Protein AF-A0A251UEV5-F1 (afdb_monomer_lite)

pLDDT: mean 74.55, std 26.62, range [22.44, 98.81]

Sequence (512 aa):
MVEEATIIVSKLGGGGSSNAGVVNLAITALLVVAAAAVMYSTTRGRLKSPWSRRKRKHALTPQQWKSFFTPDGKLRDGVKFLKKVRSGGVDASIRSEVWPFLLGVYELNSCKEERDKLRTQGRKNYEKLRRQCRKLLRCNTGESISNGDSDAFIQGMDSAESEDVVSARESLSSEEINSSPVCSDNPIVLEDIGGSTRFIDPNISDSDSTGSDSSQDAEVSQTFPSSSDIKEENEESSEVQSKLRLTEDFSTWQRIIRLDAIRANGDWIPYSKTQADVSEERALRSAEAVGLKDYEHLEACRIFHASRLVAILEAYALHDPEIGYCQGMSDLLSPIIAVMTEDHEAFWCFVGFMRKARHNFRLDETGIRRQLSRVSKIIKSKDSHLYKHLEKVQAEDCFFVYRMVVVLFRRELSFEQTICLWEVMWADQAAIRAGIGKSGWNKIRQRAPPTEDLLLYAIAASVLQRRKQIIEKYSSMDEIVRECNNMAGQLDVWKLLDDAHDLVVSVHDKIE

Secondary structure (DSSP, 8-state):
--TTHHHHHTTS--S-TTSHHHHHHHHHHHHHHHHHHHHHHHHTT----TTTTSPPPPPB-HHHHHHTB-TTS-BS-HHHHHHHHHHH-B-GGGHHHHHHHHTTSS-TT--HHHHHHHHHHHHHHHHHHHHHHHHHHHHHTT------------------------S------------------------------PPPP-------------------------------SSHHHHHHHHHHHHHHHHHHHHHHHHHHHHH---TTGGG-HHHH---HHHHHHHHHHTT--S-TTS-HHHHHHHHHHHHHHHHHHHH-TTT---TTHHHHHHHHHHH-SSHHHHHHHHHHHHHHHGGGG-TT-HHHHHHHHHHHHHHHHH-HHHHHHHHHTT-TT-GGGHHHHHTTTTTTS-HHHHHHHHHHHHHHHHHHHTT--HHHHHTSTTSPPP-TTHHHHHHHHHHHHTHHHHHHH--SHHHHHHHHHT-TTT--HHHHHHHHHHHHHHHGGGT-

Organism: Helianthus annuus (NCBI:txid4232)

Foldseek 3Di:
DVVVVVVVVVVPPDDDPDCPVVVVVVVVVVVVVVVVVVVVVVVVPDPPFPLNPDDQDAACDPVNVVVQADPQGAGVCLPVVLVRCLRHNHDLVCCQVCLCLLLVLDANGDGPVRNVVSLVVLVVLLVVLLVVLVVLVCVVVPVDPPPPPDDDDDDDDDDDDDPPDPDDDDDDDDDDDDDDDDDDDDDDDDDDPPDDDDDDDPDDDDDDDDDDDDDDDDDDDDDDDDDDDDDDDPPVVVVVVVVVVLSVLLVVLLVLLLVLLLVDDPLLCVSQVVLQPADQVRLVVLCVSLVRDPNPVDDSSSSNLSSLSSSLLSSVLVVCVQLRDDPLLSLVLSLLCSSHVDSSSSNSSSVSVCVLLVLLRHPVNPSLLVLLLLLLQLLCQVPVPLLVLCVQQVCSSVVLCSVCSNNVCSQQERSVLSSSLVSSLSSLVSCVVVVVDPVVVVVVPDFQHRDNSLSSLLSSLVVVVCSVCCNPPDNHSVVSSVVSSPNHPVDDSSSSSSSSRSSSVPPVVVSD

Radius of gyration: 31.23 Å; chains: 1; bounding box: 86×70×122 Å

Structure (mmCIF, N/CA/C/O backbone):
data_AF-A0A251UEV5-F1
#
_entry.id   AF-A0A251UEV5-F1
#
loop_
_atom_site.group_PDB
_atom_site.id
_atom_site.type_symbol
_atom_site.label_atom_id
_atom_site.label_alt_id
_atom_site.label_comp_id
_atom_site.label_asym_id
_atom_site.label_entity_id
_atom_site.label_seq_id
_atom_site.pdbx_PDB_ins_code
_atom_site.Cartn_x
_atom_site.Cartn_y
_atom_site.Cartn_z
_atom_site.occupancy
_atom_site.B_iso_or_equiv
_atom_site.auth_seq_id
_atom_site.auth_comp_id
_atom_site.auth_asym_id
_atom_site.auth_atom_id
_atom_site.pdbx_PDB_model_num
ATOM 1 N N . MET A 1 1 ? 13.053 24.362 -37.179 1.00 40.00 1 MET A N 1
ATOM 2 C CA . MET A 1 1 ? 13.221 23.627 -38.457 1.00 40.00 1 MET A CA 1
ATOM 3 C C . MET A 1 1 ? 12.075 23.819 -39.462 1.00 40.00 1 MET A C 1
ATOM 5 O O . MET A 1 1 ? 12.162 23.251 -40.539 1.00 40.00 1 MET A O 1
ATOM 9 N N . VAL A 1 2 ? 11.027 24.611 -39.175 1.00 34.88 2 VAL A N 1
ATOM 10 C CA . VAL A 1 2 ? 9.941 24.893 -40.148 1.00 34.88 2 VAL A CA 1
ATOM 11 C C . VAL A 1 2 ? 10.103 26.269 -40.822 1.00 34.88 2 VAL A C 1
ATOM 13 O O . VAL A 1 2 ? 9.610 26.460 -41.925 1.00 34.88 2 VAL A O 1
ATOM 16 N N . GLU A 1 3 ? 10.876 27.195 -40.241 1.00 33.97 3 GLU A N 1
ATOM 17 C CA . GLU A 1 3 ? 11.126 28.522 -40.840 1.00 33.97 3 GLU A CA 1
ATOM 18 C C . GLU A 1 3 ? 12.237 28.557 -41.905 1.00 33.97 3 GLU A C 1
ATOM 20 O O . GLU A 1 3 ? 12.180 29.388 -42.806 1.00 33.97 3 GLU A O 1
ATOM 25 N N . GLU A 1 4 ? 13.199 27.627 -41.894 1.00 37.50 4 GLU A N 1
ATOM 26 C CA . GLU A 1 4 ? 14.267 27.589 -42.915 1.00 37.50 4 GLU A CA 1
ATOM 27 C C . GLU A 1 4 ? 13.847 26.909 -44.231 1.00 37.50 4 GLU A C 1
ATOM 29 O O . GLU A 1 4 ? 14.469 27.131 -45.268 1.00 37.50 4 GLU A O 1
ATOM 34 N N . ALA A 1 5 ? 12.763 26.126 -44.236 1.00 36.12 5 ALA A N 1
ATOM 35 C CA . ALA A 1 5 ? 12.295 25.428 -45.439 1.00 36.12 5 ALA A CA 1
ATOM 36 C C . ALA A 1 5 ? 11.535 26.352 -46.413 1.00 36.12 5 ALA A C 1
ATOM 38 O O . ALA A 1 5 ? 11.548 26.131 -47.624 1.00 36.12 5 ALA A O 1
ATOM 39 N N . THR A 1 6 ? 10.916 27.422 -45.909 1.00 37.47 6 THR A N 1
ATOM 40 C CA . THR A 1 6 ? 10.110 28.355 -46.716 1.00 37.47 6 THR A CA 1
ATOM 41 C C . THR A 1 6 ? 10.980 29.299 -47.559 1.00 37.47 6 THR A C 1
ATOM 43 O O . THR A 1 6 ? 10.553 29.768 -48.612 1.00 37.47 6 THR A O 1
ATOM 46 N N . ILE A 1 7 ? 12.233 29.531 -47.148 1.00 39.12 7 ILE A N 1
ATOM 47 C CA . ILE A 1 7 ? 13.167 30.462 -47.807 1.00 39.12 7 ILE A CA 1
ATOM 48 C C . ILE A 1 7 ? 13.826 29.843 -49.056 1.00 39.12 7 ILE A C 1
ATOM 50 O O . ILE A 1 7 ? 14.228 30.562 -49.968 1.00 39.12 7 ILE A O 1
ATOM 54 N N . ILE A 1 8 ? 13.893 28.512 -49.157 1.00 42.12 8 ILE A N 1
ATOM 55 C CA . ILE A 1 8 ? 14.505 27.837 -50.317 1.00 42.12 8 ILE A CA 1
ATOM 56 C C . ILE A 1 8 ? 13.550 27.815 -51.525 1.00 42.12 8 ILE A C 1
ATOM 58 O O . ILE A 1 8 ? 13.996 27.887 -52.670 1.00 42.12 8 ILE A O 1
ATOM 62 N N . VAL A 1 9 ? 12.233 27.805 -51.295 1.00 43.44 9 VAL A N 1
ATOM 63 C CA . VAL A 1 9 ? 11.227 27.741 -52.372 1.00 43.44 9 VAL A CA 1
ATOM 64 C C . VAL A 1 9 ? 11.067 29.083 -53.101 1.00 43.44 9 VAL A C 1
ATOM 66 O O . VAL A 1 9 ? 10.805 29.098 -54.302 1.00 43.44 9 VAL A O 1
ATOM 69 N N . SER A 1 10 ? 11.311 30.218 -52.437 1.00 40.12 10 SER A N 1
ATOM 70 C CA . SER A 1 10 ? 11.216 31.543 -53.074 1.00 40.12 10 SER A CA 1
ATOM 71 C C . SER A 1 10 ? 12.397 31.880 -53.997 1.00 40.12 10 SER A C 1
ATOM 73 O O . SER A 1 10 ? 12.280 32.782 -54.823 1.00 40.12 10 SER A O 1
ATOM 75 N N . LYS A 1 11 ? 13.514 31.138 -53.922 1.00 43.38 11 LYS A N 1
ATOM 76 C CA . LYS A 1 11 ? 14.724 31.376 -54.734 1.00 43.38 11 LYS A CA 1
ATOM 77 C C . LYS A 1 11 ? 14.813 30.569 -56.036 1.00 43.38 11 LYS A C 1
ATOM 79 O O . LYS A 1 11 ? 15.747 30.787 -56.801 1.00 43.38 11 LYS A O 1
ATOM 84 N N . LEU A 1 12 ? 13.854 29.683 -56.319 1.00 43.72 12 LEU A N 1
ATOM 85 C CA . LEU A 1 12 ? 13.818 28.873 -57.553 1.00 43.72 12 LEU A CA 1
ATOM 86 C C . LEU A 1 12 ? 12.684 29.261 -58.524 1.00 43.72 12 LEU A C 1
ATOM 88 O O . LEU A 1 12 ? 12.549 28.668 -59.591 1.00 43.72 12 LEU A O 1
ATOM 92 N N . GLY A 1 13 ? 11.885 30.279 -58.195 1.00 45.28 13 GLY A N 1
ATOM 93 C CA . GLY A 1 13 ? 10.797 30.782 -59.039 1.00 45.28 13 GLY A CA 1
ATOM 94 C C . GLY A 1 13 ? 11.273 31.763 -60.110 1.00 45.28 13 GLY A C 1
ATOM 95 O O . GLY A 1 13 ? 10.930 32.938 -60.056 1.00 45.28 13 GLY A O 1
ATOM 96 N N . GLY A 1 14 ? 12.068 31.298 -61.074 1.00 44.47 14 GLY A N 1
ATOM 97 C CA . GLY A 1 14 ? 12.577 32.132 -62.162 1.00 44.47 14 GLY A CA 1
ATOM 98 C C . GLY A 1 14 ? 12.709 31.372 -63.477 1.00 44.47 14 GLY A C 1
ATOM 99 O O . GLY A 1 14 ? 13.820 31.081 -63.900 1.00 44.47 14 GLY A O 1
ATOM 100 N N . GLY A 1 15 ? 11.581 31.074 -64.129 1.00 39.97 15 GLY A N 1
ATOM 101 C CA . GLY A 1 15 ? 11.554 30.707 -65.550 1.00 39.97 15 GLY A CA 1
ATOM 102 C C . GLY A 1 15 ? 10.725 29.468 -65.900 1.00 39.97 15 GLY A C 1
ATOM 103 O O . GLY A 1 15 ? 10.943 28.387 -65.368 1.00 39.97 15 GLY A O 1
ATOM 104 N N . GLY A 1 16 ? 9.818 29.626 -66.870 1.00 39.81 16 GLY A N 1
ATOM 105 C CA . GLY A 1 16 ? 9.289 28.520 -67.677 1.00 39.81 16 GLY A CA 1
ATOM 106 C C . GLY A 1 16 ? 8.001 27.863 -67.174 1.00 39.81 16 GLY A C 1
ATOM 107 O O . GLY A 1 16 ? 8.016 26.858 -66.467 1.00 39.81 16 GLY A O 1
ATOM 108 N N . SER A 1 17 ? 6.864 28.391 -67.633 1.00 51.44 17 SER A N 1
ATOM 109 C CA . SER A 1 17 ? 5.547 27.751 -67.553 1.00 51.44 17 SER A CA 1
ATOM 110 C C . SER A 1 17 ? 5.543 26.438 -68.348 1.00 51.44 17 SER A C 1
ATOM 112 O O . SER A 1 17 ? 5.514 26.480 -69.574 1.00 51.44 17 SER A O 1
ATOM 114 N N . SER A 1 18 ? 5.640 25.290 -67.663 1.00 49.56 18 SER A N 1
ATOM 115 C CA . SER A 1 18 ? 5.101 23.967 -68.071 1.00 49.56 18 SER A CA 1
ATOM 116 C C . SER A 1 18 ? 5.409 22.851 -67.056 1.00 49.56 18 SER A C 1
ATOM 118 O O . SER A 1 18 ? 4.686 21.864 -67.007 1.00 49.56 18 SER A O 1
ATOM 120 N N . ASN A 1 19 ? 6.411 23.008 -66.179 1.00 49.53 19 ASN A N 1
ATOM 121 C CA . ASN A 1 19 ? 6.814 21.946 -65.235 1.00 49.53 19 ASN A CA 1
ATOM 122 C C . ASN A 1 19 ? 6.327 22.131 -63.786 1.00 49.53 19 ASN A C 1
ATOM 124 O O . ASN 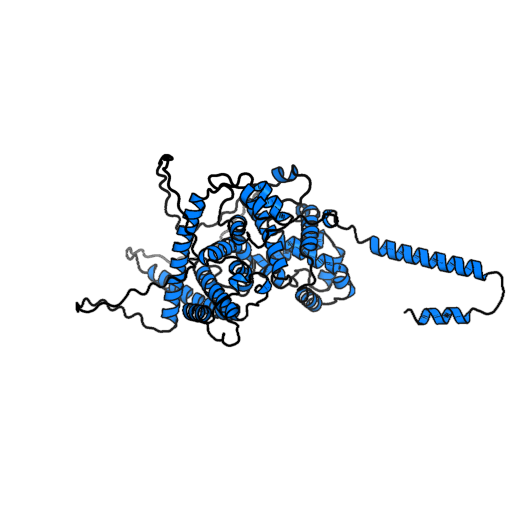A 1 19 ? 6.517 21.241 -62.957 1.00 49.53 19 ASN A O 1
ATOM 128 N N . ALA A 1 20 ? 5.652 23.240 -63.467 1.00 51.97 20 ALA A N 1
ATOM 129 C CA . ALA A 1 20 ? 5.197 23.534 -62.104 1.00 51.97 20 ALA A CA 1
ATOM 130 C C . ALA A 1 20 ? 4.182 22.504 -61.565 1.00 51.97 20 ALA A C 1
ATOM 132 O O . ALA A 1 20 ? 4.211 22.166 -60.384 1.00 51.97 20 ALA A O 1
ATOM 133 N N . GLY A 1 21 ? 3.321 21.953 -62.431 1.00 51.31 21 GLY A N 1
ATOM 134 C CA . GLY A 1 21 ? 2.342 20.931 -62.041 1.00 51.31 21 GLY A CA 1
ATOM 135 C C . GLY A 1 21 ? 2.986 19.599 -61.647 1.00 51.31 21 GLY A C 1
ATOM 136 O O . GLY A 1 21 ? 2.584 18.990 -60.660 1.00 51.31 21 GLY A O 1
ATOM 137 N N . VAL A 1 22 ? 4.032 19.180 -62.367 1.00 53.69 22 VAL A N 1
ATOM 138 C CA . VAL A 1 22 ? 4.747 17.919 -62.105 1.00 53.69 22 VAL A CA 1
ATOM 139 C C . VAL A 1 22 ? 5.608 18.031 -60.846 1.00 53.69 22 VAL A C 1
ATOM 141 O O . VAL A 1 22 ? 5.636 17.104 -60.039 1.00 53.69 22 VAL A O 1
ATOM 144 N N . VAL A 1 23 ? 6.253 19.183 -60.633 1.00 55.19 23 VAL A N 1
ATOM 145 C CA . VAL A 1 23 ? 7.053 19.445 -59.426 1.00 55.19 23 VAL A CA 1
ATOM 146 C C . VAL A 1 23 ? 6.161 19.519 -58.184 1.00 55.19 23 VAL A C 1
ATOM 148 O O . VAL A 1 23 ? 6.472 18.884 -57.180 1.00 55.19 23 VAL A O 1
ATOM 151 N N . ASN A 1 24 ? 5.010 20.196 -58.261 1.00 52.66 24 ASN A N 1
ATOM 152 C CA . ASN A 1 24 ? 4.052 20.220 -57.153 1.00 52.66 24 ASN A CA 1
ATOM 153 C C . ASN A 1 24 ? 3.493 18.825 -56.854 1.00 52.66 24 ASN A C 1
ATOM 155 O O . ASN A 1 24 ? 3.425 18.452 -55.684 1.00 52.66 24 ASN A O 1
ATOM 159 N N . LEU A 1 25 ? 3.175 18.029 -57.883 1.00 58.12 25 LEU A N 1
ATOM 160 C CA . LEU A 1 25 ? 2.692 16.660 -57.704 1.00 58.12 25 LEU A CA 1
ATOM 161 C C . LEU A 1 25 ? 3.754 15.765 -57.044 1.00 58.12 25 LEU A C 1
ATOM 163 O O . LEU A 1 25 ? 3.438 15.031 -56.106 1.00 58.12 25 LEU A O 1
ATOM 167 N N . ALA A 1 26 ? 5.018 15.877 -57.465 1.00 55.09 26 ALA A N 1
ATOM 168 C CA . ALA A 1 26 ? 6.139 15.139 -56.887 1.00 55.09 26 ALA A CA 1
ATOM 169 C C . ALA A 1 26 ? 6.410 15.532 -55.425 1.00 55.09 26 ALA A C 1
ATOM 171 O O . ALA A 1 26 ? 6.630 14.655 -54.590 1.00 55.09 26 ALA A O 1
ATOM 172 N N . ILE A 1 27 ? 6.327 16.824 -55.086 1.00 57.06 27 ILE A N 1
ATOM 173 C CA . ILE A 1 27 ? 6.478 17.311 -53.705 1.00 57.06 27 ILE A CA 1
ATOM 174 C C . ILE A 1 27 ? 5.314 16.828 -52.834 1.00 57.06 27 ILE A C 1
ATOM 176 O O . ILE A 1 27 ? 5.547 16.336 -51.731 1.00 57.06 27 ILE A O 1
ATOM 180 N N . THR A 1 28 ? 4.069 16.882 -53.321 1.00 59.84 28 THR A N 1
ATOM 181 C CA . THR A 1 28 ? 2.925 16.328 -52.578 1.00 59.84 28 THR A CA 1
ATOM 182 C C . THR A 1 28 ? 3.024 14.817 -52.404 1.00 59.84 28 THR A C 1
ATOM 184 O O . THR A 1 28 ? 2.744 14.321 -51.318 1.00 59.84 28 THR A O 1
ATOM 187 N N . ALA A 1 29 ? 3.490 14.076 -53.414 1.00 60.22 29 ALA A N 1
ATOM 188 C CA . ALA A 1 29 ? 3.701 12.636 -53.305 1.00 60.22 29 ALA A CA 1
ATOM 189 C C . ALA A 1 29 ? 4.809 12.303 -52.294 1.00 60.22 29 ALA A C 1
ATOM 191 O O . ALA A 1 29 ? 4.629 11.414 -51.466 1.00 60.22 29 ALA A O 1
ATOM 192 N N . LEU A 1 30 ? 5.915 13.054 -52.287 1.00 61.66 30 LEU A N 1
ATOM 193 C CA . LEU A 1 30 ? 6.993 12.903 -51.305 1.00 61.66 30 LEU A CA 1
ATOM 194 C C . LEU A 1 30 ? 6.546 13.268 -49.887 1.00 61.66 30 LEU A C 1
ATOM 196 O O . LEU A 1 30 ? 6.908 12.563 -48.950 1.00 61.66 30 LEU A O 1
ATOM 200 N N . LEU A 1 31 ? 5.721 14.303 -49.712 1.00 58.88 31 LEU A N 1
ATOM 201 C CA . LEU A 1 31 ? 5.140 14.653 -48.413 1.00 58.88 31 LEU A CA 1
ATOM 202 C C . LEU A 1 31 ? 4.134 13.607 -47.933 1.00 58.88 31 LEU A C 1
ATOM 204 O O . LEU A 1 31 ? 4.113 13.299 -46.746 1.00 58.88 31 LEU A O 1
ATOM 208 N N . VAL A 1 32 ? 3.343 13.013 -48.829 1.00 64.62 32 VAL A N 1
ATOM 209 C CA . VAL A 1 32 ? 2.423 11.915 -48.495 1.00 64.62 32 VAL A CA 1
ATOM 210 C C . VAL A 1 32 ? 3.194 10.643 -48.154 1.00 64.62 32 VAL A C 1
ATOM 212 O O . VAL A 1 32 ? 2.841 9.976 -47.189 1.00 64.62 32 VAL A O 1
ATOM 215 N N . VAL A 1 33 ? 4.276 10.323 -48.868 1.00 63.53 33 VAL A N 1
ATOM 216 C CA . VAL A 1 33 ? 5.144 9.177 -48.552 1.00 63.53 33 VAL A CA 1
ATOM 217 C C . VAL A 1 33 ? 5.921 9.419 -47.260 1.00 63.53 33 VAL A C 1
ATOM 219 O O . VAL A 1 33 ? 6.028 8.505 -46.452 1.00 63.53 33 VAL A O 1
ATOM 222 N N . ALA A 1 34 ? 6.397 10.638 -47.001 1.00 58.22 34 ALA A N 1
ATOM 223 C CA . ALA A 1 34 ? 7.038 11.001 -45.741 1.00 58.22 34 ALA A CA 1
ATOM 224 C C . ALA A 1 34 ? 6.035 10.983 -44.580 1.00 58.22 34 ALA A C 1
ATOM 226 O O . ALA A 1 34 ? 6.339 10.434 -43.529 1.00 58.22 34 ALA A O 1
ATOM 227 N N . ALA A 1 35 ? 4.812 11.482 -44.770 1.00 50.91 35 ALA A N 1
ATOM 228 C CA . ALA A 1 35 ? 3.739 11.399 -43.783 1.00 50.91 35 ALA A CA 1
ATOM 229 C C . ALA A 1 35 ? 3.292 9.949 -43.558 1.00 50.91 35 ALA A C 1
ATOM 231 O O . ALA A 1 35 ? 3.059 9.559 -42.419 1.00 50.91 35 ALA A O 1
ATOM 232 N N . ALA A 1 36 ? 3.242 9.123 -44.606 1.00 50.94 36 ALA A N 1
ATOM 233 C CA . ALA A 1 36 ? 2.967 7.695 -44.515 1.00 50.94 36 ALA A CA 1
ATOM 234 C C . ALA A 1 36 ? 4.123 6.941 -43.846 1.00 50.94 36 ALA A C 1
ATOM 236 O O . ALA A 1 36 ? 3.861 6.047 -43.058 1.00 50.94 36 ALA A O 1
ATOM 237 N N . ALA A 1 37 ? 5.382 7.322 -44.068 1.00 48.44 37 ALA A N 1
ATOM 238 C CA . ALA A 1 37 ? 6.560 6.757 -43.412 1.00 48.44 37 ALA A CA 1
ATOM 239 C C . ALA A 1 37 ? 6.696 7.221 -41.954 1.00 48.44 37 ALA A C 1
ATOM 241 O O . ALA A 1 37 ? 7.128 6.444 -41.108 1.00 48.44 37 ALA A O 1
ATOM 242 N N . VAL A 1 38 ? 6.273 8.444 -41.622 1.00 48.34 38 VAL A N 1
ATOM 243 C CA . VAL A 1 38 ? 6.135 8.955 -40.248 1.00 48.34 38 VAL A CA 1
ATOM 244 C C . VAL A 1 38 ? 4.963 8.267 -39.547 1.00 48.34 38 VAL A C 1
ATOM 246 O O . VAL A 1 38 ? 5.114 7.813 -38.419 1.00 48.34 38 VAL A O 1
ATOM 249 N N . MET A 1 39 ? 3.823 8.077 -40.215 1.00 44.44 39 MET A N 1
ATOM 250 C CA . MET A 1 39 ? 2.700 7.269 -39.719 1.00 44.44 39 MET A CA 1
ATOM 251 C C . MET A 1 39 ? 3.107 5.803 -39.539 1.00 44.44 39 MET A C 1
ATOM 253 O O . MET A 1 39 ? 2.767 5.199 -38.529 1.00 44.44 39 MET A O 1
ATOM 257 N N . TYR A 1 40 ? 3.879 5.237 -40.471 1.00 38.84 40 TYR A N 1
ATOM 258 C CA . TYR A 1 40 ? 4.350 3.851 -40.452 1.00 38.84 40 TYR A CA 1
ATOM 259 C C . TYR A 1 40 ? 5.452 3.634 -39.409 1.00 38.84 40 TYR A C 1
ATOM 261 O O . TYR A 1 40 ? 5.438 2.628 -38.710 1.00 38.84 40 TYR A O 1
ATOM 269 N N . SER A 1 41 ? 6.365 4.589 -39.214 1.00 41.78 41 SER A N 1
ATOM 270 C CA . SER A 1 41 ? 7.381 4.541 -38.150 1.00 41.78 41 SER A CA 1
ATOM 271 C C . SER A 1 41 ? 6.795 4.828 -36.765 1.00 41.78 41 SER A C 1
ATOM 273 O O . SER A 1 41 ? 7.221 4.208 -35.793 1.00 41.78 41 SER A O 1
ATOM 275 N N . THR A 1 42 ? 5.753 5.660 -36.658 1.00 38.62 42 THR A N 1
ATOM 276 C CA . THR A 1 42 ? 4.980 5.819 -35.409 1.00 38.62 42 THR A CA 1
ATOM 277 C C . THR A 1 42 ? 4.073 4.620 -35.111 1.00 38.62 42 THR A C 1
ATOM 279 O O . THR A 1 42 ? 3.786 4.360 -33.941 1.00 38.62 42 THR A O 1
ATOM 282 N N . THR A 1 43 ? 3.672 3.832 -36.118 1.00 36.84 43 THR A N 1
ATOM 283 C CA . THR A 1 43 ? 2.910 2.582 -35.916 1.00 36.84 43 THR A CA 1
ATOM 284 C C . THR A 1 43 ? 3.777 1.332 -35.765 1.00 36.84 43 THR A C 1
ATOM 286 O O . THR A 1 43 ? 3.332 0.389 -35.108 1.00 36.84 43 THR A O 1
ATOM 289 N N . ARG A 1 44 ? 5.034 1.319 -36.236 1.00 34.75 44 ARG A N 1
ATOM 290 C CA . ARG A 1 44 ? 5.944 0.158 -36.109 1.00 34.75 44 ARG A CA 1
ATOM 291 C C . ARG A 1 44 ? 6.427 -0.147 -34.685 1.00 34.75 44 ARG A C 1
ATOM 293 O O . ARG A 1 44 ? 7.118 -1.139 -34.490 1.00 34.75 44 ARG A O 1
ATOM 300 N N . GLY A 1 45 ? 6.033 0.650 -33.693 1.00 38.16 45 GLY A N 1
ATOM 301 C CA . GLY A 1 45 ? 6.337 0.419 -32.276 1.00 38.16 45 GLY A CA 1
ATOM 302 C C . GLY A 1 45 ? 5.121 0.387 -31.350 1.00 38.16 45 GLY A C 1
ATOM 303 O O . GLY A 1 45 ? 5.289 0.490 -30.139 1.00 38.16 45 GLY A O 1
ATOM 304 N N . ARG A 1 46 ? 3.889 0.291 -31.871 1.00 46.28 46 ARG A N 1
ATOM 305 C CA . ARG A 1 46 ? 2.683 0.321 -31.027 1.00 46.28 46 ARG A CA 1
ATOM 306 C C . ARG A 1 46 ? 1.663 -0.726 -31.452 1.00 46.28 46 ARG A C 1
ATOM 308 O O . ARG A 1 46 ? 0.537 -0.407 -31.834 1.00 46.28 46 ARG A O 1
ATOM 315 N N . LEU A 1 47 ? 2.027 -2.000 -31.306 1.00 37.69 47 LEU A N 1
ATOM 316 C CA . LEU A 1 47 ? 1.017 -3.024 -31.050 1.00 37.69 47 LEU A CA 1
ATOM 317 C C . LEU A 1 47 ? 0.341 -2.639 -29.730 1.00 37.69 47 LEU A C 1
ATOM 319 O O . LEU A 1 47 ? 0.837 -2.932 -28.648 1.00 37.69 47 LEU A O 1
ATOM 323 N N . LYS A 1 48 ? -0.757 -1.880 -29.827 1.00 43.53 48 LYS A N 1
ATOM 324 C CA . LYS A 1 48 ? -1.665 -1.634 -28.708 1.00 43.53 48 LYS A CA 1
ATOM 325 C C . LYS A 1 48 ? -1.996 -3.004 -28.124 1.00 43.53 48 LYS A C 1
ATOM 327 O O . LYS A 1 48 ? -2.522 -3.846 -28.854 1.00 43.53 48 LYS A O 1
ATOM 332 N N . SER A 1 49 ? -1.649 -3.216 -26.855 1.00 47.41 49 SER A N 1
ATOM 333 C CA . SER A 1 49 ? -1.881 -4.483 -26.165 1.00 47.41 49 SER A CA 1
ATOM 334 C C . SER A 1 49 ? -3.343 -4.917 -26.394 1.00 47.41 49 SER A C 1
ATOM 336 O O . SER A 1 49 ? -4.231 -4.049 -26.404 1.00 47.41 49 SER A O 1
ATOM 338 N N . PRO A 1 50 ? -3.639 -6.214 -26.610 1.00 46.72 50 PRO A N 1
ATOM 339 C CA . PRO A 1 50 ? -5.013 -6.698 -26.800 1.00 46.72 50 PRO A CA 1
ATOM 340 C C . PRO A 1 50 ? -5.971 -6.262 -25.677 1.00 46.72 50 PRO A C 1
ATOM 342 O O . PRO A 1 50 ? -7.189 -6.222 -25.863 1.00 46.72 50 PRO A O 1
ATOM 345 N N . TRP A 1 51 ? -5.405 -5.911 -24.522 1.00 51.19 51 TRP A N 1
ATOM 346 C CA . TRP A 1 51 ? -6.076 -5.457 -23.313 1.00 51.19 51 TRP A CA 1
ATOM 347 C C . TRP A 1 51 ? -6.526 -3.990 -23.409 1.00 51.19 51 TRP A C 1
ATOM 349 O O . TRP A 1 51 ? -7.661 -3.695 -23.053 1.00 51.19 51 TRP A O 1
ATOM 359 N N . SER A 1 52 ? -5.758 -3.125 -24.086 1.00 46.41 52 SER A N 1
ATOM 360 C CA . SER A 1 52 ? -6.075 -1.694 -24.289 1.00 46.41 52 SER A CA 1
ATOM 361 C C . SER A 1 52 ? -7.364 -1.401 -25.080 1.00 46.41 52 SER A C 1
ATOM 363 O O . SER A 1 52 ? -7.820 -0.259 -25.137 1.00 46.41 52 SER A O 1
ATOM 365 N N . ARG A 1 53 ? -7.950 -2.415 -25.735 1.00 45.44 53 ARG A N 1
ATOM 366 C CA . ARG A 1 53 ? -9.226 -2.308 -26.469 1.00 45.44 53 ARG A CA 1
ATOM 367 C C . ARG A 1 53 ? -10.446 -2.649 -25.606 1.00 45.44 53 ARG A C 1
ATOM 369 O O . ARG A 1 53 ? -11.572 -2.570 -26.100 1.00 45.44 53 ARG A O 1
ATOM 376 N N . ARG A 1 54 ? -10.267 -3.060 -24.346 1.00 55.75 54 ARG A N 1
ATOM 377 C CA . ARG A 1 54 ? -11.388 -3.434 -23.475 1.00 55.75 54 ARG A CA 1
ATOM 378 C C . ARG A 1 54 ? -11.975 -2.205 -22.798 1.00 55.75 54 ARG A C 1
ATOM 380 O O . ARG A 1 54 ? -11.286 -1.467 -22.109 1.00 55.75 54 ARG A O 1
ATOM 387 N N . LYS A 1 55 ? -13.292 -2.024 -22.936 1.00 57.34 55 LYS A N 1
ATOM 388 C CA . LYS A 1 55 ? -14.032 -1.089 -22.082 1.00 57.34 55 LYS A CA 1
ATOM 389 C C . LYS A 1 55 ? -13.886 -1.537 -20.625 1.00 57.34 55 LYS A C 1
ATOM 391 O O . LYS A 1 55 ? -14.164 -2.701 -20.312 1.00 57.34 55 LYS A O 1
ATOM 396 N N . ARG A 1 56 ? -13.466 -0.608 -19.757 1.00 68.00 56 ARG A N 1
ATOM 397 C CA . ARG A 1 56 ? -13.424 -0.783 -18.297 1.00 68.00 56 ARG A CA 1
ATOM 398 C C . ARG A 1 56 ? -14.753 -1.370 -17.827 1.00 68.00 56 ARG A C 1
ATOM 400 O O . ARG A 1 56 ? -15.817 -0.878 -18.207 1.00 68.00 56 ARG A O 1
ATOM 407 N N . LYS A 1 57 ? -14.703 -2.425 -17.011 1.00 79.31 57 LYS A N 1
ATOM 408 C CA . LYS A 1 57 ? -15.923 -2.938 -16.382 1.00 79.31 57 LYS A CA 1
ATOM 409 C C . LYS A 1 57 ? -16.272 -2.058 -15.189 1.00 79.31 57 LYS A C 1
ATOM 411 O O . LYS A 1 57 ? -15.388 -1.563 -14.501 1.00 79.31 57 LYS A O 1
ATOM 416 N N . HIS A 1 58 ? -17.565 -1.902 -14.928 1.00 86.69 58 HIS A N 1
ATOM 417 C CA . HIS A 1 58 ? -18.030 -1.214 -13.727 1.00 86.69 58 HIS A CA 1
ATOM 418 C C . HIS A 1 58 ? -17.513 -1.911 -12.467 1.00 86.69 58 HIS A C 1
ATOM 420 O O . HIS A 1 58 ? -17.390 -3.147 -12.459 1.00 86.69 58 HIS A O 1
ATOM 426 N N . ALA A 1 59 ? -17.264 -1.118 -11.426 1.00 92.06 59 ALA A N 1
ATOM 427 C CA . ALA A 1 59 ? -16.893 -1.598 -10.104 1.00 92.06 59 ALA A CA 1
ATOM 428 C C . ALA A 1 59 ? -17.924 -2.595 -9.551 1.00 92.06 59 ALA A C 1
ATOM 430 O O . ALA A 1 59 ? -19.055 -2.709 -10.046 1.00 92.06 59 ALA A O 1
ATOM 431 N N . LEU A 1 60 ? -17.507 -3.384 -8.564 1.00 94.62 60 LEU A N 1
ATOM 432 C CA . LEU A 1 60 ? -18.416 -4.226 -7.797 1.00 94.62 60 LEU A CA 1
ATOM 433 C C . LEU A 1 60 ? -19.390 -3.335 -7.019 1.00 94.62 60 LEU A C 1
ATOM 435 O O . LEU A 1 60 ? -18.979 -2.647 -6.097 1.00 94.62 60 LEU A O 1
ATOM 439 N N . THR A 1 61 ? -20.666 -3.356 -7.400 1.00 95.94 61 THR A N 1
ATOM 440 C CA . THR A 1 61 ? -21.707 -2.550 -6.740 1.00 95.94 61 THR A CA 1
ATOM 441 C C . THR A 1 61 ? -22.200 -3.209 -5.444 1.00 95.94 61 THR A C 1
ATOM 443 O O . THR A 1 61 ? -22.171 -4.444 -5.368 1.00 95.94 61 THR A O 1
ATOM 446 N N . PRO A 1 62 ? -22.800 -2.456 -4.506 1.00 95.69 62 PRO A N 1
ATOM 447 C CA . PRO A 1 62 ? -23.369 -3.015 -3.274 1.00 95.69 62 PRO A CA 1
ATOM 448 C C . PRO A 1 62 ? -24.444 -4.084 -3.505 1.00 95.69 62 PRO A C 1
ATOM 450 O O . PRO A 1 62 ? -24.491 -5.092 -2.806 1.00 95.69 62 PRO A O 1
ATOM 453 N N . GLN A 1 63 ? -25.287 -3.907 -4.527 1.00 94.25 63 GLN A N 1
ATOM 454 C CA . GLN A 1 63 ? -26.323 -4.886 -4.883 1.00 94.25 63 GLN A CA 1
ATOM 455 C C . GLN A 1 63 ? -25.711 -6.212 -5.350 1.00 94.25 63 GLN A C 1
ATOM 457 O O . GLN A 1 63 ? -26.123 -7.286 -4.916 1.00 94.25 63 GLN A O 1
ATOM 462 N N . GLN A 1 64 ? -24.683 -6.138 -6.202 1.00 93.88 64 GLN A N 1
ATOM 463 C CA . GLN A 1 64 ? -23.933 -7.318 -6.641 1.00 93.88 64 GLN A CA 1
ATOM 464 C C . GLN A 1 64 ? -23.238 -8.003 -5.466 1.00 93.88 64 GLN A C 1
ATOM 466 O O . GLN A 1 64 ? -23.289 -9.226 -5.380 1.00 93.88 64 GLN A O 1
ATOM 471 N N . TRP A 1 65 ? -22.636 -7.232 -4.557 1.00 94.94 65 TRP A N 1
ATOM 472 C CA . TRP A 1 65 ? -21.990 -7.759 -3.358 1.00 94.94 65 TRP A CA 1
ATOM 473 C C . TRP A 1 65 ? -22.963 -8.563 -2.491 1.00 94.94 65 TRP A C 1
ATOM 475 O O . TRP A 1 65 ? -22.731 -9.746 -2.255 1.00 94.94 65 TRP A O 1
ATOM 485 N N . LYS A 1 66 ? -24.116 -7.979 -2.148 1.00 92.75 66 LYS A N 1
ATOM 486 C CA . LYS A 1 66 ? -25.175 -8.658 -1.383 1.00 92.75 66 LYS A CA 1
ATOM 487 C C . LYS A 1 66 ? -25.675 -9.933 -2.071 1.00 92.75 66 LYS A C 1
ATOM 489 O O . LYS A 1 66 ? -25.919 -10.932 -1.404 1.00 92.75 66 LYS A O 1
ATOM 494 N N . SER A 1 67 ? -25.763 -9.937 -3.404 1.00 92.94 67 SER A N 1
ATOM 495 C CA . SER A 1 67 ? -26.226 -11.106 -4.169 1.00 92.94 67 SER A CA 1
ATOM 496 C C . SER A 1 67 ? -25.284 -12.318 -4.123 1.00 92.94 67 SER A C 1
ATOM 498 O O . SER A 1 67 ? -25.709 -13.429 -4.443 1.00 92.94 67 SER A O 1
ATOM 500 N N . PHE A 1 68 ? -24.012 -12.134 -3.742 1.00 91.50 68 PHE A N 1
ATOM 501 C CA . PHE A 1 68 ? -23.062 -13.243 -3.638 1.00 91.50 68 PHE A CA 1
ATOM 502 C C . PHE A 1 68 ? -23.252 -14.091 -2.383 1.00 91.50 68 PHE A C 1
ATOM 504 O O . PHE A 1 68 ? -22.718 -15.199 -2.342 1.00 91.50 68 PHE A O 1
ATOM 511 N N . PHE A 1 69 ? -24.002 -13.615 -1.390 1.00 91.94 69 PHE A N 1
ATOM 512 C CA . PHE A 1 69 ? -24.155 -14.312 -0.122 1.00 91.94 69 PHE A CA 1
ATOM 513 C C . PHE A 1 69 ? -25.340 -15.285 -0.107 1.00 91.94 69 PHE A C 1
ATOM 515 O O . PHE A 1 69 ? -26.369 -15.114 -0.771 1.00 91.94 69 PHE A O 1
ATOM 522 N N . THR A 1 70 ? -25.172 -16.367 0.639 1.00 90.38 70 THR A N 1
ATOM 523 C CA . THR A 1 70 ? -26.246 -17.258 1.078 1.00 90.38 70 THR A CA 1
ATOM 524 C C . THR A 1 70 ? -26.987 -16.668 2.291 1.00 90.38 70 THR A C 1
ATOM 526 O O . THR A 1 70 ? -26.496 -15.705 2.883 1.00 90.38 70 THR A O 1
ATOM 529 N N . PRO A 1 71 ? -28.156 -17.212 2.691 1.00 87.25 71 PRO A N 1
ATOM 530 C CA . PRO A 1 71 ? -28.854 -16.766 3.902 1.00 87.25 71 PRO A CA 1
ATOM 531 C C . PRO A 1 71 ? -28.012 -16.899 5.184 1.00 87.25 71 PRO A C 1
ATOM 533 O O . PRO A 1 71 ? -28.096 -16.040 6.051 1.00 87.25 71 PRO A O 1
ATOM 536 N N . ASP A 1 72 ? -27.142 -17.911 5.266 1.00 84.06 72 ASP A N 1
ATOM 537 C CA . ASP A 1 72 ? -26.154 -18.122 6.341 1.00 84.06 72 ASP A CA 1
ATOM 538 C C . ASP A 1 72 ? -24.896 -17.231 6.207 1.00 84.06 72 ASP A C 1
ATOM 540 O O . ASP A 1 72 ? -23.981 -17.262 7.033 1.00 84.06 72 ASP A O 1
ATOM 544 N N . GLY A 1 73 ? -24.834 -16.398 5.163 1.00 86.62 73 GLY A N 1
ATOM 545 C CA . GLY A 1 73 ? -23.773 -15.416 4.966 1.00 86.62 73 GLY A CA 1
ATOM 546 C C . GLY A 1 73 ? -22.461 -15.982 4.420 1.00 86.62 73 GLY A C 1
ATOM 547 O O . GLY A 1 73 ? -21.425 -15.336 4.591 1.00 86.62 73 GLY A O 1
ATOM 548 N N . LYS A 1 74 ? -22.473 -17.136 3.746 1.00 88.88 74 LYS A N 1
ATOM 549 C CA . LYS A 1 74 ? -21.329 -17.666 2.979 1.00 88.88 74 LYS A CA 1
ATOM 550 C C . LYS A 1 74 ? -21.320 -17.115 1.554 1.00 88.88 74 LYS A C 1
ATOM 552 O O . LYS A 1 74 ? -22.379 -16.883 0.969 1.00 88.88 74 LYS A O 1
ATOM 557 N N . LEU A 1 75 ? -20.142 -16.916 0.958 1.00 88.44 75 LEU A N 1
ATOM 558 C CA . LEU A 1 75 ? -20.053 -16.534 -0.457 1.00 88.44 75 LEU A CA 1
ATOM 559 C C . LEU A 1 75 ? -20.338 -17.752 -1.344 1.00 88.44 75 LEU A C 1
ATOM 561 O O . LEU A 1 75 ? -19.611 -18.740 -1.314 1.00 88.44 75 LEU A O 1
ATOM 565 N N . ARG A 1 76 ? -21.368 -17.656 -2.190 1.00 82.75 76 ARG A N 1
ATOM 566 C CA . ARG A 1 76 ? -21.760 -18.714 -3.139 1.00 82.75 76 ARG A CA 1
ATOM 567 C C . ARG A 1 76 ? -20.705 -18.970 -4.214 1.00 82.75 76 ARG A C 1
ATOM 569 O O . ARG A 1 76 ? -20.535 -20.101 -4.647 1.00 82.75 76 ARG A O 1
ATOM 576 N N . ASP A 1 77 ? -20.045 -17.911 -4.685 1.00 81.62 77 ASP A N 1
ATOM 577 C CA . ASP A 1 77 ? -19.083 -17.974 -5.790 1.00 81.62 77 ASP A CA 1
ATOM 578 C C . ASP A 1 77 ? -17.944 -16.962 -5.578 1.00 81.62 77 ASP A C 1
ATOM 580 O O . ASP A 1 77 ? -17.940 -15.849 -6.121 1.00 81.62 77 ASP A O 1
ATOM 584 N N . GLY A 1 78 ? -16.965 -17.365 -4.762 1.00 86.00 78 GLY A N 1
ATOM 585 C CA . GLY A 1 78 ? -15.756 -16.578 -4.502 1.00 86.00 78 GLY A CA 1
ATOM 586 C C . GLY A 1 78 ? -14.956 -16.280 -5.776 1.00 86.00 78 GLY A C 1
ATOM 587 O O . GLY A 1 78 ? -14.405 -15.190 -5.919 1.00 86.00 78 GLY A O 1
ATOM 588 N N . VAL A 1 79 ? -14.963 -17.188 -6.760 1.00 86.12 79 VAL A N 1
ATOM 589 C CA . VAL A 1 79 ? -14.254 -17.007 -8.039 1.00 86.12 79 VAL A CA 1
ATOM 590 C C . VAL A 1 79 ? -14.857 -15.843 -8.828 1.00 86.12 79 VAL A C 1
ATOM 592 O O . VAL A 1 79 ? -14.135 -14.975 -9.329 1.00 86.12 79 VAL A O 1
ATOM 595 N N . LYS A 1 80 ? -16.188 -15.787 -8.948 1.00 87.62 80 LYS A N 1
ATOM 596 C CA . LYS A 1 80 ? -16.893 -14.708 -9.654 1.00 87.62 80 LYS A CA 1
ATOM 597 C C . LYS A 1 80 ? -16.743 -13.368 -8.944 1.00 87.62 80 LYS A C 1
ATOM 599 O O . LYS A 1 80 ? -16.571 -12.357 -9.633 1.00 87.62 80 LYS A O 1
ATOM 604 N N . PHE A 1 81 ? -16.754 -13.364 -7.611 1.00 91.81 81 PHE A N 1
ATOM 605 C CA . PHE A 1 81 ? -16.433 -12.188 -6.801 1.00 91.81 81 PHE A CA 1
ATOM 606 C C . PHE A 1 81 ? -15.031 -11.649 -7.134 1.00 91.81 81 PHE A C 1
ATOM 608 O O . PHE A 1 81 ? -14.912 -10.522 -7.624 1.00 91.81 81 PHE A O 1
ATOM 615 N N . LEU A 1 82 ? -13.983 -12.467 -6.997 1.00 91.94 82 LEU A N 1
ATOM 616 C CA . LEU A 1 82 ? -12.600 -12.053 -7.267 1.00 91.94 82 LEU A CA 1
ATOM 617 C C . LEU A 1 82 ? -12.404 -11.610 -8.723 1.00 91.94 82 LEU A C 1
ATOM 619 O O . LEU A 1 82 ? -11.781 -10.585 -9.008 1.00 91.94 82 LEU A O 1
ATOM 623 N N . LYS A 1 83 ? -13.028 -12.316 -9.673 1.00 88.00 83 LYS A N 1
ATOM 624 C CA . LYS A 1 83 ? -13.033 -11.937 -11.092 1.00 88.00 83 LYS A CA 1
ATOM 625 C C . LYS A 1 83 ? -13.657 -10.560 -11.310 1.00 88.00 83 LYS A C 1
ATOM 627 O O . LYS A 1 83 ? -13.210 -9.820 -12.192 1.00 88.00 83 LYS A O 1
ATOM 632 N N . LYS A 1 84 ? -14.716 -10.211 -10.581 1.00 90.88 84 LYS A N 1
ATOM 633 C CA . LYS A 1 84 ? -15.362 -8.903 -10.701 1.00 90.88 84 LYS A CA 1
ATOM 634 C C . LYS A 1 84 ? -14.421 -7.806 -10.203 1.00 90.88 84 LYS A C 1
ATOM 636 O O . LYS A 1 84 ? -14.137 -6.907 -11.000 1.00 90.88 84 LYS A O 1
ATOM 641 N N . VAL A 1 85 ? -13.862 -7.963 -8.998 1.00 92.94 85 VAL A N 1
ATOM 642 C CA . VAL A 1 85 ? -12.884 -7.034 -8.397 1.00 92.94 85 VAL A CA 1
ATOM 643 C C . VAL A 1 85 ? -11.707 -6.795 -9.340 1.00 92.94 85 VAL A C 1
ATOM 645 O O . VAL A 1 85 ? -11.476 -5.661 -9.750 1.00 92.94 85 VAL A O 1
ATOM 648 N N . ARG A 1 86 ? -11.068 -7.862 -9.839 1.00 89.31 86 ARG A N 1
ATOM 649 C CA . ARG A 1 86 ? -9.901 -7.774 -10.737 1.00 89.31 86 ARG A CA 1
ATOM 650 C C . ARG A 1 86 ? -10.132 -6.948 -12.013 1.00 89.31 86 ARG A C 1
ATOM 652 O O . ARG A 1 86 ? -9.188 -6.527 -12.666 1.00 89.31 86 ARG A O 1
ATOM 659 N N . SER A 1 87 ? -11.383 -6.755 -12.434 1.00 86.69 87 SER A N 1
ATOM 660 C CA . SER A 1 87 ? -11.689 -6.083 -13.707 1.00 86.69 87 SER A CA 1
ATOM 661 C C . SER A 1 87 ? -12.414 -4.760 -13.638 1.00 86.69 87 SER A C 1
ATOM 663 O O . SER A 1 87 ? -12.608 -4.143 -14.685 1.00 86.69 87 SER A O 1
ATOM 665 N N . GLY A 1 88 ? -12.873 -4.374 -12.455 1.00 88.12 88 GLY A N 1
ATOM 666 C CA . GLY A 1 88 ? -13.592 -3.119 -12.270 1.00 88.12 88 GLY A CA 1
ATOM 667 C C . GLY A 1 88 ? -13.273 -2.404 -10.965 1.00 88.12 88 GLY A C 1
ATOM 668 O O . GLY A 1 88 ? -13.690 -1.258 -10.822 1.00 88.12 88 GLY A O 1
ATOM 669 N N . GLY A 1 89 ? -12.543 -3.045 -10.047 1.00 92.44 89 GLY A N 1
ATOM 670 C CA . GLY A 1 89 ? -12.350 -2.574 -8.681 1.00 92.44 89 GLY A CA 1
ATOM 671 C C . GLY A 1 89 ? -13.607 -2.756 -7.833 1.00 92.44 89 GLY A C 1
ATOM 672 O O . GLY A 1 89 ? -14.569 -3.434 -8.230 1.00 92.44 89 GLY A O 1
ATOM 673 N N . VAL A 1 90 ? -13.591 -2.132 -6.664 1.00 95.75 90 VAL A N 1
ATOM 674 C CA . VAL A 1 90 ? -14.670 -2.150 -5.676 1.00 95.75 90 VAL A CA 1
ATOM 675 C C . VAL A 1 90 ? -15.290 -0.758 -5.565 1.00 95.75 90 VAL A C 1
ATOM 677 O O . VAL A 1 90 ? -14.592 0.256 -5.622 1.00 95.75 90 VAL A O 1
ATOM 680 N N . ASP A 1 91 ? -16.617 -0.702 -5.444 1.00 95.00 91 ASP A N 1
ATOM 681 C CA . ASP A 1 91 ? -17.313 0.547 -5.140 1.00 95.00 91 ASP A CA 1
ATOM 682 C C . ASP A 1 91 ? -16.932 1.049 -3.739 1.00 95.00 91 ASP A C 1
ATOM 684 O O . ASP A 1 91 ? -16.835 0.259 -2.799 1.00 95.00 91 ASP A O 1
ATOM 688 N N . ALA A 1 92 ? -16.729 2.362 -3.592 1.00 92.50 92 ALA A N 1
ATOM 689 C CA . ALA A 1 92 ? -16.238 2.966 -2.354 1.00 92.50 92 ALA A CA 1
ATOM 690 C C . ALA A 1 92 ? -17.093 2.616 -1.123 1.00 92.50 92 ALA A C 1
ATOM 692 O O . ALA A 1 92 ? -16.540 2.423 -0.044 1.00 92.50 92 ALA A O 1
ATOM 693 N N . SER A 1 93 ? -18.413 2.476 -1.295 1.00 93.75 93 SER A N 1
ATOM 694 C CA . SER A 1 93 ? -19.362 2.238 -0.199 1.00 93.75 93 SER A CA 1
ATOM 695 C C . SER A 1 93 ? -19.256 0.859 0.459 1.00 93.75 93 SER A C 1
ATOM 697 O O . SER A 1 93 ? -19.728 0.693 1.577 1.00 93.75 93 SER A O 1
ATOM 699 N N . ILE A 1 94 ? -18.637 -0.123 -0.206 1.00 96.00 94 ILE A N 1
ATOM 700 C CA . ILE A 1 94 ? -18.516 -1.504 0.300 1.00 96.00 94 ILE A CA 1
ATOM 701 C C . ILE A 1 94 ? -17.068 -1.939 0.525 1.00 96.00 94 ILE A C 1
ATOM 703 O O . ILE A 1 94 ? -16.812 -3.107 0.813 1.00 96.00 94 ILE A O 1
ATOM 707 N N . ARG A 1 95 ? -16.091 -1.036 0.384 1.00 96.62 95 ARG A N 1
ATOM 708 C CA . ARG A 1 95 ? -14.672 -1.389 0.559 1.00 96.62 95 ARG A CA 1
ATOM 709 C C . ARG A 1 95 ? -14.376 -1.935 1.953 1.00 96.62 95 ARG A C 1
ATOM 711 O O . ARG A 1 95 ? -13.664 -2.931 2.057 1.00 96.62 95 ARG A O 1
ATOM 718 N N . SER A 1 96 ? -14.965 -1.337 2.988 1.00 96.00 96 SER A N 1
ATOM 719 C CA . SER A 1 96 ? -14.827 -1.782 4.379 1.00 96.00 96 SER A CA 1
ATOM 720 C C . SER A 1 96 ? -15.308 -3.224 4.589 1.00 96.00 96 SER A C 1
ATOM 722 O O . SER A 1 96 ? -14.699 -3.970 5.345 1.00 96.00 96 SER A O 1
ATOM 724 N N . GLU A 1 97 ? -16.340 -3.657 3.860 1.00 95.88 97 GLU A N 1
ATOM 725 C CA . GLU A 1 97 ? -16.846 -5.035 3.913 1.00 95.88 97 GLU A CA 1
ATOM 726 C C . GLU A 1 97 ? -16.026 -6.010 3.054 1.00 95.88 97 GLU A C 1
ATOM 728 O O . GLU A 1 97 ? -15.889 -7.186 3.391 1.00 95.88 97 GLU A O 1
ATOM 733 N N . VAL A 1 98 ? -15.500 -5.541 1.920 1.00 97.50 98 VAL A N 1
ATOM 734 C CA . VAL A 1 98 ? -14.853 -6.384 0.904 1.00 97.50 98 VAL A CA 1
ATOM 735 C C . VAL A 1 98 ? -13.377 -6.641 1.213 1.00 97.50 98 VAL A C 1
ATOM 737 O O . VAL A 1 98 ? -12.888 -7.758 1.021 1.00 97.50 98 VAL A O 1
ATOM 740 N N . TRP A 1 99 ? -12.638 -5.629 1.671 1.00 98.19 99 TRP A N 1
ATOM 741 C CA . TRP A 1 99 ? -11.191 -5.738 1.881 1.00 98.19 99 TRP A CA 1
ATOM 742 C C . TRP A 1 99 ? -10.779 -6.805 2.906 1.00 98.19 99 TRP A C 1
ATOM 744 O O . TRP A 1 99 ? -9.788 -7.480 2.627 1.00 98.19 99 TRP A O 1
ATOM 754 N N . PRO A 1 100 ? -11.512 -7.062 4.011 1.00 97.88 100 PRO A N 1
ATOM 755 C CA . PRO A 1 100 ? -11.191 -8.167 4.915 1.00 97.88 100 PRO A CA 1
ATOM 756 C C . PRO A 1 100 ? -11.107 -9.534 4.211 1.00 97.88 100 PRO A C 1
ATOM 758 O O . PRO A 1 100 ? -10.247 -10.348 4.548 1.00 97.88 100 PRO A O 1
ATOM 761 N N . PHE A 1 101 ? -11.918 -9.783 3.175 1.00 97.19 101 PHE A N 1
ATOM 762 C CA . PHE A 1 101 ? -11.807 -10.999 2.354 1.00 97.19 101 PHE A CA 1
ATOM 763 C C . PHE A 1 101 ? -10.579 -10.960 1.431 1.00 97.19 101 PHE A C 1
ATOM 765 O O . PHE A 1 101 ? -9.833 -11.937 1.323 1.00 97.19 101 PHE A O 1
ATOM 772 N N . LEU A 1 102 ? -10.334 -9.821 0.773 1.00 97.56 102 LEU A N 1
ATOM 773 C CA . LEU A 1 102 ? -9.203 -9.654 -0.150 1.00 97.56 102 LEU A CA 1
ATOM 774 C C . LEU A 1 102 ? -7.843 -9.755 0.559 1.00 97.56 102 LEU A C 1
ATOM 776 O O . LEU A 1 102 ? -6.907 -10.348 0.023 1.00 97.56 102 LEU A O 1
ATOM 780 N N . LEU A 1 103 ? -7.746 -9.243 1.784 1.00 97.62 103 LEU A N 1
ATOM 781 C CA . LEU A 1 103 ? -6.541 -9.257 2.620 1.00 97.62 103 LEU A CA 1
ATOM 782 C C . LEU A 1 103 ? -6.390 -10.550 3.438 1.00 97.62 103 LEU A C 1
ATOM 784 O O . LEU A 1 103 ? -5.361 -10.773 4.077 1.00 97.62 103 LEU A O 1
ATOM 788 N N . GLY A 1 104 ? -7.386 -11.442 3.386 1.00 96.00 104 GLY A N 1
ATOM 789 C CA . GLY A 1 104 ? -7.346 -12.736 4.066 1.00 96.00 104 GLY A CA 1
ATOM 790 C C . GLY A 1 104 ? -7.477 -12.618 5.582 1.00 96.00 104 GLY A C 1
ATOM 791 O O . GLY A 1 104 ? -6.832 -13.372 6.309 1.00 96.00 104 GLY A O 1
ATOM 792 N N . VAL A 1 105 ? -8.252 -11.640 6.051 1.00 96.75 105 VAL A N 1
ATOM 793 C CA . VAL A 1 105 ? -8.795 -11.611 7.417 1.00 96.75 105 VAL A CA 1
ATOM 794 C C . VAL A 1 105 ? -9.950 -12.607 7.516 1.00 96.75 105 VAL A C 1
ATOM 796 O O . VAL A 1 105 ? -10.055 -13.334 8.497 1.00 96.75 105 VAL A O 1
ATOM 799 N N . TYR A 1 106 ? -10.779 -12.676 6.470 1.00 95.69 106 TYR A N 1
ATOM 800 C CA . TYR A 1 106 ? -11.853 -13.656 6.336 1.00 95.69 106 TYR A CA 1
ATOM 801 C C . TYR A 1 106 ? -11.576 -14.624 5.191 1.00 95.69 106 TYR A C 1
ATOM 803 O O . TYR A 1 106 ? -11.153 -14.222 4.103 1.00 95.69 106 TYR A O 1
ATOM 811 N N . GLU A 1 107 ? -11.876 -15.898 5.419 1.00 92.25 107 GLU A N 1
ATOM 812 C CA . GLU A 1 107 ? -11.881 -16.905 4.362 1.00 92.25 107 GLU A CA 1
ATOM 813 C C . GLU A 1 107 ? -13.104 -16.728 3.451 1.00 92.25 107 GLU A C 1
ATOM 815 O O . GLU A 1 107 ? -14.176 -16.303 3.894 1.00 92.25 107 GLU A O 1
ATOM 820 N N . LEU A 1 108 ? -12.972 -17.069 2.165 1.00 90.69 108 LEU A N 1
ATOM 821 C CA . LEU A 1 108 ? -14.053 -16.883 1.186 1.00 90.69 108 LEU A CA 1
ATOM 822 C C . LEU A 1 108 ? -15.276 -17.768 1.479 1.00 90.69 108 LEU A C 1
ATOM 824 O O . LEU A 1 108 ? -16.397 -17.389 1.167 1.00 90.69 108 LEU A O 1
ATOM 828 N N . ASN A 1 109 ? -15.074 -18.938 2.076 1.00 88.69 109 ASN A N 1
ATOM 829 C CA . ASN A 1 109 ? -16.107 -19.910 2.449 1.00 88.69 109 ASN A CA 1
ATOM 830 C C . ASN A 1 109 ? -16.666 -19.707 3.872 1.00 88.69 109 ASN A C 1
ATOM 832 O O . ASN A 1 109 ? -17.563 -20.457 4.262 1.00 88.69 109 ASN A O 1
ATOM 836 N N . SER A 1 110 ? -16.171 -18.713 4.620 1.00 92.81 110 SER A N 1
ATOM 837 C CA . SER A 1 110 ? -16.616 -18.444 5.994 1.00 92.81 110 SER A CA 1
ATOM 838 C C . SER A 1 110 ? -18.094 -18.049 6.063 1.00 92.81 110 SER A C 1
ATOM 840 O O . SER A 1 110 ? -18.606 -17.362 5.169 1.00 92.81 110 SER A O 1
ATOM 842 N N . CYS A 1 111 ? -18.796 -18.451 7.125 1.00 94.19 111 CYS A N 1
ATOM 843 C CA . CYS A 1 111 ? -20.152 -17.967 7.411 1.00 94.19 111 CYS A CA 1
ATOM 844 C C . CYS A 1 111 ? -20.135 -16.641 8.184 1.00 94.19 111 CYS A C 1
ATOM 846 O O . CYS A 1 111 ? -19.091 -16.177 8.648 1.00 94.19 111 CYS A O 1
ATOM 848 N N . LYS A 1 112 ? -21.302 -15.997 8.323 1.00 93.75 112 LYS A N 1
ATOM 849 C CA . LYS A 1 112 ? -21.398 -14.739 9.080 1.00 93.75 112 LYS A CA 1
ATOM 850 C C . LYS A 1 112 ? -21.013 -14.924 10.552 1.00 93.75 112 LYS A C 1
ATOM 852 O O . LYS A 1 112 ? -20.240 -14.129 11.070 1.00 93.75 112 LYS A O 1
ATOM 857 N N . GLU A 1 113 ? -21.484 -15.993 11.186 1.00 95.00 113 GLU A N 1
ATOM 858 C CA . GLU A 1 113 ? -21.217 -16.278 12.602 1.00 95.00 113 GLU A CA 1
ATOM 859 C C . GLU A 1 113 ? -19.725 -16.516 12.883 1.00 95.00 113 GLU A C 1
ATOM 861 O O . GLU A 1 113 ? -19.187 -16.011 13.867 1.00 95.00 113 GLU A O 1
ATOM 866 N N . GLU A 1 114 ? -19.030 -17.242 12.002 1.00 95.06 114 GLU A N 1
ATOM 867 C CA . GLU A 1 114 ? -17.576 -17.437 12.066 1.00 95.06 114 GLU A CA 1
ATOM 868 C C . GLU A 1 114 ? -16.837 -16.098 11.970 1.00 95.06 114 GLU A C 1
ATOM 870 O O . GLU A 1 114 ? -15.939 -15.824 12.767 1.00 95.06 114 GLU A O 1
ATOM 875 N N . ARG A 1 115 ? -17.243 -15.227 11.036 1.00 96.06 115 ARG A N 1
ATOM 876 C CA . ARG A 1 115 ? -16.645 -13.892 10.891 1.00 96.06 115 ARG A CA 1
ATOM 877 C C . ARG A 1 115 ? -16.912 -12.996 12.093 1.00 96.06 115 ARG A C 1
ATOM 879 O O . ARG A 1 115 ? -16.010 -12.265 12.497 1.00 96.06 115 ARG A O 1
ATOM 886 N N . ASP A 1 116 ? -18.101 -13.067 12.682 1.00 95.94 116 ASP A N 1
ATOM 887 C CA . ASP A 1 116 ? -18.440 -12.301 13.882 1.00 95.94 116 ASP A CA 1
ATOM 888 C C . ASP A 1 116 ? -17.583 -12.758 15.077 1.00 95.94 116 ASP A C 1
ATOM 890 O O . ASP A 1 116 ? -17.005 -11.921 15.773 1.00 95.94 116 ASP A O 1
ATOM 894 N N . LYS A 1 117 ? -17.373 -14.075 15.247 1.00 96.69 117 LYS A N 1
ATOM 895 C CA . LYS A 1 117 ? -16.428 -14.624 16.241 1.00 96.69 117 LYS A CA 1
ATOM 896 C C . LYS A 1 117 ? -14.997 -14.135 16.000 1.00 96.69 117 LYS A C 1
ATOM 898 O O . LYS A 1 117 ? -14.346 -13.667 16.937 1.00 96.69 117 LYS A O 1
ATOM 903 N N . LEU A 1 118 ? -14.517 -14.195 14.753 1.00 96.12 118 LEU A N 1
ATOM 904 C CA . LEU A 1 118 ? -13.189 -13.696 14.376 1.00 96.12 118 LEU A CA 1
ATOM 905 C C . LEU A 1 118 ? -13.042 -12.199 14.659 1.00 96.12 118 LEU A C 1
ATOM 907 O O . LEU A 1 118 ? -12.012 -11.775 15.179 1.00 96.12 118 LEU A O 1
ATOM 911 N N . ARG A 1 119 ? -14.072 -11.395 14.380 1.00 96.75 119 ARG A N 1
ATOM 912 C CA . ARG A 1 119 ? -14.085 -9.956 14.669 1.00 96.75 119 ARG A CA 1
ATOM 913 C C . ARG A 1 119 ? -13.986 -9.689 16.171 1.00 96.75 119 ARG A C 1
ATOM 915 O O . ARG A 1 119 ? -13.146 -8.893 16.591 1.00 96.75 119 ARG A O 1
ATOM 922 N N . THR A 1 120 ? -14.785 -10.376 16.989 1.00 97.88 120 THR A N 1
ATOM 923 C CA . THR A 1 120 ? -14.735 -10.236 18.453 1.00 97.88 120 THR A CA 1
ATOM 924 C C . THR A 1 120 ? -13.377 -10.653 19.015 1.00 97.88 120 THR A C 1
ATOM 926 O O . THR A 1 120 ? -12.816 -9.943 19.850 1.00 97.88 120 THR A O 1
ATOM 929 N N . GLN A 1 121 ? -12.813 -11.770 18.549 1.00 97.81 121 GLN A N 1
ATOM 930 C CA . GLN A 1 121 ? -11.493 -12.215 18.995 1.00 97.81 121 GLN A CA 1
ATOM 931 C C . GLN A 1 121 ? -10.387 -11.258 18.538 1.00 97.81 121 GLN A C 1
ATOM 933 O O . GLN A 1 121 ? -9.509 -10.891 19.321 1.00 97.81 121 GLN A O 1
ATOM 938 N N . GLY A 1 122 ? -10.457 -10.801 17.288 1.00 97.69 122 GLY A N 1
ATOM 939 C CA . GLY A 1 122 ? -9.531 -9.831 16.723 1.00 97.69 122 GLY A CA 1
ATOM 940 C C . GLY A 1 122 ? -9.520 -8.517 17.502 1.00 97.69 122 GLY A C 1
ATOM 941 O O . GLY A 1 122 ? -8.446 -7.964 17.743 1.00 97.69 122 GLY A O 1
ATOM 942 N N . ARG A 1 123 ? -10.687 -8.055 17.967 1.00 98.44 123 ARG A N 1
ATOM 943 C CA . ARG A 1 123 ? -10.808 -6.887 18.847 1.00 98.44 123 ARG A CA 1
ATOM 944 C C . ARG A 1 123 ? -10.070 -7.086 20.169 1.00 98.44 123 ARG A C 1
ATOM 946 O O . ARG A 1 123 ? -9.197 -6.285 20.493 1.00 98.44 123 ARG A O 1
ATOM 953 N N . LYS A 1 124 ? -10.344 -8.187 20.878 1.00 98.44 124 LYS A N 1
ATOM 954 C CA . LYS A 1 124 ? -9.691 -8.510 22.161 1.00 98.44 124 LYS A CA 1
ATOM 955 C C . LYS A 1 124 ? -8.166 -8.574 22.029 1.00 98.44 124 LYS A C 1
ATOM 957 O O . LYS A 1 124 ? -7.434 -8.057 22.874 1.00 98.44 124 LYS A O 1
ATOM 962 N N . ASN A 1 125 ? -7.683 -9.196 20.954 1.00 98.19 125 ASN A N 1
ATOM 963 C CA . ASN A 1 125 ? -6.255 -9.318 20.674 1.00 98.19 125 ASN A CA 1
ATOM 964 C C . ASN A 1 125 ? -5.614 -7.950 20.384 1.00 98.19 125 ASN A C 1
ATOM 966 O O . ASN A 1 125 ? -4.565 -7.636 20.946 1.00 98.19 125 ASN A O 1
ATOM 970 N N . TYR A 1 126 ? -6.260 -7.111 19.570 1.00 98.50 126 TYR A N 1
ATOM 971 C CA . TYR A 1 126 ? -5.793 -5.749 19.300 1.00 98.50 126 TYR A CA 1
ATOM 972 C C . TYR A 1 126 ? -5.762 -4.890 20.574 1.00 98.50 126 TYR A C 1
ATOM 974 O O . TYR A 1 126 ? -4.770 -4.221 20.856 1.00 98.50 126 TYR A O 1
ATOM 982 N N . GLU A 1 127 ? -6.794 -4.964 21.414 1.00 98.19 127 GLU A N 1
ATOM 983 C CA . GLU A 1 127 ? -6.839 -4.260 22.701 1.00 98.19 127 GLU A CA 1
ATOM 984 C C . GLU A 1 127 ? -5.736 -4.725 23.664 1.00 98.19 127 GLU A C 1
ATOM 986 O O . GLU A 1 127 ? -5.199 -3.920 24.432 1.00 98.19 127 GLU A O 1
ATOM 991 N N . LYS A 1 128 ? -5.362 -6.013 23.634 1.00 98.12 128 LYS A N 1
ATOM 992 C CA . LYS A 1 128 ? -4.209 -6.537 24.384 1.00 98.12 128 LYS A CA 1
ATOM 993 C C . LYS A 1 128 ? -2.904 -5.888 23.915 1.00 98.12 128 LYS A C 1
ATOM 995 O O . LYS A 1 128 ? -2.157 -5.404 24.765 1.00 98.12 128 LYS A O 1
ATOM 1000 N N . LEU A 1 129 ? -2.674 -5.809 22.602 1.00 97.50 129 LEU A N 1
ATOM 1001 C CA . LEU A 1 129 ? -1.503 -5.132 22.028 1.00 97.50 129 LEU A CA 1
ATOM 1002 C C . LEU A 1 129 ? -1.484 -3.645 22.404 1.00 97.50 129 LEU A C 1
ATOM 1004 O O . LEU A 1 129 ? -0.487 -3.150 22.919 1.00 97.50 129 LEU A O 1
ATOM 1008 N N . ARG A 1 130 ? -2.612 -2.936 22.271 1.00 97.25 130 ARG A N 1
ATOM 1009 C CA . ARG A 1 130 ? -2.707 -1.512 22.645 1.00 97.25 130 ARG A CA 1
ATOM 1010 C C . ARG A 1 130 ? -2.431 -1.267 24.128 1.00 97.25 130 ARG A C 1
ATOM 1012 O O . ARG A 1 130 ? -1.788 -0.275 24.471 1.00 97.25 130 ARG A O 1
ATOM 1019 N N . ARG A 1 131 ? -2.872 -2.163 25.021 1.00 96.25 131 ARG A N 1
ATOM 1020 C CA . ARG A 1 131 ? -2.512 -2.104 26.449 1.00 96.25 131 ARG A CA 1
ATOM 1021 C C . ARG A 1 131 ? -1.010 -2.275 26.663 1.00 96.25 131 ARG A C 1
ATOM 1023 O O . ARG A 1 131 ? -0.455 -1.575 27.503 1.00 96.25 131 ARG A O 1
ATOM 1030 N N . GLN A 1 132 ? -0.359 -3.170 25.920 1.00 94.56 132 GLN A N 1
ATOM 1031 C CA . GLN A 1 132 ? 1.096 -3.338 25.979 1.00 94.56 132 GLN A CA 1
ATOM 1032 C C . GLN A 1 132 ? 1.827 -2.088 25.478 1.00 94.56 132 GLN A C 1
ATOM 1034 O O . GLN A 1 132 ? 2.697 -1.601 26.194 1.00 94.56 132 GLN A O 1
ATOM 1039 N N . CYS A 1 133 ? 1.410 -1.498 24.349 1.00 93.69 133 CYS A N 1
ATOM 1040 C CA . CYS A 1 133 ? 1.962 -0.225 23.869 1.00 93.69 133 CYS A CA 1
ATOM 1041 C C . CYS A 1 133 ? 1.887 0.843 24.969 1.00 93.69 133 CYS A C 1
ATOM 1043 O O . CYS A 1 133 ? 2.906 1.414 25.337 1.00 93.69 133 CYS A O 1
ATOM 1045 N N . ARG A 1 134 ? 0.709 1.058 25.577 1.00 91.12 134 ARG A N 1
ATOM 1046 C CA . ARG A 1 134 ? 0.530 2.061 26.647 1.00 91.12 134 ARG A CA 1
ATOM 1047 C C . ARG A 1 134 ? 1.423 1.829 27.867 1.00 91.12 134 ARG A C 1
ATOM 1049 O O . ARG A 1 134 ? 1.897 2.797 28.452 1.00 91.12 134 ARG A O 1
ATOM 1056 N N . LYS A 1 135 ? 1.660 0.571 28.253 1.00 89.94 135 LYS A N 1
ATOM 1057 C CA . LYS A 1 135 ? 2.596 0.246 29.341 1.00 89.94 135 LYS A CA 1
ATOM 1058 C C . LYS A 1 135 ? 4.023 0.674 28.988 1.00 89.94 135 LYS A C 1
ATOM 1060 O O . LYS A 1 135 ? 4.664 1.325 29.803 1.00 89.94 135 LYS A O 1
ATOM 1065 N N . LEU A 1 136 ? 4.471 0.384 27.765 1.00 87.56 136 LEU A N 1
ATOM 1066 C CA . LEU A 1 136 ? 5.794 0.792 27.279 1.00 87.56 136 LEU A CA 1
ATOM 1067 C C . LEU A 1 136 ? 5.926 2.318 27.164 1.00 87.56 136 LEU A C 1
ATOM 1069 O O . LEU A 1 136 ? 6.970 2.858 27.515 1.00 87.56 136 LEU A O 1
ATOM 1073 N N . LEU A 1 137 ? 4.859 3.029 26.765 1.00 79.69 137 LEU A N 1
ATOM 1074 C CA . LEU A 1 137 ? 4.842 4.499 26.789 1.00 79.69 137 LEU A CA 1
ATOM 1075 C C . LEU A 1 137 ? 5.144 5.045 28.190 1.00 79.69 137 LEU A C 1
ATOM 1077 O O . LEU A 1 137 ? 6.012 5.901 28.323 1.00 79.69 137 LEU A O 1
ATOM 1081 N N . ARG A 1 138 ? 4.443 4.548 29.220 1.00 77.56 138 ARG A N 1
ATOM 1082 C CA . ARG A 1 138 ? 4.574 5.042 30.602 1.00 77.56 138 ARG A CA 1
ATOM 1083 C C . ARG A 1 138 ? 5.964 4.791 31.184 1.00 77.56 138 ARG A C 1
ATOM 1085 O O . ARG A 1 138 ? 6.525 5.689 31.806 1.00 77.56 138 ARG A O 1
ATOM 1092 N N . CYS A 1 139 ? 6.540 3.616 30.918 1.00 69.19 139 CYS A N 1
ATOM 1093 C CA . CYS A 1 139 ? 7.909 3.292 31.324 1.00 69.19 139 CYS A CA 1
ATOM 1094 C C . CYS A 1 139 ? 8.943 4.251 30.710 1.00 69.19 139 CYS A C 1
ATOM 1096 O O . CYS A 1 139 ? 9.890 4.637 31.389 1.00 69.19 139 CYS A O 1
ATOM 1098 N N . ASN A 1 140 ? 8.738 4.684 29.463 1.00 63.03 140 ASN A N 1
ATOM 1099 C CA . ASN A 1 140 ? 9.658 5.589 28.768 1.00 63.03 140 ASN A CA 1
ATOM 1100 C C . ASN A 1 140 ? 9.581 7.044 29.252 1.00 63.03 140 ASN A C 1
ATOM 1102 O O . ASN A 1 140 ? 10.576 7.762 29.189 1.00 63.03 140 ASN A O 1
ATOM 1106 N N . THR A 1 141 ? 8.421 7.504 29.727 1.00 60.53 141 THR A N 1
ATOM 1107 C CA . THR A 1 141 ? 8.249 8.865 30.273 1.00 60.53 141 THR A CA 1
ATOM 1108 C C . THR A 1 141 ? 8.752 9.033 31.709 1.00 60.53 141 THR A C 1
ATOM 1110 O O . THR A 1 141 ? 8.695 10.142 32.231 1.00 60.53 141 THR A O 1
ATOM 1113 N N . GLY A 1 142 ? 9.276 7.977 32.343 1.00 52.41 142 GLY A N 1
ATOM 1114 C CA . GLY A 1 142 ? 9.822 8.056 33.702 1.00 52.41 142 GLY A CA 1
ATOM 1115 C C . GLY A 1 142 ? 8.762 8.209 34.798 1.00 52.41 142 GLY A C 1
ATOM 1116 O O . GLY A 1 142 ? 9.098 8.568 35.924 1.00 52.41 142 GLY A O 1
ATOM 1117 N N . GLU A 1 143 ? 7.490 7.926 34.500 1.00 47.84 143 GLU A N 1
ATOM 1118 C CA . GLU A 1 143 ? 6.468 7.776 35.535 1.00 47.84 143 GLU A CA 1
ATOM 1119 C C . GLU A 1 143 ? 6.700 6.434 36.238 1.00 47.84 143 GLU A C 1
ATOM 1121 O O . GLU A 1 143 ? 6.390 5.366 35.707 1.00 47.84 143 GLU A O 1
ATOM 1126 N N . SER A 1 144 ? 7.331 6.495 37.413 1.00 37.28 144 SER A N 1
ATOM 1127 C CA . SER A 1 144 ? 7.676 5.343 38.242 1.00 37.28 144 SER A CA 1
ATOM 1128 C C . SER A 1 144 ? 6.507 4.369 38.398 1.00 37.28 144 SER A C 1
ATOM 1130 O O . SER A 1 144 ? 5.427 4.737 38.859 1.00 37.28 144 SER A O 1
ATOM 1132 N N . ILE A 1 145 ? 6.757 3.092 38.106 1.00 42.72 145 ILE A N 1
ATOM 1133 C CA . ILE A 1 145 ? 5.930 1.995 38.609 1.00 42.72 145 ILE A CA 1
ATOM 1134 C C . ILE A 1 145 ? 6.161 1.952 40.123 1.00 42.72 145 ILE A C 1
ATOM 1136 O O . ILE A 1 145 ? 7.133 1.361 40.590 1.00 42.72 145 ILE A O 1
ATOM 1140 N N . SER A 1 146 ? 5.299 2.598 40.910 1.00 33.84 146 SER A N 1
ATOM 1141 C CA . SER A 1 146 ? 5.218 2.278 42.331 1.00 33.84 146 SER A CA 1
ATOM 1142 C C . SER A 1 146 ? 4.571 0.899 42.449 1.00 33.84 146 SER A C 1
ATOM 1144 O O . SER A 1 146 ? 3.347 0.766 42.431 1.00 33.84 146 SER A O 1
ATOM 1146 N N . ASN A 1 147 ? 5.400 -0.137 42.549 1.00 39.38 147 ASN A N 1
ATOM 1147 C CA . ASN A 1 147 ? 4.987 -1.401 43.144 1.00 39.38 147 ASN A CA 1
ATOM 1148 C C . ASN A 1 147 ? 4.729 -1.134 44.632 1.00 39.38 147 ASN A C 1
ATOM 1150 O O . ASN A 1 147 ? 5.628 -1.243 45.459 1.00 39.38 147 ASN A O 1
ATOM 1154 N N . GLY A 1 148 ? 3.514 -0.691 44.946 1.00 29.78 148 GLY A N 1
ATOM 1155 C CA . GLY A 1 148 ? 2.998 -0.593 46.302 1.00 29.78 148 GLY A CA 1
ATOM 1156 C C . GLY A 1 148 ? 2.096 -1.783 46.565 1.00 29.78 148 GLY A C 1
ATOM 1157 O O . GLY A 1 148 ? 0.880 -1.662 46.467 1.00 29.78 148 GLY A O 1
ATOM 1158 N N . ASP A 1 149 ? 2.699 -2.930 46.863 1.00 36.50 149 ASP A N 1
ATOM 1159 C CA . ASP A 1 149 ? 2.008 -3.978 47.603 1.00 36.50 149 ASP A CA 1
ATOM 1160 C C . ASP A 1 149 ? 1.949 -3.491 49.058 1.00 36.50 149 ASP A C 1
ATOM 1162 O O . ASP A 1 149 ? 2.945 -3.485 49.784 1.00 36.50 149 ASP A O 1
ATOM 1166 N N . SER A 1 150 ? 0.821 -2.904 49.443 1.00 32.62 150 SER A N 1
ATOM 1167 C CA . SER A 1 150 ? 0.506 -2.564 50.830 1.00 32.62 150 SER A CA 1
ATOM 1168 C C . SER A 1 150 ? -1.004 -2.559 50.990 1.00 32.62 150 SER A C 1
ATOM 1170 O O . SER A 1 150 ? -1.698 -1.598 50.664 1.00 32.62 150 SER A O 1
ATOM 1172 N N . ASP A 1 151 ? -1.475 -3.697 51.482 1.00 36.69 151 ASP A N 1
ATOM 1173 C CA . ASP A 1 151 ? -2.751 -3.895 52.147 1.00 36.69 151 ASP A CA 1
ATOM 1174 C C . ASP A 1 151 ? -2.976 -2.790 53.198 1.00 36.69 151 ASP A C 1
ATOM 1176 O O . ASP A 1 151 ? -2.283 -2.719 54.214 1.00 36.69 151 ASP A O 1
ATOM 1180 N N . ALA A 1 152 ? -3.909 -1.877 52.924 1.00 29.34 152 ALA A N 1
ATOM 1181 C CA . ALA A 1 152 ? -4.402 -0.909 53.896 1.00 29.34 152 ALA A CA 1
ATOM 1182 C C . ALA A 1 152 ? -5.847 -0.518 53.561 1.00 29.34 152 ALA A C 1
ATOM 1184 O O . ALA A 1 152 ? -6.124 0.329 52.712 1.00 29.34 152 ALA A O 1
ATOM 1185 N N . PHE A 1 153 ? -6.774 -1.147 54.281 1.00 29.08 153 PHE A N 1
ATOM 1186 C CA . PHE A 1 153 ? -8.147 -0.695 54.478 1.00 29.08 153 PHE A CA 1
ATOM 1187 C C . PHE A 1 153 ? -8.207 0.807 54.805 1.00 29.08 153 PHE A C 1
ATOM 1189 O O . PHE A 1 153 ? -7.777 1.193 55.889 1.00 29.08 153 PHE A O 1
ATOM 1196 N N . ILE A 1 154 ? -8.852 1.619 53.956 1.00 32.56 154 ILE A N 1
ATOM 1197 C CA . ILE A 1 154 ? -9.651 2.775 54.397 1.00 32.56 154 ILE A CA 1
ATOM 1198 C C . ILE A 1 154 ? -10.946 2.848 53.580 1.00 32.56 154 ILE A C 1
ATOM 1200 O O . ILE A 1 154 ? -10.970 2.834 52.355 1.00 32.56 154 ILE A O 1
ATOM 1204 N N . GLN A 1 155 ? -12.028 2.915 54.342 1.00 29.20 155 GLN A N 1
ATOM 1205 C CA . GLN A 1 155 ? -13.427 3.038 53.979 1.00 29.20 155 GLN A CA 1
ATOM 1206 C C . GLN A 1 155 ? -13.772 4.478 53.564 1.00 29.20 155 GLN A C 1
ATOM 1208 O O . GLN A 1 155 ? -13.449 5.407 54.300 1.00 29.20 155 GLN A O 1
ATOM 1213 N N . GLY A 1 156 ? -14.511 4.657 52.461 1.00 25.36 156 GLY A N 1
ATOM 1214 C CA . GLY A 1 156 ? -15.339 5.854 52.263 1.00 25.36 156 GLY A CA 1
ATOM 1215 C C . GLY A 1 156 ? -15.370 6.467 50.859 1.00 25.36 156 GLY A C 1
ATOM 1216 O O . GLY A 1 156 ? -14.375 7.001 50.387 1.00 25.36 156 GLY A O 1
ATOM 1217 N N . MET A 1 157 ? -16.597 6.530 50.334 1.00 28.81 157 MET A N 1
ATOM 1218 C CA . MET A 1 157 ? -17.143 7.456 49.332 1.00 28.81 157 MET A CA 1
ATOM 1219 C C . MET A 1 157 ? -16.975 7.133 47.837 1.00 28.81 157 MET A C 1
ATOM 1221 O O . MET A 1 157 ? -15.896 7.206 47.258 1.00 28.81 157 MET A O 1
ATOM 1225 N N . ASP A 1 158 ? -18.132 6.860 47.229 1.00 30.50 158 ASP A N 1
ATOM 1226 C CA . ASP A 1 158 ? -18.414 6.705 45.804 1.00 30.50 158 ASP A CA 1
ATOM 1227 C C . ASP A 1 158 ? -17.829 7.821 44.930 1.00 30.50 158 ASP A C 1
ATOM 1229 O O . ASP A 1 158 ? -18.013 9.003 45.229 1.00 30.50 158 ASP A O 1
ATOM 1233 N N . SER A 1 159 ? -17.241 7.454 43.785 1.00 28.55 159 SER A N 1
ATOM 1234 C CA . SER A 1 159 ? -17.279 8.247 42.544 1.00 28.55 159 SER A CA 1
ATOM 1235 C C . SER A 1 159 ? -16.846 7.414 41.329 1.00 28.55 159 SER A C 1
ATOM 1237 O O . SER A 1 159 ? -15.669 7.135 41.140 1.00 28.55 159 SER A O 1
ATOM 1239 N N . ALA A 1 160 ? -17.861 7.040 40.543 1.00 30.12 160 ALA A N 1
ATOM 1240 C CA . ALA A 1 160 ? -17.908 6.757 39.105 1.00 30.12 160 ALA A CA 1
ATOM 1241 C C . ALA A 1 160 ? -16.693 6.101 38.410 1.00 30.12 160 ALA A C 1
ATOM 1243 O O . ALA A 1 160 ? -15.666 6.727 38.147 1.00 30.12 160 ALA A O 1
ATOM 1244 N N . GLU A 1 161 ? -16.913 4.859 37.971 1.00 27.55 161 GLU A N 1
ATOM 1245 C CA . GLU A 1 161 ? -16.181 4.194 36.893 1.00 27.55 161 GLU A CA 1
ATOM 1246 C C . GLU A 1 161 ? -16.105 5.087 35.640 1.00 27.55 161 GLU A C 1
ATOM 1248 O O . GLU A 1 161 ? -17.118 5.493 35.070 1.00 27.55 161 GLU A O 1
ATOM 1253 N N . SER A 1 162 ? -14.881 5.384 35.203 1.00 32.53 162 SER A N 1
ATOM 1254 C CA . SER A 1 162 ? -14.601 5.992 33.903 1.00 32.53 162 SER A CA 1
ATOM 1255 C C . SER A 1 162 ? -14.705 4.915 32.820 1.00 32.53 162 SER A C 1
ATOM 1257 O O . SER A 1 162 ? -13.772 4.136 32.602 1.00 32.53 162 SER A O 1
ATOM 1259 N N . GLU A 1 163 ? -15.863 4.843 32.165 1.00 31.39 163 GLU A N 1
ATOM 1260 C CA . GLU A 1 163 ? -16.040 4.101 30.918 1.00 31.39 163 GLU A CA 1
ATOM 1261 C C . GLU A 1 163 ? -15.328 4.831 29.770 1.00 31.39 163 GLU A C 1
ATOM 1263 O O . GLU A 1 163 ? -15.871 5.732 29.133 1.00 31.39 163 GLU A O 1
ATOM 1268 N N . ASP A 1 164 ? -14.103 4.410 29.467 1.00 33.84 164 ASP A N 1
ATOM 1269 C CA . ASP A 1 164 ? -13.360 4.875 28.296 1.00 33.84 164 ASP A CA 1
ATOM 1270 C C . ASP A 1 164 ? -13.751 4.029 27.066 1.00 33.84 164 ASP A C 1
ATOM 1272 O O . ASP A 1 164 ? -13.016 3.159 26.588 1.00 33.84 164 ASP A O 1
ATOM 1276 N N . VAL A 1 165 ? -14.980 4.238 26.583 1.00 35.62 165 VAL A N 1
ATOM 1277 C CA . VAL A 1 165 ? -15.510 3.624 25.357 1.00 35.62 165 VAL A CA 1
ATOM 1278 C C . VAL A 1 165 ? -15.480 4.652 24.230 1.00 35.62 165 VAL A C 1
ATOM 1280 O O . VAL A 1 165 ? -16.422 5.409 24.018 1.00 35.62 165 VAL A O 1
ATOM 1283 N N . VAL A 1 166 ? -14.402 4.649 23.444 1.00 38.81 166 VAL A N 1
ATOM 1284 C CA . VAL A 1 166 ? -14.393 5.271 22.111 1.00 38.81 166 VAL A CA 1
ATOM 1285 C C . VAL A 1 166 ? -14.634 4.173 21.072 1.00 38.81 166 VAL A C 1
ATOM 1287 O O . VAL A 1 166 ? -13.706 3.644 20.470 1.00 38.81 166 VAL A O 1
ATOM 1290 N N . SER A 1 167 ? -15.901 3.802 20.878 1.00 40.19 167 SER A N 1
ATOM 1291 C CA . SER A 1 167 ? -16.372 3.061 19.700 1.00 40.19 167 SER A CA 1
ATOM 1292 C C . SER A 1 167 ? -17.807 3.485 19.391 1.00 40.19 167 SER A C 1
ATOM 1294 O O . SER A 1 167 ? -18.636 3.649 20.286 1.00 40.19 167 SER A O 1
ATOM 1296 N N . ALA A 1 168 ? -18.064 3.744 18.112 1.00 33.09 168 ALA A N 1
ATOM 1297 C CA . ALA A 1 168 ? -19.289 4.337 17.607 1.00 33.09 168 ALA A CA 1
ATOM 1298 C C . ALA A 1 168 ? -20.517 3.450 17.874 1.00 33.09 168 ALA A C 1
ATOM 1300 O O . ALA A 1 168 ? -20.603 2.313 17.410 1.00 33.09 168 ALA A O 1
ATOM 1301 N N . ARG A 1 169 ? -21.515 4.011 18.560 1.00 34.59 169 ARG A N 1
ATOM 1302 C CA . ARG A 1 169 ? -22.912 3.588 18.443 1.00 34.59 169 ARG A CA 1
ATOM 1303 C C . ARG A 1 169 ? -23.673 4.690 17.717 1.00 34.59 169 ARG A C 1
ATOM 1305 O O . ARG A 1 169 ? -23.963 5.722 18.309 1.00 34.59 169 ARG A O 1
ATOM 1312 N N . GLU A 1 170 ? -24.015 4.446 16.458 1.00 29.23 170 GLU A N 1
ATOM 1313 C CA . GLU A 1 170 ? -25.192 5.055 15.841 1.00 29.23 170 GLU A CA 1
ATOM 1314 C C . GLU A 1 170 ? -26.309 4.011 15.813 1.00 29.23 170 GLU A C 1
ATOM 1316 O O . GLU A 1 170 ? -26.128 2.860 15.412 1.00 29.23 170 GLU A O 1
ATOM 1321 N N . SER A 1 171 ? -27.451 4.428 16.341 1.00 28.59 171 SER A N 1
ATOM 1322 C CA . SER A 1 171 ? -28.649 3.648 16.599 1.00 28.59 171 SER A CA 1
ATOM 1323 C C . SER A 1 171 ? -29.305 3.118 15.326 1.00 28.59 171 SER A C 1
ATOM 1325 O O . SER A 1 171 ? -29.634 3.896 14.437 1.00 28.59 171 SER A O 1
ATOM 1327 N N . LEU A 1 172 ? -29.657 1.830 15.313 1.00 26.84 172 LEU A N 1
ATOM 1328 C CA . LEU A 1 172 ? -30.842 1.342 14.605 1.00 26.84 172 LEU A CA 1
ATOM 1329 C C . LEU A 1 172 ? -31.587 0.352 15.506 1.00 26.84 172 LEU A C 1
ATOM 1331 O O . LEU A 1 172 ? -31.172 -0.787 15.703 1.00 26.84 172 LEU A O 1
ATOM 1335 N N . SER A 1 173 ? -32.685 0.848 16.071 1.00 22.94 173 SER A N 1
ATOM 1336 C CA . SER A 1 173 ? -33.779 0.069 16.642 1.00 22.94 173 SER A CA 1
ATOM 1337 C C . SER A 1 173 ? -34.741 -0.305 15.515 1.00 22.94 173 SER A C 1
ATOM 1339 O O . SER A 1 173 ? -35.117 0.570 14.734 1.00 22.94 173 SER A O 1
ATOM 1341 N N . SER A 1 174 ? -35.125 -1.580 15.432 1.00 27.50 174 SER A N 1
ATOM 1342 C CA . SER A 1 174 ? -36.513 -2.047 15.272 1.00 27.50 174 SER A CA 1
ATOM 1343 C C . SER A 1 174 ? -36.543 -3.569 15.429 1.00 27.50 174 SER A C 1
ATOM 1345 O O . SER A 1 174 ? -35.704 -4.282 14.881 1.00 27.50 174 SER A O 1
ATOM 1347 N N . GLU A 1 175 ? -37.494 -4.014 16.236 1.00 26.33 175 GLU A N 1
ATOM 1348 C CA . GLU A 1 175 ? -37.778 -5.372 16.688 1.00 26.33 175 GLU A CA 1
ATOM 1349 C C . GLU A 1 175 ? -38.103 -6.335 15.531 1.00 26.33 175 GLU A C 1
ATOM 1351 O O . GLU A 1 175 ? -38.682 -5.928 14.531 1.00 26.33 175 GLU A O 1
ATOM 1356 N N . GLU A 1 176 ? -37.783 -7.625 15.687 1.00 26.59 176 GLU A N 1
ATOM 1357 C CA . GLU A 1 176 ? -38.830 -8.648 15.811 1.00 26.59 176 GLU A CA 1
ATOM 1358 C C . GLU A 1 176 ? -38.274 -10.018 16.239 1.00 26.59 176 GLU A C 1
ATOM 1360 O O . GLU A 1 176 ? -37.179 -10.454 15.885 1.00 26.59 176 GLU A O 1
ATOM 1365 N N . ILE A 1 177 ? -39.086 -10.659 17.070 1.00 25.05 177 ILE A N 1
ATOM 1366 C CA . ILE A 1 177 ? -38.942 -11.950 17.730 1.00 25.05 177 ILE A CA 1
ATOM 1367 C C . ILE A 1 177 ? -39.178 -13.078 16.713 1.00 25.05 177 ILE A C 1
ATOM 1369 O O . ILE A 1 177 ? -40.181 -13.035 16.009 1.00 25.05 177 ILE A O 1
ATOM 1373 N N . ASN A 1 178 ? -38.329 -14.118 16.687 1.00 24.02 178 ASN A N 1
ATOM 1374 C CA . ASN A 1 178 ? -38.773 -15.524 16.745 1.00 24.02 178 ASN A CA 1
ATOM 1375 C C . ASN A 1 178 ? -37.616 -16.547 16.719 1.00 24.02 178 ASN A C 1
ATOM 1377 O O . ASN A 1 178 ? -36.806 -16.588 15.801 1.00 24.02 178 ASN A O 1
ATOM 1381 N N . SER A 1 179 ? -37.616 -17.366 17.773 1.00 24.03 179 SER A N 1
ATOM 1382 C CA . SER A 1 179 ? -37.370 -18.813 17.889 1.00 24.03 179 SER A CA 1
ATOM 1383 C C . SER A 1 179 ? -36.433 -19.542 16.908 1.00 24.03 179 SER A C 1
ATOM 1385 O O . SER A 1 179 ? -36.628 -19.563 15.697 1.00 24.03 179 SER A O 1
ATOM 1387 N N . SER A 1 180 ? -35.477 -20.251 17.512 1.00 26.75 180 SER A N 1
ATOM 1388 C CA . SER A 1 180 ? -34.461 -21.153 16.951 1.00 26.75 180 SER A CA 1
ATOM 1389 C C . SER A 1 180 ? -35.009 -22.343 16.136 1.00 26.75 180 SER A C 1
ATOM 1391 O O . SER A 1 180 ? -36.187 -22.692 16.224 1.00 26.75 180 SER A O 1
ATOM 1393 N N . PRO A 1 181 ? -34.122 -23.038 15.394 1.00 30.00 181 PRO A N 1
ATOM 1394 C CA . PRO A 1 181 ? -33.695 -24.336 15.910 1.00 30.00 181 PRO A CA 1
ATOM 1395 C C . PRO A 1 181 ? -32.177 -24.574 15.859 1.00 30.00 181 PRO A C 1
ATOM 1397 O O . PRO A 1 181 ? -31.431 -24.025 15.053 1.00 30.00 181 PRO A O 1
ATOM 1400 N N . VAL A 1 182 ? -31.776 -25.424 16.797 1.00 27.58 182 VAL A N 1
ATOM 1401 C CA . VAL A 1 182 ? -30.443 -25.909 17.159 1.00 27.58 182 VAL A CA 1
ATOM 1402 C C . VAL A 1 182 ? -29.735 -26.599 15.987 1.00 27.58 182 VAL A C 1
ATOM 1404 O O . VAL A 1 182 ? -30.323 -27.460 15.336 1.00 27.58 182 VAL A O 1
ATOM 1407 N N . CYS A 1 183 ? -28.451 -26.289 15.782 1.00 27.52 183 CYS A N 1
ATOM 1408 C CA . CYS A 1 183 ? -27.532 -27.127 15.011 1.00 27.52 183 CYS A CA 1
ATOM 1409 C C . CYS A 1 183 ? -26.517 -27.752 15.974 1.00 27.52 183 CYS A C 1
ATOM 1411 O O . CYS A 1 183 ? -25.987 -27.078 16.852 1.00 27.52 183 CYS A O 1
ATOM 1413 N N . SER A 1 184 ? -26.337 -29.060 15.824 1.00 29.41 184 SER A N 1
ATOM 1414 C CA . SER A 1 184 ? -25.740 -29.983 16.784 1.00 29.41 184 SER A CA 1
ATOM 1415 C C . SER A 1 184 ? -24.304 -29.656 17.195 1.00 29.41 184 SER A C 1
ATOM 1417 O O . SER A 1 184 ? -23.430 -29.448 16.354 1.00 29.41 184 SER A O 1
ATOM 1419 N N . ASP A 1 185 ? -24.082 -29.712 18.508 1.00 24.05 185 ASP A N 1
ATOM 1420 C CA . ASP A 1 185 ? -22.776 -29.701 19.153 1.00 24.05 185 ASP A CA 1
ATOM 1421 C C . ASP A 1 185 ? -21.938 -30.915 18.737 1.00 24.05 185 ASP A C 1
ATOM 1423 O O . ASP A 1 185 ? -22.369 -32.060 18.855 1.00 24.05 185 ASP A O 1
ATOM 1427 N N . ASN A 1 186 ? -20.698 -30.650 18.332 1.00 28.94 186 ASN A N 1
ATOM 1428 C CA . ASN A 1 186 ? -19.576 -31.547 18.574 1.00 28.94 186 ASN A CA 1
ATOM 1429 C C . ASN A 1 186 ? -18.415 -30.689 19.103 1.00 28.94 186 ASN A C 1
ATOM 1431 O O . ASN A 1 186 ? -18.061 -29.695 18.462 1.00 28.94 186 ASN A O 1
ATOM 1435 N N . PRO A 1 187 ? -17.812 -31.035 20.252 1.00 26.22 187 PRO A N 1
ATOM 1436 C CA . PRO A 1 187 ? -16.706 -30.275 20.808 1.00 26.22 187 PRO A CA 1
ATOM 1437 C C . PRO A 1 187 ? -15.431 -30.598 20.025 1.00 26.22 187 PRO A C 1
ATOM 1439 O O . PRO A 1 187 ? -14.957 -31.732 20.036 1.00 26.22 187 PRO A O 1
ATOM 1442 N N . ILE A 1 188 ? -14.857 -29.599 19.356 1.00 28.34 188 ILE A N 1
ATOM 1443 C CA . ILE A 1 188 ? -13.481 -29.685 18.862 1.00 28.34 188 ILE A CA 1
ATOM 1444 C C . ILE A 1 188 ? -12.605 -28.930 19.856 1.00 28.34 188 ILE A C 1
ATOM 1446 O O . ILE A 1 188 ? -12.641 -27.704 19.940 1.00 28.34 188 ILE A O 1
ATOM 1450 N N . VAL A 1 189 ? -11.836 -29.698 20.625 1.00 28.58 189 VAL A N 1
ATOM 1451 C CA . VAL A 1 189 ? -10.644 -29.223 21.327 1.00 28.58 189 VAL A CA 1
ATOM 1452 C C . VAL A 1 189 ? -9.656 -28.791 20.247 1.00 28.58 189 VAL A C 1
ATOM 1454 O O . VAL A 1 189 ? -9.261 -29.618 19.428 1.00 28.58 189 VAL A O 1
ATOM 1457 N N . LEU A 1 190 ? -9.285 -27.511 20.210 1.00 32.56 190 LEU A N 1
ATOM 1458 C CA . LEU A 1 190 ? -8.160 -27.065 19.397 1.00 32.56 190 LEU A CA 1
ATOM 1459 C C . LEU A 1 190 ? -7.161 -26.330 20.281 1.00 32.56 190 LEU A C 1
ATOM 1461 O O . LEU A 1 190 ? -7.492 -25.345 20.941 1.00 32.56 190 LEU A O 1
ATOM 1465 N N . GLU A 1 191 ? -5.970 -26.913 20.301 1.00 26.84 191 GLU A N 1
ATOM 1466 C CA . GLU A 1 191 ? -4.797 -26.528 21.063 1.00 26.84 191 GLU A CA 1
ATOM 1467 C C . GLU A 1 191 ? -4.325 -25.102 20.762 1.00 26.84 191 GLU A C 1
ATOM 1469 O O . GLU A 1 191 ? -4.511 -24.540 19.681 1.00 26.84 191 GLU A O 1
ATOM 1474 N N . ASP A 1 192 ? -3.684 -24.556 21.786 1.00 26.53 192 ASP A N 1
ATOM 1475 C CA . ASP A 1 192 ? -2.964 -23.298 21.844 1.00 26.53 192 ASP A CA 1
ATOM 1476 C C . ASP A 1 192 ? -1.897 -23.212 20.736 1.00 26.53 192 ASP A C 1
ATOM 1478 O O . ASP A 1 192 ? -0.862 -23.872 20.796 1.00 26.53 192 ASP A O 1
ATOM 1482 N N . ILE A 1 193 ? -2.124 -22.390 19.706 1.00 29.78 193 ILE A N 1
ATOM 1483 C CA . ILE A 1 193 ? -1.073 -22.035 18.738 1.00 29.78 193 ILE A CA 1
ATOM 1484 C C . ILE A 1 193 ? -0.401 -20.746 19.215 1.00 29.78 193 ILE A C 1
ATOM 1486 O O . ILE A 1 193 ? -0.565 -19.662 18.654 1.00 29.78 193 ILE A O 1
ATOM 1490 N N . GLY A 1 194 ? 0.376 -20.896 20.283 1.00 31.38 194 GLY A N 1
ATOM 1491 C CA . GLY A 1 194 ? 1.544 -20.081 20.582 1.00 31.38 194 GLY A CA 1
ATOM 1492 C C . GLY A 1 194 ? 2.786 -20.887 20.212 1.00 31.38 194 GLY A C 1
ATOM 1493 O O . GLY A 1 194 ? 3.326 -21.608 21.040 1.00 31.38 194 GLY A O 1
ATOM 1494 N N . GLY A 1 195 ? 3.228 -20.812 18.955 1.00 25.17 195 GLY A N 1
ATOM 1495 C CA . GLY A 1 195 ? 4.360 -21.609 18.487 1.00 25.17 195 GLY A CA 1
ATOM 1496 C C . GLY A 1 195 ? 4.987 -21.052 17.217 1.00 25.17 195 GLY A C 1
ATOM 1497 O O . GLY A 1 195 ? 4.370 -21.029 16.154 1.00 25.17 195 GLY A O 1
ATOM 1498 N N . SER A 1 196 ? 6.234 -20.606 17.348 1.00 32.62 196 SER A N 1
ATOM 1499 C CA . SER A 1 196 ? 7.131 -20.200 16.268 1.00 32.62 196 SER A CA 1
ATOM 1500 C C . SER A 1 196 ? 7.155 -21.246 15.146 1.00 32.62 196 SER A C 1
ATOM 1502 O O . SER A 1 196 ? 7.711 -22.332 15.304 1.00 32.62 196 SER A O 1
ATOM 1504 N N . THR A 1 197 ? 6.542 -20.935 14.002 1.00 26.31 197 THR A N 1
ATOM 1505 C CA . THR A 1 197 ? 6.643 -21.780 12.808 1.00 26.31 197 THR A CA 1
ATOM 1506 C C . THR A 1 197 ? 7.879 -21.349 12.029 1.00 26.31 197 THR A C 1
ATOM 1508 O O . THR A 1 197 ? 7.863 -20.357 11.301 1.00 26.31 197 THR A O 1
ATOM 1511 N N . ARG A 1 198 ? 8.974 -22.099 12.192 1.00 26.66 198 ARG A N 1
ATOM 1512 C CA . ARG A 1 198 ? 10.085 -22.087 11.235 1.00 26.66 198 ARG A CA 1
ATOM 1513 C C . ARG A 1 198 ? 9.546 -22.580 9.892 1.00 26.66 198 ARG A C 1
ATOM 1515 O O . ARG A 1 198 ? 9.029 -23.690 9.800 1.00 26.66 198 ARG A O 1
ATOM 1522 N N . PHE A 1 199 ? 9.646 -21.737 8.873 1.00 30.06 199 PHE A N 1
ATOM 1523 C CA . PHE A 1 199 ? 9.235 -22.052 7.510 1.00 30.06 199 PHE A CA 1
ATOM 1524 C C . PHE A 1 199 ? 10.232 -23.036 6.879 1.00 30.06 199 PHE A C 1
ATOM 1526 O O . PHE A 1 199 ? 11.415 -22.725 6.759 1.00 30.06 199 PHE A O 1
ATOM 1533 N N . ILE A 1 200 ? 9.747 -24.218 6.490 1.00 28.28 200 ILE A N 1
ATOM 1534 C CA . ILE A 1 200 ? 10.431 -25.144 5.580 1.00 28.28 200 ILE A CA 1
ATOM 1535 C C . ILE A 1 200 ? 9.782 -24.968 4.203 1.00 28.28 200 ILE A C 1
ATOM 1537 O O . ILE A 1 200 ? 8.593 -25.239 4.044 1.00 28.28 200 ILE A O 1
ATOM 1541 N N . ASP A 1 201 ? 10.565 -24.506 3.228 1.00 29.12 201 ASP A N 1
ATOM 1542 C CA . ASP A 1 201 ? 10.227 -24.521 1.799 1.00 29.12 201 ASP A CA 1
ATOM 1543 C C . ASP A 1 201 ? 10.377 -25.950 1.240 1.00 29.12 201 ASP A C 1
ATOM 1545 O O . ASP A 1 201 ? 11.445 -26.546 1.406 1.00 29.12 201 ASP A O 1
ATOM 1549 N N . PRO A 1 202 ? 9.389 -26.508 0.514 1.00 29.95 202 PRO A N 1
ATOM 1550 C CA . PRO A 1 202 ? 9.594 -27.690 -0.307 1.00 29.95 202 PRO A CA 1
ATOM 1551 C C . PRO A 1 202 ? 9.580 -27.302 -1.792 1.00 29.95 202 PRO A C 1
ATOM 1553 O O . PRO A 1 202 ? 8.516 -27.060 -2.359 1.00 29.95 202 PRO A O 1
ATOM 1556 N N . ASN A 1 203 ? 10.769 -27.225 -2.402 1.00 28.77 203 ASN A N 1
ATOM 1557 C CA . ASN A 1 203 ? 11.096 -27.638 -3.781 1.00 28.77 203 ASN A CA 1
ATOM 1558 C C . ASN A 1 203 ? 12.332 -26.889 -4.299 1.00 28.77 203 ASN A C 1
ATOM 1560 O O . ASN A 1 203 ? 12.220 -25.862 -4.964 1.00 28.77 203 ASN A O 1
ATOM 1564 N N . ILE A 1 204 ? 13.510 -27.464 -4.065 1.00 30.80 204 ILE A N 1
ATOM 1565 C CA . ILE A 1 204 ? 14.638 -27.345 -4.992 1.00 30.80 204 ILE A CA 1
ATOM 1566 C C . ILE A 1 204 ? 15.089 -28.775 -5.267 1.00 30.80 204 ILE A C 1
ATOM 1568 O O . ILE A 1 204 ? 15.645 -29.451 -4.405 1.00 30.80 204 ILE A O 1
ATOM 1572 N N . SER A 1 205 ? 14.746 -29.261 -6.453 1.00 30.47 205 SER A N 1
ATOM 1573 C CA . SER A 1 205 ? 15.317 -30.465 -7.030 1.00 30.47 205 SER A CA 1
ATOM 1574 C C . SER A 1 205 ? 16.599 -30.070 -7.746 1.00 30.47 205 SER A C 1
ATOM 1576 O O . SER A 1 205 ? 16.506 -29.502 -8.824 1.00 30.47 205 SER A O 1
ATOM 1578 N N . ASP A 1 206 ? 17.753 -30.404 -7.181 1.00 28.61 206 ASP A N 1
ATOM 1579 C CA . ASP A 1 206 ? 18.983 -30.575 -7.950 1.00 28.61 206 ASP A CA 1
ATOM 1580 C C . ASP A 1 206 ? 19.711 -31.794 -7.378 1.00 28.61 206 ASP A C 1
ATOM 1582 O O . ASP A 1 206 ? 20.253 -31.785 -6.273 1.00 28.61 206 ASP A O 1
ATOM 1586 N N . SER A 1 207 ? 19.617 -32.899 -8.116 1.00 29.52 207 SER A N 1
ATOM 1587 C CA . SER A 1 207 ? 20.529 -34.028 -7.984 1.00 29.52 207 SER A CA 1
ATOM 1588 C C . SER A 1 207 ? 21.762 -33.706 -8.810 1.00 29.52 207 SER A C 1
ATOM 1590 O O . SER A 1 207 ? 21.599 -33.465 -9.996 1.00 29.52 207 SER A O 1
ATOM 1592 N N . ASP A 1 208 ? 22.950 -33.764 -8.209 1.00 28.77 208 ASP A N 1
ATOM 1593 C CA . ASP A 1 208 ? 24.145 -34.281 -8.882 1.00 28.77 208 ASP A CA 1
ATOM 1594 C C . ASP A 1 208 ? 25.209 -34.742 -7.863 1.00 28.77 208 ASP A C 1
ATOM 1596 O O . ASP A 1 208 ? 25.894 -33.973 -7.199 1.00 28.77 208 ASP A O 1
ATOM 1600 N N . SER A 1 209 ? 25.235 -36.067 -7.706 1.00 28.89 209 SER A N 1
ATOM 1601 C CA . SER A 1 209 ? 26.368 -36.994 -7.568 1.00 28.89 209 SER A CA 1
ATOM 1602 C C . SER A 1 209 ? 27.777 -36.508 -7.142 1.00 28.89 209 SER A C 1
ATOM 1604 O O . SER A 1 209 ? 28.511 -35.918 -7.924 1.00 28.89 209 SER A O 1
ATOM 1606 N N . THR A 1 210 ? 28.192 -37.041 -5.982 1.00 31.34 210 THR A N 1
ATOM 1607 C CA . THR A 1 210 ? 29.418 -37.825 -5.655 1.00 31.34 210 THR A CA 1
ATOM 1608 C C . THR A 1 210 ? 30.834 -37.309 -5.972 1.00 31.34 210 THR A C 1
ATOM 1610 O O . THR A 1 210 ? 31.218 -37.156 -7.126 1.00 31.34 210 THR A O 1
ATOM 1613 N N . GLY A 1 211 ? 31.680 -37.291 -4.928 1.00 27.78 211 GLY A N 1
ATOM 1614 C CA . GLY A 1 211 ? 33.143 -37.385 -5.029 1.00 27.78 211 GLY A CA 1
ATOM 1615 C C . GLY A 1 211 ? 33.864 -37.158 -3.693 1.00 27.78 211 GLY A C 1
ATOM 1616 O O . GLY A 1 211 ? 34.090 -36.019 -3.306 1.00 27.78 211 GLY A O 1
ATOM 1617 N N . SER A 1 212 ? 34.207 -38.241 -2.990 1.00 32.25 212 SER A N 1
ATOM 1618 C CA . SER A 1 212 ? 35.102 -38.265 -1.821 1.00 32.25 212 SER A CA 1
ATOM 1619 C C . SER A 1 212 ? 36.536 -37.858 -2.187 1.00 32.25 212 SER A C 1
ATOM 1621 O O . SER A 1 212 ? 37.005 -38.319 -3.222 1.00 32.25 212 SER A O 1
ATOM 1623 N N . ASP A 1 213 ? 37.260 -37.146 -1.310 1.00 25.89 213 ASP A N 1
ATOM 1624 C CA . ASP A 1 213 ? 38.596 -37.591 -0.873 1.00 25.89 213 ASP A CA 1
ATOM 1625 C C . ASP A 1 213 ? 39.122 -36.891 0.402 1.00 25.89 213 ASP A C 1
ATOM 1627 O O . ASP A 1 213 ? 38.692 -35.807 0.790 1.00 25.89 213 ASP A O 1
ATOM 1631 N N . SER A 1 214 ? 40.031 -37.611 1.051 1.00 30.33 214 SER A N 1
ATOM 1632 C CA . SER A 1 214 ? 40.630 -37.517 2.387 1.00 30.33 214 SER A CA 1
ATOM 1633 C C . SER A 1 214 ? 41.763 -36.484 2.560 1.00 30.33 214 SER A C 1
ATOM 1635 O O . SER A 1 214 ? 42.507 -36.260 1.616 1.00 30.33 214 SER A O 1
ATOM 1637 N N . SER A 1 215 ? 41.962 -35.994 3.802 1.00 33.44 215 SER A N 1
ATOM 1638 C CA . SER A 1 215 ? 43.240 -35.954 4.583 1.00 33.44 215 SER A CA 1
ATOM 1639 C C . SER A 1 215 ? 43.180 -34.860 5.671 1.00 33.44 215 SER A C 1
ATOM 1641 O O . SER A 1 215 ? 42.962 -33.697 5.352 1.00 33.44 215 SER A O 1
ATOM 1643 N N . GLN A 1 216 ? 43.109 -35.209 6.964 1.00 27.61 216 GLN A N 1
ATOM 1644 C CA . GLN A 1 216 ? 44.223 -35.275 7.938 1.00 27.61 216 GLN A CA 1
ATOM 1645 C C . GLN A 1 216 ? 45.028 -33.974 8.105 1.00 27.61 216 GLN A C 1
ATOM 1647 O O . GLN A 1 216 ? 45.746 -33.589 7.195 1.00 27.61 216 GLN A O 1
ATOM 1652 N N . ASP A 1 217 ? 44.939 -33.368 9.298 1.00 26.94 217 ASP A N 1
ATOM 1653 C CA . ASP A 1 217 ? 46.105 -33.155 10.171 1.00 26.94 217 ASP A CA 1
ATOM 1654 C C . ASP A 1 217 ? 45.696 -32.862 11.632 1.00 26.94 217 ASP A C 1
ATOM 1656 O O . ASP A 1 217 ? 44.702 -32.187 11.910 1.00 26.94 217 ASP A O 1
ATOM 1660 N N . ALA A 1 218 ? 46.464 -33.464 12.549 1.00 26.72 218 ALA A N 1
ATOM 1661 C CA . ALA A 1 218 ? 46.459 -33.318 14.010 1.00 26.72 218 ALA A CA 1
ATOM 1662 C C . ALA A 1 218 ? 47.083 -31.956 14.409 1.00 26.72 218 ALA A C 1
ATOM 1664 O O . ALA A 1 218 ? 47.683 -31.296 13.573 1.00 26.72 218 ALA A O 1
ATOM 1665 N N . GLU A 1 219 ? 47.006 -31.393 15.615 1.00 25.56 219 GLU A N 1
ATOM 1666 C CA . GLU A 1 219 ? 47.271 -31.887 16.975 1.00 25.56 219 GLU A CA 1
ATOM 1667 C C . GLU A 1 219 ? 47.032 -30.630 17.873 1.00 25.56 219 GLU A C 1
ATOM 1669 O O . GLU A 1 219 ? 47.302 -29.513 17.436 1.00 25.56 219 GLU A O 1
ATOM 1674 N N . VAL A 1 220 ? 46.405 -30.652 19.054 1.00 25.38 220 VAL A N 1
ATOM 1675 C CA . VAL A 1 220 ? 47.060 -30.810 20.366 1.00 25.38 220 VAL A CA 1
ATOM 1676 C C . VAL A 1 220 ? 45.983 -30.715 21.462 1.00 25.38 220 VAL A C 1
ATOM 1678 O O . VAL A 1 220 ? 45.159 -29.803 21.491 1.00 25.38 220 VAL A O 1
ATOM 1681 N N . SER A 1 221 ? 46.044 -31.681 22.374 1.00 23.05 221 SER A N 1
ATOM 1682 C CA . SER A 1 221 ? 45.282 -31.868 23.611 1.00 23.05 221 SER A CA 1
ATOM 1683 C C . SER A 1 221 ? 45.365 -30.708 24.607 1.00 23.05 221 SER A C 1
ATOM 1685 O O . SER A 1 221 ? 46.457 -30.187 24.788 1.00 23.05 221 SER A O 1
ATOM 1687 N N . GLN A 1 222 ? 44.296 -30.465 25.386 1.00 25.75 222 GLN A N 1
ATOM 1688 C CA . GLN A 1 222 ? 44.357 -30.385 26.863 1.00 25.75 222 GLN A CA 1
ATOM 1689 C C . GLN A 1 222 ? 43.009 -30.783 27.513 1.00 25.75 222 GLN A C 1
ATOM 1691 O O . GLN A 1 222 ? 42.019 -30.066 27.466 1.00 25.75 222 GLN A O 1
ATOM 1696 N N . THR A 1 223 ? 43.024 -32.000 28.057 1.00 22.44 223 THR A N 1
ATOM 1697 C CA . THR A 1 223 ? 42.427 -32.544 29.293 1.00 22.44 223 THR A CA 1
ATOM 1698 C C . THR A 1 223 ? 41.280 -31.797 30.007 1.00 22.44 223 THR A C 1
ATOM 1700 O O . THR A 1 223 ? 41.432 -30.671 30.468 1.00 22.44 223 THR A O 1
ATOM 1703 N N . PHE A 1 224 ? 40.178 -32.529 30.226 1.00 22.84 224 PHE A N 1
ATOM 1704 C CA . PHE A 1 224 ? 39.085 -32.239 31.170 1.00 22.84 224 PHE A CA 1
ATOM 1705 C C . PHE A 1 224 ? 39.558 -32.156 32.640 1.00 22.84 224 PHE A C 1
ATOM 1707 O O . PHE A 1 224 ? 40.564 -32.765 33.007 1.00 22.84 224 PHE A O 1
ATOM 1714 N N . PRO A 1 225 ? 38.738 -31.563 33.525 1.00 26.17 225 PRO A N 1
ATOM 1715 C CA . PRO A 1 225 ? 38.073 -32.449 34.473 1.00 26.17 225 PRO A CA 1
ATOM 1716 C C . PRO A 1 225 ? 36.565 -32.208 34.537 1.00 26.17 225 PRO A C 1
ATOM 1718 O O . PRO A 1 225 ? 36.066 -31.089 34.592 1.00 26.17 225 PRO A O 1
ATOM 1721 N N . SER A 1 226 ? 35.849 -33.322 34.546 1.00 25.02 226 SER A N 1
ATOM 1722 C CA . SER A 1 226 ? 34.457 -33.444 34.942 1.00 25.02 226 SER A CA 1
ATOM 1723 C C . SER A 1 226 ? 34.286 -33.108 36.427 1.00 25.02 226 SER A C 1
ATOM 1725 O O . SER A 1 226 ? 34.847 -33.799 37.278 1.00 25.02 226 SER A O 1
ATOM 1727 N N . SER A 1 227 ? 33.441 -32.128 36.730 1.00 25.98 227 SER A N 1
ATOM 1728 C CA . SER A 1 227 ? 32.687 -32.069 37.982 1.00 25.98 227 SER A CA 1
ATOM 1729 C C . SER A 1 227 ? 31.249 -31.698 37.646 1.00 25.98 227 SER A C 1
ATOM 1731 O O . SER A 1 227 ? 30.985 -30.685 37.001 1.00 25.98 227 SER A O 1
ATOM 1733 N N . SER A 1 228 ? 30.350 -32.594 38.025 1.00 29.66 228 SER A N 1
ATOM 1734 C CA . SER A 1 228 ? 28.909 -32.417 38.032 1.00 29.66 228 SER A CA 1
ATOM 1735 C C . SER A 1 228 ? 28.494 -31.226 38.899 1.00 29.66 228 SER A C 1
ATOM 1737 O O . SER A 1 228 ? 29.202 -30.857 39.833 1.00 29.66 228 SER A O 1
ATOM 1739 N N . ASP A 1 229 ? 27.303 -30.713 38.586 1.00 31.86 229 ASP A N 1
ATOM 1740 C CA . ASP A 1 229 ? 26.471 -29.826 39.405 1.00 31.86 229 ASP A CA 1
ATOM 1741 C C . ASP A 1 229 ? 26.797 -28.322 39.335 1.00 31.86 229 ASP A C 1
ATOM 1743 O O . ASP A 1 229 ? 27.627 -27.803 40.070 1.00 31.86 229 ASP A O 1
ATOM 1747 N N . ILE A 1 230 ? 26.106 -27.620 38.424 1.00 29.73 230 ILE A N 1
ATOM 1748 C CA . ILE A 1 230 ? 25.120 -26.551 38.704 1.00 29.73 230 ILE A CA 1
ATOM 1749 C C . ILE A 1 230 ? 24.364 -26.269 37.389 1.00 29.73 230 ILE A C 1
ATOM 1751 O O . ILE A 1 230 ? 24.941 -25.899 36.367 1.00 29.73 230 ILE A O 1
ATOM 1755 N N . LYS A 1 231 ? 23.053 -26.516 37.416 1.00 37.03 231 LYS A N 1
ATOM 1756 C CA . LYS A 1 231 ? 22.061 -26.062 36.435 1.00 37.03 231 LYS A CA 1
ATOM 1757 C C . LYS A 1 231 ? 21.490 -24.716 36.907 1.00 37.03 231 LYS A C 1
ATOM 1759 O O . LYS A 1 231 ? 21.458 -24.481 38.107 1.00 37.03 231 LYS A O 1
ATOM 1764 N N . GLU A 1 232 ? 20.969 -23.943 35.947 1.00 33.59 232 GLU A N 1
ATOM 1765 C CA . GLU A 1 232 ? 19.992 -22.842 36.116 1.00 33.59 232 GLU A CA 1
ATOM 1766 C C . GLU A 1 232 ? 20.503 -21.444 36.523 1.00 33.59 232 GLU A C 1
ATOM 1768 O O . GLU A 1 232 ? 20.104 -20.938 37.555 1.00 33.59 232 GLU A O 1
ATOM 1773 N N . GLU A 1 233 ? 21.275 -20.743 35.673 1.00 30.98 233 GLU A N 1
ATOM 1774 C CA . GLU A 1 233 ? 21.376 -19.257 35.770 1.00 30.98 233 GLU A CA 1
ATOM 1775 C C . GLU A 1 233 ? 21.422 -18.496 34.416 1.00 30.98 233 GLU A C 1
ATOM 1777 O O . GLU A 1 233 ? 21.476 -17.269 34.392 1.00 30.98 233 GLU A O 1
ATOM 1782 N N . ASN A 1 234 ? 21.350 -19.166 33.255 1.00 37.56 234 ASN A N 1
ATOM 1783 C CA . ASN A 1 234 ? 21.567 -18.502 31.951 1.00 37.56 234 ASN A CA 1
ATOM 1784 C C . ASN A 1 234 ? 20.313 -18.215 31.101 1.00 37.56 234 ASN A C 1
ATOM 1786 O O . ASN A 1 234 ? 20.441 -17.582 30.053 1.00 37.56 234 ASN A O 1
ATOM 1790 N N . GLU A 1 235 ? 19.109 -18.619 31.518 1.00 39.06 235 GLU A N 1
ATOM 1791 C CA . GLU A 1 235 ? 17.881 -18.297 30.765 1.00 39.06 235 GLU A CA 1
ATOM 1792 C C . GLU A 1 235 ? 17.328 -16.904 31.117 1.00 39.06 235 GLU A C 1
ATOM 1794 O O . GLU A 1 235 ? 17.015 -16.133 30.205 1.00 39.06 235 GLU A O 1
ATOM 1799 N N . GLU A 1 236 ? 17.335 -16.506 32.396 1.00 38.00 236 GLU A N 1
ATOM 1800 C CA . GLU A 1 236 ? 16.834 -15.190 32.835 1.00 38.00 236 GLU A CA 1
ATOM 1801 C C . GLU A 1 236 ? 17.652 -14.015 32.274 1.00 38.00 236 GLU A C 1
ATOM 1803 O O . GLU A 1 236 ? 17.083 -13.000 31.873 1.00 38.00 236 GLU A O 1
ATOM 1808 N N . SER A 1 237 ? 18.979 -14.142 32.168 1.00 45.12 237 SER A N 1
ATOM 1809 C CA . SER A 1 237 ? 19.835 -13.065 31.646 1.00 45.12 237 SER A CA 1
ATOM 1810 C C . SER A 1 237 ? 19.603 -12.805 30.151 1.00 45.12 237 SER A C 1
ATOM 1812 O O . SER A 1 237 ? 19.605 -11.651 29.711 1.00 45.12 237 SER A O 1
ATOM 1814 N N . SER A 1 238 ? 19.325 -13.859 29.377 1.00 50.59 238 SER A N 1
ATOM 1815 C CA . SER A 1 238 ? 19.004 -13.768 27.950 1.00 50.59 238 SER A CA 1
ATOM 1816 C C . SER A 1 238 ? 17.610 -13.178 27.709 1.00 50.59 238 SER A C 1
ATOM 1818 O O . SER A 1 238 ? 17.433 -12.335 26.824 1.00 50.59 238 SER A O 1
ATOM 1820 N N . GLU A 1 239 ? 16.631 -13.539 28.545 1.00 52.47 239 GLU A N 1
ATOM 1821 C CA . GLU A 1 239 ? 15.268 -13.027 28.446 1.00 52.47 239 GLU A CA 1
ATOM 1822 C C . GLU A 1 239 ? 15.209 -11.549 28.855 1.00 52.47 239 GLU A C 1
ATOM 1824 O O . GLU A 1 239 ? 14.587 -10.741 28.162 1.00 52.47 239 GLU A O 1
ATOM 1829 N N . VAL A 1 240 ? 15.934 -11.157 29.909 1.00 56.09 240 VAL A N 1
ATOM 1830 C CA . VAL A 1 240 ? 16.073 -9.755 30.331 1.00 56.09 240 VAL A CA 1
ATOM 1831 C C . VAL A 1 240 ? 16.769 -8.920 29.251 1.00 56.09 240 VAL A C 1
ATOM 1833 O O . VAL A 1 240 ? 16.271 -7.849 28.904 1.00 56.09 240 VAL A O 1
ATOM 1836 N N . GLN A 1 241 ? 17.852 -9.415 28.641 1.00 57.34 241 GLN A N 1
ATOM 1837 C CA . GLN A 1 241 ? 18.511 -8.722 27.524 1.00 57.34 241 GLN A CA 1
ATOM 1838 C C . GLN A 1 241 ? 17.606 -8.597 26.291 1.00 57.34 241 GLN A C 1
ATOM 1840 O O . GLN A 1 241 ? 17.59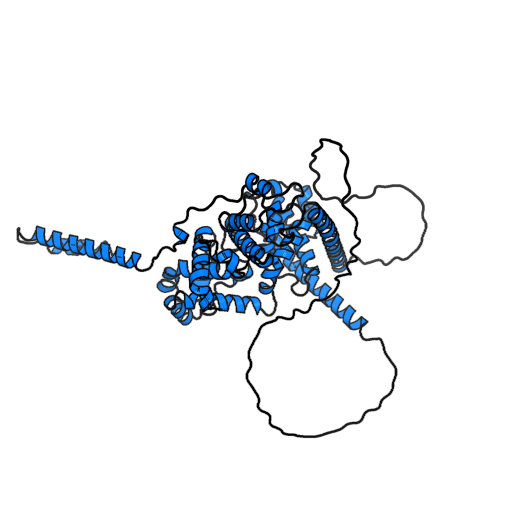1 -7.546 25.650 1.00 57.34 241 GLN A O 1
ATOM 1845 N N . SER A 1 242 ? 16.821 -9.628 25.966 1.00 64.06 242 SER A N 1
ATOM 1846 C CA . SER A 1 242 ? 15.871 -9.577 24.847 1.00 64.06 242 SER A CA 1
ATOM 1847 C C . SER A 1 242 ? 14.730 -8.580 25.095 1.00 64.06 242 SER A C 1
ATOM 1849 O O . SER A 1 242 ? 14.380 -7.813 24.199 1.00 64.06 242 SER A O 1
ATOM 1851 N N . LYS A 1 243 ? 14.208 -8.510 26.330 1.00 64.19 243 LYS A N 1
ATOM 1852 C CA . LYS A 1 243 ? 13.183 -7.540 26.750 1.00 64.19 243 LYS A CA 1
ATOM 1853 C C . LYS A 1 243 ? 13.708 -6.105 26.720 1.00 64.19 243 LYS A C 1
ATOM 1855 O O . LYS A 1 243 ? 12.985 -5.209 26.285 1.00 64.19 243 LYS A O 1
ATOM 1860 N N . LEU A 1 244 ? 14.955 -5.885 27.138 1.00 60.34 244 LEU A N 1
ATOM 1861 C CA . LEU A 1 244 ? 15.604 -4.573 27.067 1.00 60.34 244 LEU A CA 1
ATOM 1862 C C . LEU A 1 244 ? 15.786 -4.117 25.614 1.00 60.34 244 LEU A C 1
ATOM 1864 O O . LEU A 1 244 ? 15.362 -3.013 25.282 1.00 60.34 244 LEU A O 1
ATOM 1868 N N . ARG A 1 245 ? 16.292 -4.990 24.729 1.00 67.75 245 ARG A N 1
ATOM 1869 C CA . ARG A 1 245 ? 16.432 -4.681 23.293 1.00 67.75 245 ARG A CA 1
ATOM 1870 C C . ARG A 1 245 ? 15.096 -4.341 22.636 1.00 67.75 245 ARG A C 1
ATOM 1872 O O . ARG A 1 245 ? 14.984 -3.307 21.993 1.00 67.75 245 ARG A O 1
ATOM 1879 N N . LEU A 1 246 ? 14.054 -5.136 22.892 1.00 72.25 246 LEU A N 1
ATOM 1880 C CA . LEU A 1 246 ? 12.705 -4.846 22.392 1.00 72.25 246 LEU A CA 1
ATOM 1881 C C . LEU A 1 246 ? 12.167 -3.496 22.889 1.00 72.25 246 LEU A C 1
ATOM 1883 O O . LEU A 1 246 ? 11.428 -2.827 22.172 1.00 72.25 246 LEU A O 1
ATOM 1887 N N . THR A 1 247 ? 12.526 -3.080 24.105 1.00 70.81 247 THR A N 1
ATOM 1888 C CA . THR A 1 247 ? 12.095 -1.793 24.671 1.00 70.81 247 THR A CA 1
ATOM 1889 C C . THR A 1 247 ? 12.817 -0.611 24.009 1.00 70.81 247 THR A C 1
ATOM 1891 O O . THR A 1 247 ? 12.187 0.405 23.691 1.00 70.81 247 THR A O 1
ATOM 1894 N N . GLU A 1 248 ? 14.119 -0.741 23.745 1.00 72.50 248 GLU A N 1
ATOM 1895 C CA . GLU A 1 248 ? 14.916 0.257 23.014 1.00 72.50 248 GLU A CA 1
ATOM 1896 C C . GLU A 1 248 ? 14.464 0.386 21.551 1.00 72.50 248 GLU A C 1
ATOM 1898 O O . GLU A 1 248 ? 14.232 1.497 21.053 1.00 72.50 248 GLU A O 1
ATOM 1903 N N . ASP A 1 249 ? 14.242 -0.749 20.889 1.00 83.25 249 ASP A N 1
ATOM 1904 C CA . ASP A 1 249 ? 13.734 -0.813 19.520 1.00 83.25 249 ASP A CA 1
ATOM 1905 C C . ASP A 1 249 ? 12.335 -0.192 19.429 1.00 83.25 249 ASP A C 1
ATOM 1907 O O . ASP A 1 249 ? 12.080 0.656 18.569 1.00 83.25 249 ASP A O 1
ATOM 1911 N N . PHE A 1 250 ? 11.445 -0.505 20.378 1.00 89.50 250 PHE A N 1
ATOM 1912 C CA . PHE A 1 250 ? 10.095 0.058 20.412 1.00 89.50 250 PHE A CA 1
ATOM 1913 C C . PHE A 1 250 ? 10.089 1.578 20.592 1.00 89.50 250 PHE A C 1
ATOM 1915 O O . PHE A 1 250 ? 9.310 2.279 19.945 1.00 89.50 250 PHE A O 1
ATOM 1922 N N . SER A 1 251 ? 10.987 2.108 21.422 1.00 89.94 251 SER A N 1
ATOM 1923 C CA . SER A 1 251 ? 11.150 3.554 21.612 1.00 89.94 251 SER A CA 1
ATOM 1924 C C . SER A 1 251 ? 11.583 4.247 20.316 1.00 89.94 251 SER A C 1
ATOM 1926 O O . SER A 1 251 ? 11.059 5.308 19.955 1.00 89.94 251 SER A O 1
ATOM 1928 N N . THR A 1 252 ? 12.502 3.616 19.581 1.00 92.12 252 THR A N 1
ATOM 1929 C CA . THR A 1 252 ? 12.955 4.082 18.267 1.00 92.12 252 THR A CA 1
ATOM 1930 C C . THR A 1 252 ? 11.814 4.049 17.253 1.00 92.12 252 THR A C 1
ATOM 1932 O O . THR A 1 252 ? 11.524 5.070 16.623 1.00 92.12 252 THR A O 1
ATOM 1935 N N . TRP A 1 253 ? 11.103 2.925 17.144 1.00 94.88 253 TRP A N 1
ATOM 1936 C CA . TRP A 1 253 ? 9.943 2.785 16.264 1.00 94.88 253 TRP A CA 1
ATOM 1937 C C . TRP A 1 253 ? 8.883 3.837 16.562 1.00 94.88 253 TRP A C 1
ATOM 1939 O O . TRP A 1 253 ? 8.445 4.533 15.651 1.00 94.88 253 TRP A O 1
ATOM 1949 N N . GLN A 1 254 ? 8.527 4.030 17.830 1.00 94.25 254 GLN A N 1
ATOM 1950 C CA . GLN A 1 254 ? 7.530 5.009 18.247 1.00 94.25 254 GLN A CA 1
ATOM 1951 C C . GLN A 1 254 ? 7.883 6.435 17.806 1.00 94.25 254 GLN A C 1
ATOM 1953 O O . GLN A 1 254 ? 7.015 7.169 17.323 1.00 94.25 254 GLN A O 1
ATOM 1958 N N . ARG A 1 255 ? 9.153 6.839 17.935 1.00 94.12 255 ARG A N 1
ATOM 1959 C CA . ARG A 1 255 ? 9.608 8.159 17.480 1.00 94.12 255 ARG A CA 1
ATOM 1960 C C . ARG A 1 255 ? 9.407 8.332 15.973 1.00 94.12 255 ARG A C 1
ATOM 1962 O O . ARG A 1 255 ? 8.910 9.375 15.547 1.00 94.12 255 ARG A O 1
ATOM 1969 N N . ILE A 1 256 ? 9.778 7.328 15.178 1.00 95.94 256 ILE A N 1
ATOM 1970 C CA . ILE A 1 256 ? 9.659 7.385 13.713 1.00 95.94 256 ILE A CA 1
ATOM 1971 C C . ILE A 1 256 ? 8.180 7.334 13.298 1.00 95.94 256 ILE A C 1
ATOM 1973 O O . ILE A 1 256 ? 7.758 8.140 12.472 1.00 95.94 256 ILE A O 1
ATOM 1977 N N . ILE A 1 257 ? 7.373 6.467 13.921 1.00 97.50 257 ILE A N 1
ATOM 1978 C CA . ILE A 1 257 ? 5.926 6.343 13.682 1.00 97.50 257 ILE A CA 1
ATOM 1979 C C . ILE A 1 257 ? 5.225 7.690 13.874 1.00 97.50 257 ILE A C 1
ATOM 1981 O O . ILE A 1 257 ? 4.482 8.123 12.996 1.00 97.50 257 ILE A O 1
ATOM 1985 N N . ARG A 1 258 ? 5.464 8.370 15.003 1.00 96.69 258 ARG A N 1
ATOM 1986 C CA . ARG A 1 258 ? 4.834 9.667 15.302 1.00 96.69 258 ARG A CA 1
ATOM 1987 C C . ARG A 1 258 ? 5.215 10.731 14.275 1.00 96.69 258 ARG A C 1
ATOM 1989 O O . ARG A 1 258 ? 4.345 11.447 13.785 1.00 96.69 258 ARG A O 1
ATOM 1996 N N . LEU A 1 259 ? 6.497 10.795 13.911 1.00 96.56 259 LEU A N 1
ATOM 1997 C CA . LEU A 1 259 ? 6.994 11.730 12.903 1.00 96.56 259 LEU A CA 1
ATOM 1998 C C . LEU A 1 259 ? 6.349 11.485 11.531 1.00 96.56 259 LEU A C 1
ATOM 2000 O O . LEU A 1 259 ? 5.916 12.426 10.864 1.00 96.56 259 LEU A O 1
ATOM 2004 N N . ASP A 1 260 ? 6.273 10.225 11.110 1.00 97.12 260 ASP A N 1
ATOM 2005 C CA . ASP A 1 260 ? 5.675 9.845 9.834 1.00 97.12 260 ASP A CA 1
ATOM 2006 C C . ASP A 1 260 ? 4.157 10.065 9.817 1.00 97.12 260 ASP A C 1
ATOM 2008 O O . ASP A 1 260 ? 3.618 10.492 8.797 1.00 97.12 260 ASP A O 1
ATOM 2012 N N . ALA A 1 261 ? 3.466 9.828 10.937 1.00 97.06 261 ALA A N 1
ATOM 2013 C CA . ALA A 1 261 ? 2.027 10.046 11.059 1.00 97.06 261 ALA A CA 1
ATOM 2014 C C . ALA A 1 261 ? 1.647 11.524 10.870 1.00 97.06 261 ALA A C 1
ATOM 2016 O O . ALA A 1 261 ? 0.698 11.819 10.148 1.00 97.06 261 ALA A O 1
ATOM 2017 N N . ILE A 1 262 ? 2.419 12.458 11.438 1.00 95.81 262 ILE A N 1
ATOM 2018 C CA . ILE A 1 262 ? 2.211 13.912 11.266 1.00 95.81 262 ILE A CA 1
ATOM 2019 C C . ILE A 1 262 ? 2.462 14.333 9.812 1.00 95.81 262 ILE A C 1
ATOM 2021 O O . ILE A 1 262 ? 1.746 15.161 9.245 1.00 95.81 262 ILE A O 1
ATOM 2025 N N . ARG A 1 263 ? 3.475 13.734 9.176 1.00 94.94 263 ARG A N 1
ATOM 2026 C CA . ARG A 1 263 ? 3.837 13.995 7.774 1.00 94.94 263 ARG A CA 1
ATOM 2027 C C . ARG A 1 263 ? 2.885 13.344 6.770 1.00 94.94 263 ARG A C 1
ATOM 2029 O O . ARG A 1 263 ? 2.979 13.654 5.580 1.00 94.94 263 ARG A O 1
ATOM 2036 N N . ALA A 1 264 ? 1.986 12.465 7.211 1.00 93.06 264 ALA A N 1
ATOM 2037 C CA . ALA A 1 264 ? 1.048 11.780 6.335 1.00 93.06 264 ALA A CA 1
ATOM 2038 C C . ALA A 1 264 ? 0.171 12.792 5.583 1.00 93.06 264 ALA A C 1
ATOM 2040 O O . ALA A 1 264 ? -0.406 13.719 6.163 1.00 93.06 264 ALA A O 1
ATOM 2041 N N . ASN A 1 265 ? 0.083 12.626 4.264 1.00 87.38 265 ASN A N 1
ATOM 2042 C CA . ASN A 1 265 ? -0.679 13.531 3.410 1.00 87.38 265 ASN A CA 1
ATOM 2043 C C . ASN A 1 265 ? -2.203 13.386 3.641 1.00 87.38 265 ASN A C 1
ATOM 2045 O O . ASN A 1 265 ? -2.689 12.356 4.110 1.00 87.38 265 ASN A O 1
ATOM 2049 N N . GLY A 1 266 ? -2.955 14.440 3.316 1.00 90.19 266 GLY A N 1
ATOM 2050 C CA . GLY A 1 266 ? -4.420 14.479 3.427 1.00 90.19 266 GLY A CA 1
ATOM 2051 C C . GLY A 1 266 ? -5.161 14.122 2.133 1.00 90.19 266 GLY A C 1
ATOM 2052 O O . GLY A 1 266 ? -6.306 14.529 1.968 1.00 90.19 266 GLY A O 1
ATOM 2053 N N . ASP A 1 267 ? -4.533 13.418 1.183 1.00 90.81 267 ASP A N 1
ATOM 2054 C CA . ASP A 1 267 ? -5.136 13.166 -0.140 1.00 90.81 267 ASP A CA 1
ATOM 2055 C C . ASP A 1 267 ? -6.373 12.246 -0.102 1.00 90.81 267 ASP A C 1
ATOM 2057 O O . ASP A 1 267 ? -7.141 12.199 -1.063 1.00 90.81 267 ASP A O 1
ATOM 2061 N N . TRP A 1 268 ? -6.588 11.559 1.019 1.00 92.50 268 TRP A N 1
ATOM 2062 C CA . TRP A 1 268 ? -7.716 10.675 1.291 1.00 92.50 268 TRP A CA 1
ATOM 2063 C C . TRP A 1 268 ? -9.006 11.426 1.654 1.00 92.50 268 TRP A C 1
ATOM 2065 O O . TRP A 1 268 ? -10.098 10.890 1.452 1.00 92.50 268 TRP A O 1
ATOM 2075 N N . ILE A 1 269 ? -8.902 12.666 2.150 1.00 93.94 269 ILE A N 1
ATOM 2076 C CA . ILE A 1 269 ? -10.025 13.457 2.688 1.00 93.94 269 ILE A CA 1
ATOM 2077 C C . ILE A 1 269 ? -11.196 13.568 1.691 1.00 93.94 269 ILE A C 1
ATOM 2079 O O . ILE A 1 269 ? -12.334 13.290 2.079 1.00 93.94 269 ILE A O 1
ATOM 2083 N N . PRO A 1 270 ? -10.980 13.878 0.392 1.00 90.62 270 PRO A N 1
ATOM 2084 C CA . PRO A 1 270 ? -12.077 13.972 -0.575 1.00 90.62 270 PRO A CA 1
ATOM 2085 C C . PRO A 1 270 ? -12.829 12.651 -0.798 1.00 90.62 270 PRO A C 1
ATOM 2087 O O . PRO A 1 270 ? -13.984 12.671 -1.228 1.00 90.62 270 PRO A O 1
ATOM 2090 N N . TYR A 1 271 ? -12.182 11.516 -0.518 1.00 86.69 271 TYR A N 1
ATOM 2091 C CA . TYR A 1 271 ? -12.693 10.171 -0.783 1.00 86.69 271 TYR A CA 1
ATOM 2092 C C . TYR A 1 271 ? -13.395 9.543 0.422 1.00 86.69 271 TYR A C 1
ATOM 2094 O O . TYR A 1 271 ? -14.176 8.611 0.238 1.00 86.69 271 TYR A O 1
ATOM 2102 N N . SER A 1 272 ? -13.144 10.047 1.633 1.00 88.88 272 SER A N 1
ATOM 2103 C CA . SER A 1 272 ? -13.727 9.528 2.873 1.00 88.88 272 SER A CA 1
ATOM 2104 C C . SER A 1 272 ? -14.259 10.662 3.745 1.00 88.88 272 SER A C 1
ATOM 2106 O O . SER A 1 272 ? -13.783 10.920 4.847 1.00 88.88 272 SER A O 1
ATOM 2108 N N . LYS A 1 273 ? -15.270 11.369 3.229 1.00 89.00 273 LYS A N 1
ATOM 2109 C CA . LYS A 1 273 ? -15.865 12.534 3.904 1.00 89.00 273 LYS A CA 1
ATOM 2110 C C . LYS A 1 273 ? -16.405 12.202 5.295 1.00 89.00 273 LYS A C 1
ATOM 2112 O O . LYS A 1 273 ? -16.254 13.001 6.202 1.00 89.00 273 LYS A O 1
ATOM 2117 N N . THR A 1 274 ? -16.986 11.016 5.463 1.00 87.81 274 THR A N 1
ATOM 2118 C CA . THR A 1 274 ? -17.508 10.547 6.754 1.00 87.81 274 THR A CA 1
ATOM 2119 C C . THR A 1 274 ? -16.403 10.285 7.775 1.00 87.81 274 THR A C 1
ATOM 2121 O O . THR A 1 274 ? -16.613 10.506 8.957 1.00 87.81 274 THR A O 1
ATOM 2124 N N . GLN A 1 275 ? -15.221 9.834 7.341 1.00 87.50 275 GLN A N 1
ATOM 2125 C CA . GLN A 1 275 ? -14.054 9.693 8.221 1.00 87.50 275 GLN A CA 1
ATOM 2126 C C . GLN A 1 275 ? -13.344 11.027 8.470 1.00 87.50 275 GLN A C 1
ATOM 2128 O O . GLN A 1 275 ? -12.672 11.172 9.485 1.00 87.50 275 GLN A O 1
ATOM 2133 N N . ALA A 1 276 ? -13.465 11.983 7.546 1.00 92.06 276 ALA A N 1
ATOM 2134 C CA . ALA A 1 276 ? -12.910 13.323 7.699 1.00 92.06 276 ALA A CA 1
ATOM 2135 C C . ALA A 1 276 ? -13.765 14.224 8.605 1.00 92.06 276 ALA A C 1
ATOM 2137 O O . ALA A 1 276 ? -13.251 15.206 9.134 1.00 92.06 276 ALA A O 1
ATOM 2138 N N . ASP A 1 277 ? -15.044 13.898 8.798 1.00 94.06 277 ASP A N 1
ATOM 2139 C CA . ASP A 1 277 ? -15.937 14.620 9.702 1.00 94.06 277 ASP A CA 1
ATOM 2140 C C . ASP A 1 277 ? -15.634 14.258 11.164 1.00 94.06 277 ASP A C 1
ATOM 2142 O O . ASP A 1 277 ? -16.146 13.289 11.731 1.00 94.06 277 ASP A O 1
ATOM 2146 N N . VAL A 1 278 ? -14.700 15.003 11.756 1.00 94.81 278 VAL A N 1
ATOM 2147 C CA . VAL A 1 278 ? -14.187 14.764 13.105 1.00 94.81 278 VAL A CA 1
ATOM 2148 C C . VAL A 1 278 ? -14.176 16.071 13.882 1.00 94.81 278 VAL A C 1
ATOM 2150 O O . VAL A 1 278 ? -13.584 17.057 13.444 1.00 94.81 278 VAL A O 1
ATOM 2153 N N . SER A 1 279 ? -14.792 16.062 15.067 1.00 96.81 279 SER A N 1
ATOM 2154 C CA . SER A 1 279 ? -14.730 17.196 15.986 1.00 96.81 279 SER A CA 1
ATOM 2155 C C . SER A 1 279 ? -13.313 17.399 16.524 1.00 96.81 279 SER A C 1
ATOM 2157 O O . SER A 1 279 ? -12.563 16.444 16.745 1.00 96.81 279 SER A O 1
ATOM 2159 N N . GLU A 1 280 ? -12.958 18.653 16.787 1.00 95.62 280 GLU A N 1
ATOM 2160 C CA . GLU A 1 280 ? -11.656 19.014 17.350 1.00 95.62 280 GLU A CA 1
ATOM 2161 C C . GLU A 1 280 ? -11.389 18.291 18.678 1.00 95.62 280 GLU A C 1
ATOM 2163 O O . GLU A 1 280 ? -10.334 17.690 18.858 1.00 95.62 280 GLU A O 1
ATOM 2168 N N . GLU A 1 281 ? -12.386 18.227 19.562 1.00 96.50 281 GLU A N 1
ATOM 2169 C CA . GLU A 1 281 ? -12.282 17.528 20.845 1.00 96.50 281 GLU A CA 1
ATOM 2170 C C . GLU A 1 281 ? -11.929 16.038 20.680 1.00 96.50 281 GLU A C 1
ATOM 2172 O O . GLU A 1 281 ? -11.062 15.511 21.379 1.00 96.50 281 GLU A O 1
ATOM 2177 N N . ARG A 1 282 ? -12.563 15.346 19.722 1.00 96.31 282 ARG A N 1
ATOM 2178 C CA . ARG A 1 282 ? -12.277 13.932 19.444 1.00 96.31 282 ARG A CA 1
ATOM 2179 C C . ARG A 1 282 ? -10.865 13.749 18.892 1.00 96.31 282 ARG A C 1
ATOM 2181 O O . ARG A 1 282 ? -10.191 12.778 19.250 1.00 96.31 282 ARG A O 1
ATOM 2188 N N . ALA A 1 283 ? -10.423 14.657 18.026 1.00 96.88 283 ALA A N 1
ATOM 2189 C CA . ALA A 1 283 ? -9.082 14.631 17.460 1.00 96.88 283 ALA A CA 1
ATOM 2190 C C . ALA A 1 283 ? -8.008 14.828 18.542 1.00 96.88 283 ALA A C 1
ATOM 2192 O O . ALA A 1 283 ? -7.074 14.030 18.621 1.00 96.88 283 ALA A O 1
ATOM 2193 N N . LEU A 1 284 ? -8.183 15.819 19.422 1.00 97.06 284 LEU A N 1
ATOM 2194 C CA . LEU A 1 284 ? -7.256 16.110 20.518 1.00 97.06 284 LEU A CA 1
ATOM 2195 C C . LEU A 1 284 ? -7.178 14.962 21.531 1.00 97.06 284 LEU A C 1
ATOM 2197 O O . LEU A 1 284 ? -6.076 14.514 21.844 1.00 97.06 284 LEU A O 1
ATOM 2201 N N . ARG A 1 285 ? -8.322 14.404 21.957 1.00 97.19 285 ARG A N 1
ATOM 2202 C CA . ARG A 1 285 ? -8.343 13.219 22.837 1.00 97.19 285 ARG A CA 1
ATOM 2203 C C . ARG A 1 285 ? -7.594 12.032 22.229 1.00 97.19 285 ARG A C 1
ATOM 2205 O O . ARG A 1 285 ? -6.862 11.326 22.918 1.00 97.19 285 ARG A O 1
ATOM 2212 N N . SER A 1 286 ? -7.747 11.819 20.923 1.00 96.31 286 SER A N 1
ATOM 2213 C CA . SER A 1 286 ? -7.057 10.732 20.217 1.00 96.31 286 SER A CA 1
ATOM 2214 C C . SER A 1 286 ? -5.547 10.969 20.125 1.00 96.31 286 SER A C 1
ATOM 2216 O O . SER A 1 286 ? -4.769 10.023 20.250 1.00 96.31 286 SER A O 1
ATOM 2218 N N . ALA A 1 287 ? -5.122 12.220 19.931 1.00 97.06 287 ALA A N 1
ATOM 2219 C CA . ALA A 1 287 ? -3.716 12.610 19.903 1.00 97.06 287 ALA A CA 1
ATOM 2220 C C . ALA A 1 287 ? -3.041 12.411 21.265 1.00 97.06 287 ALA A C 1
ATOM 2222 O O . ALA A 1 287 ? -1.961 11.818 21.332 1.00 97.06 287 ALA A O 1
ATOM 2223 N N . GLU A 1 288 ? -3.710 12.815 22.343 1.00 94.94 288 GLU A N 1
ATOM 2224 C CA . GLU A 1 288 ? -3.246 12.616 23.715 1.00 94.94 288 GLU A CA 1
ATOM 2225 C C . GLU A 1 288 ? -3.099 11.125 24.053 1.00 94.94 288 GLU A C 1
ATOM 2227 O O . GLU A 1 288 ? -2.048 10.697 24.533 1.00 94.94 288 GLU A O 1
ATOM 2232 N N . ALA A 1 289 ? -4.090 10.301 23.693 1.00 93.56 289 ALA A N 1
ATOM 2233 C CA . ALA A 1 289 ? -4.093 8.862 23.972 1.00 93.56 289 ALA A CA 1
ATOM 2234 C C . ALA A 1 289 ? -2.906 8.089 23.358 1.00 93.56 289 ALA A C 1
ATOM 2236 O O . ALA A 1 289 ? -2.588 6.980 23.802 1.00 93.56 289 ALA A O 1
ATOM 2237 N N . VAL A 1 290 ? -2.257 8.644 22.329 1.00 94.62 290 VAL A N 1
ATOM 2238 C CA . VAL A 1 290 ? -1.069 8.060 21.679 1.00 94.62 290 VAL A CA 1
ATOM 2239 C C . VAL A 1 290 ? 0.217 8.857 21.935 1.00 94.62 290 VAL A C 1
ATOM 2241 O O . VAL A 1 290 ? 1.286 8.501 21.426 1.00 94.62 290 VAL A O 1
ATOM 2244 N N . GLY A 1 291 ? 0.139 9.932 22.725 1.00 93.44 291 GLY A N 1
ATOM 2245 C CA . GLY A 1 291 ? 1.253 10.838 22.992 1.00 93.44 291 GLY A CA 1
ATOM 2246 C C . GLY A 1 291 ? 1.788 11.520 21.730 1.00 93.44 291 GLY A C 1
ATOM 2247 O O . GLY A 1 291 ? 3.004 11.682 21.595 1.00 93.44 291 GLY A O 1
ATOM 2248 N N . LEU A 1 292 ? 0.909 11.850 20.777 1.00 95.06 292 LEU A N 1
ATOM 2249 C CA . LEU A 1 292 ? 1.271 12.655 19.611 1.00 95.06 292 LEU A CA 1
ATOM 2250 C C . LEU A 1 292 ? 1.656 14.067 20.081 1.00 95.06 292 LEU A C 1
ATOM 2252 O O . LEU A 1 292 ? 1.122 14.556 21.071 1.00 95.06 292 LEU A O 1
ATOM 2256 N N . LYS A 1 293 ? 2.595 14.715 19.393 1.00 93.56 293 LYS A N 1
ATOM 2257 C CA . LYS A 1 293 ? 3.051 16.091 19.661 1.00 93.56 293 LYS A CA 1
ATOM 2258 C C . LYS A 1 293 ? 3.239 16.822 18.331 1.00 93.56 293 LYS A C 1
ATOM 2260 O O . LYS A 1 293 ? 3.145 16.174 17.292 1.00 93.56 293 LYS A O 1
ATOM 2265 N N . ASP A 1 294 ? 3.503 18.126 18.357 1.00 93.44 294 ASP A N 1
ATOM 2266 C CA . ASP A 1 294 ? 3.859 18.932 17.177 1.00 93.44 294 ASP A CA 1
ATOM 2267 C C . ASP A 1 294 ? 2.803 18.897 16.045 1.00 93.44 294 ASP A C 1
ATOM 2269 O O . ASP A 1 294 ? 3.133 18.925 14.856 1.00 93.44 294 ASP A O 1
ATOM 2273 N N . TYR A 1 295 ? 1.517 18.784 16.398 1.00 93.94 295 TYR A N 1
ATOM 2274 C CA . TYR A 1 295 ? 0.394 18.651 15.457 1.00 93.94 295 TYR A CA 1
ATOM 2275 C C . TYR A 1 295 ? -0.473 19.914 15.345 1.00 93.94 295 TYR A C 1
ATOM 2277 O O . TYR A 1 295 ? -1.507 19.889 14.684 1.00 93.94 295 TYR A O 1
ATOM 2285 N N . GLU A 1 296 ? -0.061 21.032 15.944 1.00 91.25 296 GLU A N 1
ATOM 2286 C CA . GLU A 1 296 ? -0.837 22.282 16.034 1.00 91.25 296 GLU A CA 1
ATOM 2287 C C . GLU A 1 296 ? -1.137 22.902 14.660 1.00 91.25 296 GLU A C 1
ATOM 2289 O O . GLU A 1 296 ? -2.073 23.678 14.498 1.00 91.25 296 GLU A O 1
ATOM 2294 N N . HIS A 1 297 ? -0.338 22.553 13.652 1.00 92.19 297 HIS A N 1
ATOM 2295 C CA . HIS A 1 297 ? -0.482 23.008 12.272 1.00 92.19 297 HIS A CA 1
ATOM 2296 C C . HIS A 1 297 ? -1.443 22.141 11.435 1.00 92.19 297 HIS A C 1
ATOM 2298 O O . HIS A 1 297 ? -1.622 22.401 10.243 1.00 92.19 297 HIS A O 1
ATOM 2304 N N . LEU A 1 298 ? -2.004 21.074 12.012 1.00 94.50 298 LEU A N 1
ATOM 2305 C CA . LEU A 1 298 ? -2.882 20.132 11.325 1.00 94.50 298 LEU A CA 1
ATOM 2306 C C . LEU A 1 298 ? -4.356 20.404 11.639 1.00 94.50 298 LEU A C 1
ATOM 2308 O O . LEU A 1 298 ? -4.728 20.754 12.751 1.00 94.50 298 LEU A O 1
ATOM 2312 N N . GLU A 1 299 ? -5.216 20.169 10.652 1.00 95.25 299 GLU A N 1
ATOM 2313 C CA . GLU A 1 299 ? -6.669 20.161 10.841 1.00 95.25 299 GLU A CA 1
ATOM 2314 C C . GLU A 1 299 ? -7.115 18.953 11.683 1.00 95.25 299 GLU A C 1
ATOM 2316 O O . GLU A 1 299 ? -6.476 17.897 11.647 1.00 95.25 299 GLU A O 1
ATOM 2321 N N . ALA A 1 300 ? -8.262 19.060 12.366 1.00 96.19 300 ALA A N 1
ATOM 2322 C CA . ALA A 1 300 ? -8.795 18.016 13.253 1.00 96.19 300 ALA A CA 1
ATOM 2323 C C . ALA A 1 300 ? -8.855 16.621 12.599 1.00 96.19 300 ALA A C 1
ATOM 2325 O O . ALA A 1 300 ? -8.432 15.630 13.196 1.00 96.19 300 ALA A O 1
ATOM 2326 N N . CYS A 1 301 ? -9.299 16.535 11.341 1.00 96.31 301 CYS A N 1
ATOM 2327 C CA . CYS A 1 301 ? -9.359 15.268 10.609 1.00 96.31 301 CYS A CA 1
ATOM 2328 C C . CYS A 1 301 ? -7.972 14.634 10.391 1.00 96.31 301 CYS A C 1
ATOM 2330 O O . CYS A 1 301 ? -7.820 13.415 10.483 1.00 96.31 301 CYS A O 1
ATOM 2332 N N . ARG A 1 302 ? -6.937 15.454 10.153 1.00 96.81 302 ARG A N 1
ATOM 2333 C CA . ARG A 1 302 ? -5.554 14.998 9.964 1.00 96.81 302 ARG A CA 1
ATOM 2334 C C . ARG A 1 302 ? -4.904 14.614 11.285 1.00 96.81 302 ARG A C 1
ATOM 2336 O O . ARG A 1 302 ? -4.181 13.623 11.306 1.00 96.81 302 ARG A O 1
ATOM 2343 N N . ILE A 1 303 ? -5.195 15.341 12.365 1.00 97.44 303 ILE A N 1
ATOM 2344 C CA . ILE A 1 303 ? -4.775 14.973 13.724 1.00 97.44 303 ILE A CA 1
ATOM 2345 C C . ILE A 1 303 ? -5.340 13.593 14.065 1.00 97.44 303 ILE A C 1
ATOM 2347 O O . ILE A 1 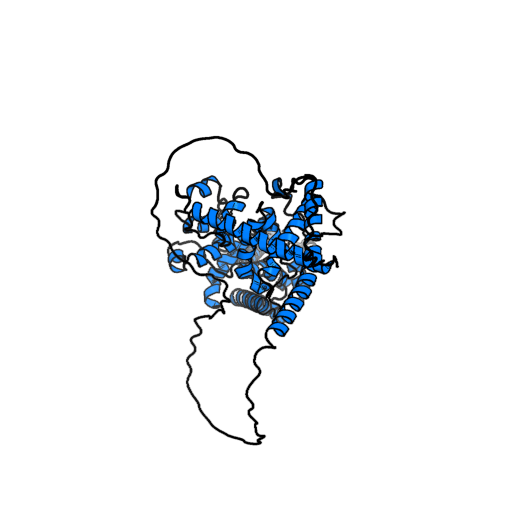303 ? -4.580 12.679 14.368 1.00 97.44 303 ILE A O 1
ATOM 2351 N N . PHE A 1 304 ? -6.656 13.409 13.922 1.00 97.19 304 PHE A N 1
ATOM 2352 C CA . PHE A 1 304 ? -7.318 12.140 14.218 1.00 97.19 304 PHE A CA 1
ATOM 2353 C C . PHE A 1 304 ? -6.763 10.982 13.377 1.00 97.19 304 PHE A C 1
ATOM 2355 O O . PHE A 1 304 ? -6.452 9.917 13.910 1.00 97.19 304 PHE A O 1
ATOM 2362 N N . HIS A 1 305 ? -6.565 11.194 12.073 1.00 97.44 305 HIS A N 1
ATOM 2363 C CA . HIS A 1 305 ? -5.959 10.196 11.186 1.00 97.44 305 HIS A CA 1
ATOM 2364 C C . HIS A 1 305 ? -4.527 9.839 11.597 1.00 97.44 305 HIS A C 1
ATOM 2366 O O . HIS A 1 305 ? -4.177 8.660 11.646 1.00 97.44 305 HIS A O 1
ATOM 2372 N N . ALA A 1 306 ? -3.709 10.834 11.951 1.00 98.06 306 ALA A N 1
ATOM 2373 C CA . ALA A 1 306 ? -2.361 10.614 12.467 1.00 98.06 306 ALA A CA 1
ATOM 2374 C C . ALA A 1 306 ? -2.387 9.813 13.777 1.00 98.06 306 ALA A C 1
ATOM 2376 O O . ALA A 1 306 ? -1.625 8.859 13.922 1.00 98.06 306 ALA A O 1
ATOM 2377 N N . SER A 1 307 ? -3.302 10.116 14.701 1.00 98.06 307 SER A N 1
ATOM 2378 C CA . SER A 1 307 ? -3.462 9.351 15.943 1.00 98.06 307 SER A CA 1
ATOM 2379 C C . SER A 1 307 ? -3.792 7.881 15.682 1.00 98.06 307 SER A C 1
ATOM 2381 O O . SER A 1 307 ? -3.205 6.997 16.308 1.00 98.06 307 SER A O 1
ATOM 2383 N N . ARG A 1 308 ? -4.675 7.603 14.713 1.00 98.12 308 ARG A N 1
ATOM 2384 C CA . ARG A 1 308 ? -5.016 6.233 14.297 1.00 98.12 308 ARG A CA 1
ATOM 2385 C C . ARG A 1 308 ? -3.831 5.505 13.660 1.00 98.12 308 ARG A C 1
ATOM 2387 O O . ARG A 1 308 ? -3.602 4.338 13.978 1.00 98.12 308 ARG A O 1
ATOM 2394 N N . LEU A 1 309 ? -3.042 6.189 12.820 1.00 98.50 309 LEU A N 1
ATOM 2395 C CA . LEU A 1 309 ? -1.788 5.639 12.284 1.00 98.50 309 LEU A CA 1
ATOM 2396 C C . LEU A 1 309 ? -0.854 5.215 13.416 1.00 98.50 309 LEU A C 1
ATOM 2398 O O . LEU A 1 309 ? -0.397 4.074 13.422 1.00 98.50 309 LEU A O 1
ATOM 2402 N N . VAL A 1 310 ? -0.608 6.101 14.388 1.00 98.38 310 VAL A N 1
ATOM 2403 C CA . VAL A 1 310 ? 0.253 5.787 15.536 1.00 98.38 310 VAL A CA 1
ATOM 2404 C C . VAL A 1 310 ? -0.282 4.574 16.287 1.00 98.38 310 VAL A C 1
ATOM 2406 O O . VAL A 1 310 ? 0.463 3.627 16.529 1.00 98.38 310 VAL A O 1
ATOM 2409 N N . ALA A 1 311 ? -1.580 4.560 16.598 1.00 98.38 311 ALA A N 1
ATOM 2410 C CA . ALA A 1 311 ? -2.178 3.504 17.399 1.00 98.38 311 ALA A CA 1
ATOM 2411 C C . ALA A 1 311 ? -1.977 2.102 16.797 1.00 98.38 311 ALA A C 1
ATOM 2413 O O . ALA A 1 311 ? -1.590 1.163 17.504 1.00 98.38 311 ALA A O 1
ATOM 2414 N N . ILE A 1 312 ? -2.224 1.978 15.492 1.00 98.75 312 ILE A N 1
ATOM 2415 C CA . ILE A 1 312 ? -2.170 0.708 14.765 1.00 98.75 312 ILE A CA 1
ATOM 2416 C C . ILE A 1 312 ? -0.726 0.306 14.443 1.00 98.75 312 ILE A C 1
ATOM 2418 O O . ILE A 1 312 ? -0.396 -0.872 14.565 1.00 98.75 312 ILE A O 1
ATOM 2422 N N . LEU A 1 313 ? 0.149 1.249 14.073 1.00 98.62 313 LEU A N 1
ATOM 2423 C CA . LEU A 1 313 ? 1.555 0.949 13.765 1.00 98.62 313 LEU A CA 1
ATOM 2424 C C . LEU A 1 313 ? 2.340 0.532 15.009 1.00 98.62 313 LEU A C 1
ATOM 2426 O O . LEU A 1 313 ? 3.133 -0.401 14.931 1.00 98.62 313 LEU A O 1
ATOM 2430 N N . GLU A 1 314 ? 2.083 1.152 16.164 1.00 97.69 314 GLU A N 1
ATOM 2431 C CA . GLU A 1 314 ? 2.660 0.706 17.439 1.00 97.69 314 GLU A CA 1
ATOM 2432 C C . GLU A 1 314 ? 2.220 -0.722 17.777 1.00 97.69 314 GLU A C 1
ATOM 2434 O O . GLU A 1 314 ? 3.037 -1.552 18.174 1.00 97.69 314 GLU A O 1
ATOM 2439 N N . ALA A 1 315 ? 0.930 -1.030 17.591 1.00 98.31 315 ALA A N 1
ATOM 2440 C CA . ALA A 1 315 ? 0.419 -2.378 17.811 1.00 98.31 315 ALA A CA 1
ATOM 2441 C C . ALA A 1 315 ? 1.040 -3.384 16.830 1.00 98.31 315 ALA A C 1
ATOM 2443 O O . ALA A 1 315 ? 1.328 -4.515 17.219 1.00 98.31 315 ALA A O 1
ATOM 2444 N N . TYR A 1 316 ? 1.271 -2.983 15.575 1.00 98.50 316 TYR A N 1
ATOM 2445 C CA . TYR A 1 316 ? 1.916 -3.831 14.573 1.00 98.50 316 TYR A CA 1
ATOM 2446 C C . TYR A 1 316 ? 3.379 -4.106 14.923 1.00 98.50 316 TYR A C 1
ATOM 2448 O O . TYR A 1 316 ? 3.811 -5.250 14.836 1.00 98.50 316 TYR A O 1
ATOM 2456 N N . ALA A 1 317 ? 4.118 -3.097 15.383 1.00 96.88 317 ALA A N 1
ATOM 2457 C CA . ALA A 1 317 ? 5.517 -3.257 15.765 1.00 96.88 317 ALA A CA 1
ATOM 2458 C C . ALA A 1 317 ? 5.702 -4.257 16.925 1.00 96.88 317 ALA A C 1
ATOM 2460 O O . ALA A 1 317 ? 6.691 -4.981 16.959 1.00 96.88 317 ALA A O 1
ATOM 2461 N N . LEU A 1 318 ? 4.727 -4.355 17.843 1.00 95.75 318 LEU A N 1
ATOM 2462 C CA . LEU A 1 318 ? 4.702 -5.410 18.867 1.00 95.75 318 LEU A CA 1
ATOM 2463 C C . LEU A 1 318 ? 4.239 -6.772 18.334 1.00 95.75 318 LEU A C 1
ATOM 2465 O O . LEU A 1 318 ? 4.596 -7.804 18.897 1.00 95.75 318 LEU A O 1
ATOM 2469 N N . HIS A 1 319 ? 3.405 -6.784 17.295 1.00 96.38 319 HIS A N 1
ATOM 2470 C CA . HIS A 1 319 ? 2.898 -8.011 16.685 1.00 96.38 319 HIS A CA 1
ATOM 2471 C C . HIS A 1 319 ? 3.963 -8.731 15.845 1.00 96.38 3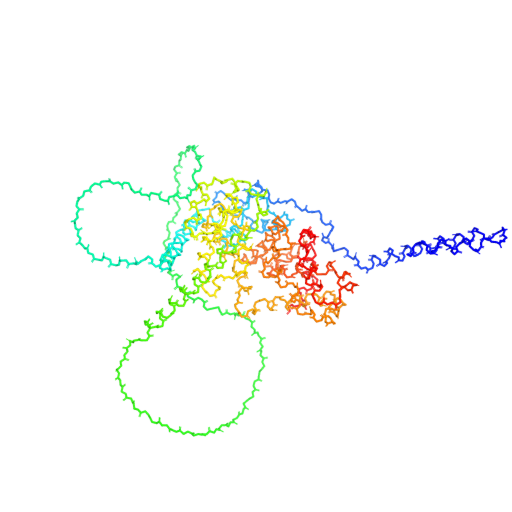19 HIS A C 1
ATOM 2473 O O . HIS A 1 319 ? 4.043 -9.955 15.895 1.00 96.38 319 HIS A O 1
ATOM 2479 N N . ASP A 1 320 ? 4.775 -7.980 15.098 1.00 95.12 320 ASP A N 1
ATOM 2480 C CA . ASP A 1 320 ? 5.884 -8.483 14.280 1.00 95.12 320 ASP A CA 1
ATOM 2481 C C . ASP A 1 320 ? 7.185 -7.743 14.647 1.00 95.12 320 ASP A C 1
ATOM 2483 O O . ASP A 1 320 ? 7.606 -6.851 13.910 1.00 95.12 320 ASP A O 1
ATOM 2487 N N . PRO A 1 321 ? 7.826 -8.073 15.786 1.00 92.44 321 PRO A N 1
ATOM 2488 C CA . PRO A 1 321 ? 9.036 -7.387 16.244 1.00 92.44 321 PRO A CA 1
ATOM 2489 C C . PRO A 1 321 ? 10.273 -7.679 15.381 1.00 92.44 321 PRO A C 1
ATOM 2491 O O . PRO A 1 321 ? 11.251 -6.947 15.479 1.00 92.44 321 PRO A O 1
ATOM 2494 N N . GLU A 1 322 ? 10.251 -8.717 14.527 1.00 90.56 322 GLU A N 1
ATOM 2495 C CA . GLU A 1 322 ? 11.340 -8.989 13.568 1.00 90.56 322 GLU A CA 1
ATOM 2496 C C . GLU A 1 322 ? 11.466 -7.841 12.555 1.00 90.56 322 GLU A C 1
ATOM 2498 O O . GLU A 1 322 ? 12.570 -7.457 12.171 1.00 90.56 322 GLU A O 1
ATOM 2503 N N . ILE A 1 323 ? 10.327 -7.297 12.118 1.00 93.06 323 ILE A N 1
ATOM 2504 C CA . ILE A 1 323 ? 10.267 -6.146 11.210 1.00 93.06 323 ILE A CA 1
ATOM 2505 C C . ILE A 1 323 ? 10.122 -4.835 11.989 1.00 93.06 323 ILE A C 1
ATOM 2507 O O . ILE A 1 323 ? 10.709 -3.819 11.613 1.00 93.06 323 ILE A O 1
ATOM 2511 N N . GLY A 1 324 ? 9.313 -4.843 13.049 1.00 94.69 324 GLY A N 1
ATOM 2512 C CA . GLY A 1 324 ? 8.983 -3.670 13.841 1.00 94.69 324 GLY A CA 1
ATOM 2513 C C . GLY A 1 324 ? 8.291 -2.594 13.009 1.00 94.69 324 GLY A C 1
ATOM 2514 O O . GLY A 1 324 ? 7.246 -2.829 12.395 1.00 94.69 324 GLY A O 1
ATOM 2515 N N . TYR A 1 325 ? 8.889 -1.401 12.982 1.00 95.94 325 TYR A N 1
ATOM 2516 C CA . TYR A 1 325 ? 8.470 -0.311 12.108 1.00 95.94 325 TYR A CA 1
ATOM 2517 C C . TYR A 1 325 ? 9.610 0.189 11.225 1.00 95.94 325 TYR A C 1
ATOM 2519 O O . TYR A 1 325 ? 10.698 0.513 11.700 1.00 95.94 325 TYR A O 1
ATOM 2527 N N . CYS A 1 326 ? 9.298 0.361 9.944 1.00 94.50 326 CYS A N 1
ATOM 2528 C CA . CYS A 1 326 ? 10.162 0.982 8.955 1.00 94.50 326 CYS A CA 1
ATOM 2529 C C . CYS A 1 326 ? 9.439 2.152 8.278 1.00 94.50 326 CYS A C 1
ATOM 2531 O O . CYS A 1 326 ? 8.231 2.100 8.019 1.00 94.50 326 CYS A O 1
ATOM 2533 N N . GLN A 1 327 ? 10.195 3.199 7.940 1.00 93.19 327 GLN A N 1
ATOM 2534 C CA . GLN A 1 327 ? 9.662 4.351 7.215 1.00 93.19 327 GLN A CA 1
ATOM 2535 C C . GLN A 1 327 ? 8.999 3.900 5.901 1.00 93.19 327 GLN A C 1
ATOM 2537 O O . GLN A 1 327 ? 9.566 3.129 5.128 1.00 93.19 327 GLN A O 1
ATOM 2542 N N . GLY A 1 328 ? 7.785 4.393 5.654 1.00 94.19 328 GLY A N 1
ATOM 2543 C CA . GLY A 1 328 ? 6.945 3.990 4.520 1.00 94.19 328 GLY A CA 1
ATOM 2544 C C . GLY A 1 328 ? 5.819 3.019 4.887 1.00 94.19 328 GLY A C 1
ATOM 2545 O O . GLY A 1 328 ? 4.853 2.911 4.139 1.00 94.19 328 GLY A O 1
ATOM 2546 N N . MET A 1 329 ? 5.848 2.376 6.059 1.00 97.25 329 MET A N 1
ATOM 2547 C CA . MET A 1 329 ? 4.705 1.573 6.522 1.00 97.25 329 MET A CA 1
ATOM 2548 C C . MET A 1 329 ? 3.461 2.429 6.812 1.00 97.25 329 MET A C 1
ATOM 2550 O O . MET A 1 329 ? 2.337 1.978 6.595 1.00 97.25 329 MET A O 1
ATOM 2554 N N . SER A 1 330 ? 3.638 3.687 7.225 1.00 97.25 330 SER A N 1
ATOM 2555 C CA . SER A 1 330 ? 2.548 4.666 7.349 1.00 97.25 330 SER A CA 1
ATOM 2556 C C . SER A 1 330 ? 1.871 4.978 6.008 1.00 97.25 330 SER A C 1
ATOM 2558 O O . SER A 1 330 ? 0.643 5.081 5.954 1.00 97.25 330 SER A O 1
ATOM 2560 N N . ASP A 1 331 ? 2.640 5.044 4.913 1.00 96.38 331 ASP A N 1
ATOM 2561 C CA . ASP A 1 331 ? 2.116 5.207 3.551 1.00 96.38 331 ASP A CA 1
ATOM 2562 C C . ASP A 1 331 ? 1.221 4.015 3.161 1.00 96.38 331 ASP A C 1
ATOM 2564 O O . ASP A 1 331 ? 0.208 4.195 2.480 1.00 96.38 331 ASP A O 1
ATOM 2568 N N . LEU A 1 332 ? 1.571 2.807 3.625 1.00 97.75 332 LEU A N 1
ATOM 2569 C CA . LEU A 1 332 ? 0.808 1.579 3.388 1.00 97.75 332 LEU A CA 1
ATOM 2570 C C . LEU A 1 332 ? -0.471 1.490 4.226 1.00 97.75 332 LEU A C 1
ATOM 2572 O O . LEU A 1 332 ? -1.512 1.074 3.718 1.00 97.75 332 LEU A O 1
ATOM 2576 N N . LEU A 1 333 ? -0.409 1.887 5.498 1.00 98.25 333 LEU A N 1
ATOM 2577 C CA . LEU A 1 333 ? -1.555 1.833 6.403 1.00 98.25 333 LEU A CA 1
ATOM 2578 C C . LEU A 1 333 ? -2.589 2.933 6.118 1.00 98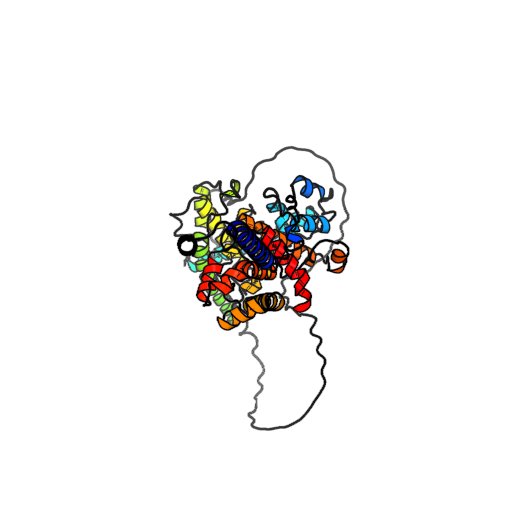.25 333 LEU A C 1
ATOM 2580 O O . LEU A 1 333 ? -3.787 2.700 6.277 1.00 98.25 333 LEU A O 1
ATOM 2584 N N . SER A 1 334 ? -2.149 4.121 5.694 1.00 96.81 334 SER A N 1
ATOM 2585 C CA . SER A 1 334 ? -3.010 5.304 5.548 1.00 96.81 334 SER A CA 1
ATOM 2586 C C . SER A 1 334 ? -4.279 5.055 4.706 1.00 96.81 334 SER A C 1
ATOM 2588 O O . SER A 1 334 ? -5.371 5.371 5.188 1.00 96.81 334 SER A O 1
ATOM 2590 N N . PRO A 1 335 ? -4.224 4.402 3.524 1.00 96.62 335 PRO A N 1
ATOM 2591 C CA . PRO A 1 335 ? -5.436 4.064 2.774 1.00 96.62 335 PRO A CA 1
ATOM 2592 C C . PRO A 1 335 ? -6.364 3.064 3.472 1.00 96.62 335 PRO A C 1
ATOM 2594 O O . PRO A 1 335 ? -7.572 3.116 3.255 1.00 96.62 335 PRO A O 1
ATOM 2597 N N . ILE A 1 336 ? -5.830 2.171 4.312 1.00 97.69 336 ILE A N 1
ATOM 2598 C CA . ILE A 1 336 ? -6.628 1.196 5.068 1.00 97.69 336 ILE A CA 1
ATOM 2599 C C . ILE A 1 336 ? -7.448 1.893 6.136 1.00 97.69 336 ILE A C 1
ATOM 2601 O O . ILE A 1 336 ? -8.655 1.685 6.179 1.00 97.69 336 ILE A O 1
ATOM 2605 N N . ILE A 1 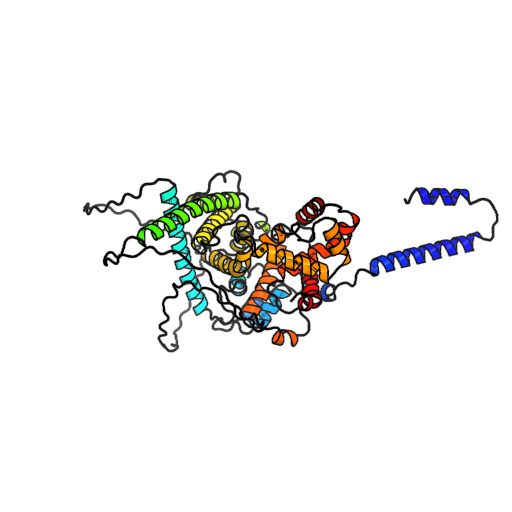337 ? -6.848 2.757 6.948 1.00 97.06 337 ILE A N 1
ATOM 2606 C CA . ILE A 1 337 ? -7.596 3.448 8.007 1.00 97.06 337 ILE A CA 1
ATOM 2607 C C . ILE A 1 337 ? -8.563 4.503 7.450 1.00 97.06 337 ILE A C 1
ATOM 2609 O O . ILE A 1 337 ? -9.595 4.763 8.057 1.00 97.06 337 ILE A O 1
ATOM 2613 N N . ALA A 1 338 ? -8.297 5.053 6.259 1.00 95.25 338 ALA A N 1
ATOM 2614 C CA . ALA A 1 338 ? -9.239 5.939 5.573 1.00 95.25 338 ALA A CA 1
ATOM 2615 C C . ALA A 1 338 ? -10.522 5.214 5.113 1.00 95.25 338 ALA A C 1
ATOM 2617 O O . ALA A 1 338 ? -11.550 5.858 4.899 1.00 95.25 338 ALA A O 1
ATOM 2618 N N . VAL A 1 339 ? -10.466 3.888 4.941 1.00 95.19 339 VAL A N 1
ATOM 2619 C CA . VAL A 1 339 ? -11.600 3.039 4.537 1.00 95.19 339 VAL A CA 1
ATOM 2620 C C . VAL A 1 339 ? -12.223 2.312 5.732 1.00 95.19 339 VAL A C 1
ATOM 2622 O O . VAL A 1 339 ? -13.443 2.178 5.807 1.00 95.19 339 VAL A O 1
ATOM 2625 N N . MET A 1 340 ? -11.397 1.822 6.652 1.00 96.06 340 MET A N 1
ATOM 2626 C CA . MET A 1 340 ? -11.808 1.050 7.821 1.00 96.06 340 MET A CA 1
ATOM 2627 C C . MET A 1 340 ? -12.125 1.982 8.983 1.00 96.06 340 MET A C 1
ATOM 2629 O O . MET A 1 340 ? -11.246 2.681 9.484 1.00 96.06 340 MET A O 1
ATOM 2633 N N . THR A 1 341 ? -13.371 1.958 9.446 1.00 93.69 341 THR A N 1
ATOM 2634 C CA . THR A 1 341 ? -13.826 2.816 10.546 1.00 93.69 341 THR A CA 1
ATOM 2635 C C . THR A 1 341 ? -13.269 2.358 11.893 1.00 93.69 341 THR A C 1
ATOM 2637 O O . THR A 1 341 ? -12.850 3.182 12.698 1.00 93.69 341 THR A O 1
ATOM 2640 N N . GLU A 1 342 ? -13.211 1.043 12.112 1.00 95.81 342 GLU A N 1
ATOM 2641 C CA . GLU A 1 342 ? -12.768 0.448 13.368 1.00 95.81 342 GLU A CA 1
ATOM 2642 C C . GLU A 1 342 ? -11.283 0.063 13.325 1.00 95.81 342 GLU A C 1
ATOM 2644 O O . GLU A 1 342 ? -10.832 -0.665 12.437 1.00 95.81 342 GLU A O 1
ATOM 2649 N N . ASP A 1 343 ? -10.521 0.482 14.337 1.00 97.94 343 ASP A N 1
ATOM 2650 C CA . ASP A 1 343 ? -9.068 0.268 14.379 1.00 97.94 343 ASP A CA 1
ATOM 2651 C C . ASP A 1 343 ? -8.660 -1.204 14.440 1.00 97.94 343 ASP A C 1
ATOM 2653 O O . ASP A 1 343 ? -7.666 -1.585 13.830 1.00 97.94 343 ASP A O 1
ATOM 2657 N N . HIS A 1 344 ? -9.424 -2.051 15.135 1.00 98.12 344 HIS A N 1
ATOM 2658 C CA . HIS A 1 344 ? -9.120 -3.482 15.199 1.00 98.12 344 HIS A CA 1
ATOM 2659 C C . HIS A 1 344 ? -9.258 -4.158 13.826 1.00 98.12 344 HIS A C 1
ATOM 2661 O O . HIS A 1 344 ? -8.424 -4.985 13.467 1.00 98.12 344 HIS A O 1
ATOM 2667 N N . GLU A 1 345 ? -10.268 -3.795 13.028 1.00 98.12 345 GLU A N 1
ATOM 2668 C CA . GLU A 1 345 ? -10.422 -4.321 11.666 1.00 98.12 345 GLU A CA 1
ATOM 2669 C C . GLU A 1 345 ? -9.335 -3.771 10.738 1.00 98.12 345 GLU A C 1
ATOM 2671 O O . GLU A 1 345 ? -8.747 -4.532 9.966 1.00 98.12 345 GLU A O 1
ATOM 2676 N N . ALA A 1 346 ? -9.007 -2.480 10.863 1.00 98.62 346 ALA A N 1
ATOM 2677 C CA . ALA A 1 346 ? -7.904 -1.860 10.135 1.00 98.62 346 ALA A CA 1
ATOM 2678 C C . ALA A 1 346 ? -6.557 -2.533 10.447 1.00 98.62 346 ALA A C 1
ATOM 2680 O O . ALA A 1 346 ? -5.794 -2.832 9.530 1.00 98.62 346 ALA A O 1
ATOM 2681 N N . PHE A 1 347 ? -6.297 -2.832 11.723 1.00 98.81 347 PHE A N 1
ATOM 2682 C CA . PHE A 1 347 ? -5.107 -3.543 12.181 1.00 98.81 347 PHE A CA 1
ATOM 2683 C C . PHE A 1 347 ? -4.996 -4.928 11.539 1.00 98.81 347 PHE A C 1
ATOM 2685 O O . PHE A 1 347 ? -3.973 -5.232 10.933 1.00 98.81 347 PHE A O 1
ATOM 2692 N N . TRP A 1 348 ? -6.045 -5.757 11.587 1.00 98.62 348 TRP A N 1
ATOM 2693 C CA . TRP A 1 348 ? -5.987 -7.097 10.986 1.00 98.62 348 TRP A CA 1
ATOM 2694 C C . TRP A 1 348 ? -5.920 -7.064 9.457 1.00 98.62 348 TRP A C 1
ATOM 2696 O O . TRP A 1 348 ? -5.237 -7.896 8.858 1.00 98.62 348 TRP A O 1
ATOM 2706 N N . CYS A 1 349 ? -6.552 -6.075 8.818 1.00 98.75 349 CYS A N 1
ATOM 2707 C CA . CYS A 1 349 ? -6.360 -5.810 7.394 1.00 98.75 349 CYS A CA 1
ATOM 2708 C C . CYS A 1 349 ? -4.897 -5.461 7.087 1.00 98.75 349 CYS A C 1
ATOM 2710 O O . CYS A 1 349 ? -4.328 -6.001 6.139 1.00 98.75 349 CYS A O 1
ATOM 2712 N N . PHE A 1 350 ? -4.265 -4.616 7.905 1.00 98.75 350 PHE A N 1
ATOM 2713 C CA . PHE A 1 350 ? -2.858 -4.258 7.753 1.00 98.75 350 PHE A CA 1
ATOM 2714 C C . PHE A 1 350 ? -1.925 -5.450 7.991 1.00 98.75 350 PHE A C 1
ATOM 2716 O O . PHE A 1 350 ? -1.031 -5.677 7.184 1.00 98.75 350 PHE A O 1
ATOM 2723 N N . VAL A 1 351 ? -2.180 -6.285 9.003 1.00 98.50 351 VAL A N 1
ATOM 2724 C CA . VAL A 1 351 ? -1.459 -7.557 9.201 1.00 98.50 351 VAL A CA 1
ATOM 2725 C C . VAL A 1 351 ? -1.592 -8.448 7.962 1.00 98.50 351 VAL A C 1
ATOM 2727 O O . VAL A 1 351 ? -0.594 -8.956 7.452 1.00 98.50 351 VAL A O 1
ATOM 2730 N N . GLY A 1 352 ? -2.807 -8.590 7.422 1.00 97.75 352 GLY A N 1
ATOM 2731 C CA . GLY A 1 352 ? -3.059 -9.325 6.182 1.00 97.75 352 GLY A CA 1
ATOM 2732 C C . GLY A 1 352 ? -2.288 -8.762 4.984 1.00 97.75 352 GLY A C 1
ATOM 2733 O O . GLY A 1 352 ? -1.708 -9.529 4.216 1.00 97.75 352 GLY A O 1
ATOM 2734 N N . PHE A 1 353 ? -2.215 -7.434 4.863 1.00 97.88 353 PHE A N 1
ATOM 2735 C CA . PHE A 1 353 ? -1.446 -6.744 3.825 1.00 97.88 353 PHE A CA 1
ATOM 2736 C C . PHE A 1 353 ? 0.064 -6.991 3.973 1.00 97.88 353 PHE A C 1
ATOM 2738 O O . PHE A 1 353 ? 0.762 -7.312 3.003 1.00 97.88 353 PHE A O 1
ATOM 2745 N N . MET A 1 354 ? 0.560 -6.922 5.206 1.00 97.31 354 MET A N 1
ATOM 2746 C CA . MET A 1 354 ? 1.969 -7.097 5.526 1.00 97.31 354 MET A CA 1
ATOM 2747 C C . MET A 1 354 ? 2.459 -8.535 5.341 1.00 97.31 354 MET A C 1
ATOM 2749 O O . MET A 1 354 ? 3.652 -8.716 5.130 1.00 97.31 354 MET A O 1
ATOM 2753 N N . ARG A 1 355 ? 1.589 -9.555 5.264 1.00 92.81 355 ARG A N 1
ATOM 2754 C CA . ARG A 1 355 ? 2.011 -10.937 4.932 1.00 92.81 355 ARG A CA 1
ATOM 2755 C C . ARG A 1 355 ? 2.875 -11.013 3.672 1.00 92.81 355 ARG A C 1
ATOM 2757 O O . ARG A 1 355 ? 3.841 -11.768 3.645 1.00 92.81 355 ARG A O 1
ATOM 2764 N N . LYS A 1 356 ? 2.550 -10.216 2.645 1.00 91.56 356 LYS A N 1
ATOM 2765 C CA . LYS A 1 356 ? 3.357 -10.117 1.417 1.00 91.56 356 LYS A CA 1
ATOM 2766 C C . LYS A 1 356 ? 4.325 -8.934 1.458 1.00 91.56 356 LYS A C 1
ATOM 2768 O O . LYS A 1 356 ? 5.472 -9.084 1.043 1.00 91.56 356 LYS A O 1
ATOM 2773 N N . ALA A 1 357 ? 3.886 -7.777 1.960 1.00 94.69 357 ALA A N 1
ATOM 2774 C CA . ALA A 1 357 ? 4.692 -6.556 1.944 1.00 94.69 357 ALA A CA 1
ATOM 2775 C C . ALA A 1 357 ? 5.862 -6.568 2.948 1.00 94.69 357 ALA A C 1
ATOM 2777 O O . ALA A 1 357 ? 6.835 -5.858 2.722 1.00 94.69 357 ALA A O 1
ATOM 2778 N N . ARG A 1 358 ? 5.841 -7.403 4.002 1.00 93.69 358 ARG A N 1
ATOM 2779 C CA . ARG A 1 358 ? 6.906 -7.471 5.027 1.00 93.69 358 ARG A CA 1
ATOM 2780 C C . ARG A 1 358 ? 8.301 -7.692 4.453 1.00 93.69 358 ARG A C 1
ATOM 2782 O O . ARG A 1 358 ? 9.270 -7.157 4.976 1.00 93.69 358 ARG A O 1
ATOM 2789 N N . HIS A 1 359 ? 8.418 -8.420 3.340 1.00 92.19 359 HIS A N 1
ATOM 2790 C CA . HIS A 1 359 ? 9.707 -8.651 2.682 1.00 92.19 359 HIS A CA 1
ATOM 2791 C C . HIS A 1 359 ? 10.365 -7.359 2.171 1.00 92.19 359 HIS A C 1
ATOM 2793 O O . HIS A 1 359 ? 11.581 -7.340 1.998 1.00 92.19 359 HIS A O 1
ATOM 2799 N N . ASN A 1 360 ? 9.591 -6.291 1.952 1.00 93.81 360 ASN A N 1
ATOM 2800 C CA . ASN A 1 360 ? 10.098 -4.982 1.541 1.00 93.81 360 ASN A CA 1
ATOM 2801 C C . ASN A 1 360 ? 10.839 -4.245 2.661 1.00 93.81 360 ASN A C 1
ATOM 2803 O O . ASN A 1 360 ? 11.624 -3.350 2.371 1.00 93.81 360 ASN A O 1
ATOM 2807 N N . PHE A 1 361 ? 10.577 -4.613 3.915 1.00 93.81 361 PHE A N 1
ATOM 2808 C CA . PHE A 1 361 ? 11.027 -3.893 5.107 1.00 93.81 361 PHE A CA 1
ATOM 2809 C C . PHE A 1 361 ? 12.044 -4.694 5.929 1.00 93.81 361 PHE A C 1
ATOM 2811 O O . PHE A 1 361 ? 12.322 -4.361 7.074 1.00 93.81 361 PHE A O 1
ATOM 2818 N N . ARG A 1 362 ? 12.606 -5.767 5.358 1.00 90.19 362 ARG A N 1
ATOM 2819 C CA . ARG A 1 362 ? 13.693 -6.511 6.001 1.00 90.19 362 ARG A CA 1
ATOM 2820 C C . ARG A 1 362 ? 14.960 -5.659 6.036 1.00 90.19 362 ARG A C 1
ATOM 2822 O O . ARG A 1 362 ? 15.354 -5.117 5.006 1.00 90.19 362 ARG A O 1
ATOM 2829 N N . LEU A 1 363 ? 15.637 -5.641 7.184 1.00 85.88 363 LEU A N 1
ATOM 2830 C CA . LEU A 1 363 ? 16.903 -4.919 7.385 1.00 85.88 363 LEU A CA 1
ATOM 2831 C C . LEU A 1 363 ? 18.022 -5.382 6.442 1.00 85.88 363 LEU A C 1
ATOM 2833 O O . LEU A 1 363 ? 18.900 -4.605 6.090 1.00 85.88 363 LEU A O 1
ATOM 2837 N N . ASP A 1 364 ? 17.984 -6.644 6.010 1.00 89.00 364 ASP A N 1
ATOM 2838 C CA . ASP A 1 364 ? 18.961 -7.202 5.074 1.00 89.00 364 ASP A CA 1
ATOM 2839 C C . ASP A 1 364 ? 18.747 -6.749 3.619 1.00 89.00 364 ASP A C 1
ATOM 2841 O O . ASP A 1 364 ? 19.573 -7.075 2.769 1.00 89.00 364 ASP A O 1
ATOM 2845 N N . GLU A 1 365 ? 17.648 -6.042 3.314 1.00 89.62 365 GLU A N 1
ATOM 2846 C CA . GLU A 1 365 ? 17.217 -5.586 1.981 1.00 89.62 365 GLU A CA 1
ATOM 2847 C C . GLU A 1 365 ? 17.108 -6.697 0.911 1.00 89.62 365 GLU A C 1
ATOM 2849 O O . GLU A 1 365 ? 16.890 -6.427 -0.277 1.00 89.62 365 GLU A O 1
ATOM 2854 N N . THR A 1 366 ? 17.224 -7.970 1.298 1.00 91.50 366 THR A N 1
ATOM 2855 C CA . THR A 1 366 ? 17.226 -9.111 0.367 1.00 91.50 366 THR A CA 1
ATOM 2856 C C . THR A 1 366 ? 15.918 -9.189 -0.412 1.00 91.50 366 THR A C 1
ATOM 2858 O O . THR A 1 366 ? 15.913 -9.448 -1.619 1.00 91.50 366 THR A O 1
ATOM 2861 N N . GLY A 1 367 ? 14.799 -8.894 0.256 1.00 91.00 367 GLY A N 1
ATOM 2862 C CA . GLY A 1 367 ? 13.474 -8.900 -0.348 1.00 91.00 367 GLY A CA 1
ATOM 2863 C C . GLY A 1 367 ? 13.301 -7.832 -1.428 1.00 91.00 367 GLY A C 1
ATOM 2864 O O . GLY A 1 367 ? 12.713 -8.130 -2.472 1.00 91.00 367 GLY A O 1
ATOM 2865 N N . ILE A 1 368 ? 13.847 -6.627 -1.229 1.00 94.00 368 ILE A N 1
ATOM 2866 C CA . ILE A 1 368 ? 13.806 -5.561 -2.239 1.00 94.00 368 ILE A CA 1
ATOM 2867 C C . ILE A 1 368 ? 14.770 -5.855 -3.381 1.00 94.00 368 ILE A C 1
ATOM 2869 O O . ILE A 1 368 ? 14.348 -5.818 -4.537 1.00 94.00 368 ILE A O 1
ATOM 2873 N N . ARG A 1 369 ? 16.023 -6.235 -3.098 1.00 95.12 369 ARG A N 1
ATOM 2874 C CA . ARG A 1 369 ? 16.998 -6.563 -4.153 1.00 95.12 369 ARG A CA 1
ATOM 2875 C C . ARG A 1 369 ? 16.503 -7.684 -5.068 1.00 95.12 369 ARG A C 1
ATOM 2877 O O . ARG A 1 369 ? 16.620 -7.583 -6.289 1.00 95.12 369 ARG A O 1
ATOM 2884 N N . ARG A 1 370 ? 15.856 -8.715 -4.510 1.00 95.38 370 ARG A N 1
ATOM 2885 C CA . ARG A 1 370 ? 15.215 -9.786 -5.292 1.00 95.38 370 ARG A CA 1
ATOM 2886 C C . ARG A 1 370 ? 14.111 -9.255 -6.211 1.00 95.38 370 ARG A C 1
ATOM 2888 O O . ARG A 1 370 ? 14.026 -9.665 -7.368 1.00 95.38 370 ARG A O 1
ATOM 2895 N N . GLN A 1 371 ? 13.270 -8.348 -5.719 1.00 96.62 371 GLN A N 1
ATOM 2896 C CA . GLN A 1 371 ? 12.188 -7.756 -6.510 1.00 96.62 371 GLN A CA 1
ATOM 2897 C C . GLN A 1 371 ? 12.710 -6.839 -7.618 1.00 96.62 371 GLN A C 1
ATOM 2899 O O . GLN A 1 371 ? 12.240 -6.939 -8.750 1.00 96.62 371 GLN A O 1
ATOM 2904 N N . LEU A 1 372 ? 13.719 -6.014 -7.332 1.00 97.25 372 LEU A N 1
ATOM 2905 C CA . LEU A 1 372 ? 14.382 -5.167 -8.327 1.00 97.25 372 LEU A CA 1
ATOM 2906 C C . LEU A 1 372 ? 15.050 -6.000 -9.427 1.00 97.25 372 LEU A C 1
ATOM 2908 O O . LEU A 1 372 ? 14.828 -5.749 -10.611 1.00 97.25 372 LEU A O 1
ATOM 2912 N N . SER A 1 373 ? 15.755 -7.074 -9.053 1.00 96.75 373 SER A N 1
ATOM 2913 C CA . SER A 1 373 ? 16.309 -8.039 -10.011 1.00 96.75 373 SER A CA 1
ATOM 2914 C C . SER A 1 373 ? 15.220 -8.647 -10.903 1.00 96.75 373 SER A C 1
ATOM 2916 O O . SER A 1 373 ? 15.400 -8.797 -12.112 1.00 96.75 373 SER A O 1
ATOM 2918 N N . ARG A 1 374 ? 14.042 -8.946 -10.344 1.00 96.00 374 ARG A N 1
ATOM 2919 C CA . ARG A 1 374 ? 12.912 -9.460 -11.124 1.00 96.00 374 ARG A CA 1
ATOM 2920 C C . ARG A 1 374 ? 12.343 -8.415 -12.087 1.00 96.00 374 ARG A C 1
ATOM 2922 O O . ARG A 1 374 ? 12.082 -8.757 -13.238 1.00 96.00 374 ARG A O 1
ATOM 2929 N N . VAL A 1 375 ? 12.213 -7.153 -11.673 1.00 97.44 375 VAL A N 1
ATOM 2930 C CA . VAL A 1 375 ? 11.828 -6.040 -12.567 1.00 97.44 375 VAL A CA 1
ATOM 2931 C C . VAL A 1 375 ? 12.830 -5.897 -13.717 1.00 97.44 375 VAL A C 1
ATOM 2933 O O . VAL A 1 375 ? 12.425 -5.840 -14.879 1.00 97.44 375 VAL A O 1
ATOM 2936 N N . SER A 1 376 ? 14.126 -5.937 -13.408 1.00 97.06 376 SER A N 1
ATOM 2937 C CA . SER A 1 376 ? 15.219 -5.909 -14.386 1.00 97.06 376 SER A CA 1
ATOM 2938 C C . SER A 1 376 ? 15.094 -7.035 -15.424 1.00 97.06 376 SER A C 1
ATOM 2940 O O . SER A 1 376 ? 15.098 -6.779 -16.632 1.00 97.06 376 SER A O 1
ATOM 2942 N N . LYS A 1 377 ? 14.845 -8.277 -14.978 1.00 96.56 377 LYS A N 1
ATOM 2943 C CA . LYS A 1 377 ? 14.590 -9.430 -15.863 1.00 96.56 377 LYS A CA 1
ATOM 2944 C C . LYS A 1 377 ? 13.353 -9.234 -16.752 1.00 96.56 377 LYS A C 1
ATOM 2946 O O . LYS A 1 377 ? 13.408 -9.562 -17.939 1.00 96.56 377 LYS A O 1
ATOM 2951 N N . ILE A 1 378 ? 12.261 -8.671 -16.219 1.00 96.81 378 ILE A N 1
ATOM 2952 C CA . ILE A 1 378 ? 11.036 -8.374 -16.991 1.00 96.81 378 ILE A CA 1
ATOM 2953 C C . ILE A 1 378 ? 11.333 -7.382 -18.115 1.00 96.81 378 ILE A C 1
ATOM 2955 O O . ILE A 1 378 ? 10.964 -7.629 -19.267 1.00 96.81 378 ILE A O 1
ATOM 2959 N N . ILE A 1 379 ? 12.045 -6.296 -17.805 1.00 96.44 379 ILE A N 1
ATOM 2960 C CA . ILE A 1 379 ? 12.431 -5.284 -18.793 1.00 96.44 379 ILE A CA 1
ATOM 2961 C C . ILE A 1 379 ? 13.348 -5.899 -19.855 1.00 96.44 379 ILE A C 1
ATOM 2963 O O . ILE A 1 379 ? 13.072 -5.749 -21.044 1.00 96.44 379 ILE A O 1
ATOM 2967 N N . LYS A 1 380 ? 14.380 -6.654 -19.451 1.00 96.00 380 LYS A N 1
ATOM 2968 C CA . LYS A 1 380 ? 15.324 -7.321 -20.365 1.00 96.00 380 LYS A CA 1
ATOM 2969 C C . LYS A 1 380 ? 14.632 -8.255 -21.354 1.00 96.00 380 LYS A C 1
ATOM 2971 O O . LYS A 1 380 ? 14.942 -8.232 -22.544 1.00 96.00 380 LYS A O 1
ATOM 2976 N N . SER A 1 381 ? 13.696 -9.064 -20.861 1.00 95.25 381 SER A N 1
ATOM 2977 C CA . SER A 1 381 ? 12.977 -10.056 -21.666 1.00 95.25 381 SER A CA 1
ATOM 2978 C C . SER A 1 381 ? 11.956 -9.416 -22.617 1.00 95.25 381 SER A C 1
ATOM 2980 O O . SER A 1 381 ? 11.785 -9.882 -23.746 1.00 95.25 381 SER A O 1
ATOM 2982 N N . LYS A 1 382 ? 11.304 -8.312 -22.214 1.00 94.50 382 LYS A N 1
ATOM 2983 C CA . LYS A 1 382 ? 10.350 -7.593 -23.077 1.00 94.50 382 LYS A CA 1
ATOM 2984 C C . LYS A 1 382 ? 11.030 -6.665 -24.088 1.00 94.50 382 LYS A C 1
ATOM 2986 O O . LYS A 1 382 ? 10.564 -6.579 -25.223 1.00 94.50 382 LYS A O 1
ATOM 2991 N N . ASP A 1 383 ? 12.084 -5.957 -23.685 1.00 95.00 383 ASP A N 1
ATOM 2992 C CA . ASP A 1 383 ? 12.754 -4.934 -24.493 1.00 95.00 383 ASP A CA 1
ATOM 2993 C C . ASP A 1 383 ? 14.267 -4.882 -24.229 1.00 95.00 383 ASP A C 1
ATOM 2995 O O . ASP A 1 383 ? 14.782 -4.081 -23.443 1.00 95.00 383 ASP A O 1
ATOM 2999 N N . SER A 1 384 ? 15.005 -5.720 -24.960 1.00 94.94 384 SER A N 1
ATOM 3000 C CA . SER A 1 384 ? 16.468 -5.777 -24.877 1.00 94.94 384 SER A CA 1
ATOM 3001 C C . SER A 1 384 ? 17.147 -4.451 -25.252 1.00 94.94 384 SER A C 1
ATOM 3003 O O . SER A 1 384 ? 18.229 -4.159 -24.749 1.00 94.94 384 SER A O 1
ATOM 3005 N N . HIS A 1 385 ? 16.537 -3.625 -26.110 1.00 96.25 385 HIS A N 1
ATOM 3006 C CA . HIS A 1 385 ? 17.135 -2.349 -26.506 1.00 96.25 385 HIS A CA 1
ATOM 3007 C C . HIS A 1 385 ? 17.070 -1.323 -25.372 1.00 96.25 385 HIS A C 1
ATOM 3009 O O . HIS A 1 385 ? 18.053 -0.629 -25.126 1.00 96.25 385 HIS A O 1
ATOM 3015 N N . LEU A 1 386 ? 15.932 -1.229 -24.675 1.00 95.62 386 LEU A N 1
ATOM 3016 C CA . LEU A 1 386 ? 15.830 -0.402 -23.471 1.00 95.62 386 LEU A CA 1
ATOM 3017 C C . LEU A 1 386 ? 16.796 -0.890 -22.392 1.00 95.62 386 LEU A C 1
ATOM 3019 O O . LEU A 1 386 ? 17.507 -0.082 -21.808 1.00 95.62 386 LEU A O 1
ATOM 3023 N N . TYR A 1 387 ? 16.867 -2.202 -22.171 1.00 96.50 387 TYR A N 1
ATOM 3024 C CA . TYR A 1 387 ? 17.765 -2.772 -21.171 1.00 96.50 387 TYR A CA 1
ATOM 3025 C C . TYR A 1 387 ? 19.240 -2.438 -21.434 1.00 96.50 387 TYR A C 1
ATOM 3027 O O . TYR A 1 387 ? 19.925 -1.971 -20.534 1.00 96.50 387 TYR A O 1
ATOM 3035 N N . LYS A 1 388 ? 19.704 -2.556 -22.685 1.00 96.81 388 LYS A N 1
ATOM 3036 C CA . LYS A 1 388 ? 21.070 -2.152 -23.067 1.00 96.81 388 LYS A CA 1
ATOM 3037 C C . LYS A 1 388 ? 21.349 -0.669 -22.830 1.00 96.81 388 LYS A C 1
ATOM 3039 O O . LYS A 1 388 ? 22.496 -0.292 -22.621 1.00 96.81 388 LYS A O 1
ATOM 3044 N N . HIS A 1 389 ? 20.333 0.191 -22.924 1.00 96.00 389 HIS A N 1
ATOM 3045 C CA . HIS A 1 389 ? 20.481 1.599 -22.548 1.00 96.00 389 HIS A CA 1
ATOM 3046 C C . HIS A 1 389 ? 20.647 1.746 -21.037 1.00 96.00 389 HIS A C 1
ATOM 3048 O O . HIS A 1 389 ? 21.547 2.456 -20.612 1.00 96.00 389 HIS A O 1
ATOM 3054 N N . LEU A 1 390 ? 19.840 1.029 -20.245 1.00 96.19 390 LEU A N 1
ATOM 3055 C CA . LEU A 1 390 ? 19.962 1.007 -18.784 1.00 96.19 390 LEU A CA 1
ATOM 3056 C C . LEU A 1 390 ? 21.347 0.518 -18.332 1.00 96.19 390 LEU A C 1
ATOM 3058 O O . LEU A 1 390 ? 21.939 1.165 -17.480 1.00 96.19 390 LEU A O 1
ATOM 3062 N N . GLU A 1 391 ? 21.903 -0.523 -18.963 1.00 96.62 391 GLU A N 1
ATOM 3063 C CA . GLU A 1 391 ? 23.280 -0.988 -18.704 1.00 96.62 391 GLU A CA 1
ATOM 3064 C C . GLU A 1 391 ? 24.326 0.104 -18.992 1.00 96.62 391 GLU A C 1
ATOM 3066 O O . GLU A 1 391 ? 25.275 0.288 -18.235 1.00 96.62 391 GLU A O 1
ATOM 3071 N N . LYS A 1 392 ? 24.159 0.875 -20.076 1.00 95.50 392 LYS A N 1
ATOM 3072 C CA . LYS A 1 392 ? 25.094 1.964 -20.418 1.00 95.50 392 LYS A CA 1
ATOM 3073 C C . LYS A 1 392 ? 25.081 3.102 -19.402 1.00 95.50 392 LYS A C 1
ATOM 3075 O O . LYS A 1 392 ? 26.108 3.749 -19.228 1.00 95.50 392 LYS A O 1
ATOM 3080 N N . VAL A 1 393 ? 23.933 3.364 -18.781 1.00 94.88 393 VAL A N 1
ATOM 3081 C CA . VAL A 1 393 ? 23.771 4.420 -17.769 1.00 94.88 393 VAL A CA 1
ATOM 3082 C C . VAL A 1 393 ? 23.875 3.889 -16.334 1.00 94.88 393 VAL A C 1
ATOM 3084 O O . VAL A 1 393 ? 23.548 4.631 -15.411 1.00 94.88 393 VAL A O 1
ATOM 3087 N N . GLN A 1 394 ? 24.325 2.638 -16.150 1.00 95.38 394 GLN A N 1
ATOM 3088 C CA . GLN A 1 394 ? 24.501 1.976 -14.847 1.00 95.38 394 GLN A CA 1
ATOM 3089 C C . GLN A 1 394 ? 23.213 1.931 -14.004 1.00 95.38 394 GLN A C 1
ATOM 3091 O O . GLN A 1 394 ? 23.220 2.193 -12.806 1.00 95.38 394 GLN A O 1
ATOM 3096 N N . ALA A 1 395 ? 22.080 1.662 -14.656 1.00 95.31 395 ALA A N 1
ATOM 3097 C CA . ALA A 1 395 ? 20.751 1.597 -14.045 1.00 95.31 395 ALA A CA 1
ATOM 3098 C C . ALA A 1 395 ? 20.083 0.218 -14.226 1.00 95.31 395 ALA A C 1
ATOM 3100 O O . ALA A 1 395 ? 18.872 0.073 -14.050 1.00 95.31 395 ALA A O 1
ATOM 3101 N N . GLU A 1 396 ? 20.830 -0.808 -14.633 1.00 95.31 396 GLU A N 1
ATOM 3102 C CA . GLU A 1 396 ? 20.324 -2.153 -14.923 1.00 95.31 396 GLU A CA 1
ATOM 3103 C C . GLU A 1 396 ? 19.788 -2.893 -13.692 1.00 95.31 396 GLU A C 1
ATOM 3105 O O . GLU A 1 396 ? 18.912 -3.754 -13.819 1.00 95.31 396 GLU A O 1
ATOM 3110 N N . ASP A 1 397 ? 20.263 -2.534 -12.502 1.00 94.62 397 ASP A N 1
ATOM 3111 C CA . ASP A 1 397 ? 19.780 -3.038 -11.214 1.00 94.62 397 ASP A CA 1
ATOM 3112 C C . ASP A 1 397 ? 18.390 -2.501 -10.833 1.00 94.62 397 ASP A C 1
ATOM 3114 O O . ASP A 1 397 ? 17.755 -3.006 -9.908 1.00 94.62 397 ASP A O 1
ATOM 3118 N N . CYS A 1 398 ? 17.884 -1.526 -11.593 1.00 96.50 398 CYS A N 1
ATOM 3119 C CA . CYS A 1 398 ? 16.592 -0.884 -11.414 1.00 96.50 398 CYS A CA 1
ATOM 3120 C C . CYS A 1 398 ? 16.413 -0.142 -10.079 1.00 96.50 398 CYS A C 1
ATOM 3122 O O . CYS A 1 398 ? 15.271 0.115 -9.701 1.00 96.50 398 CYS A O 1
ATOM 3124 N N . PHE A 1 399 ? 17.469 0.294 -9.377 1.00 94.75 399 PHE A N 1
ATOM 3125 C CA . PHE A 1 399 ? 17.294 1.071 -8.131 1.00 94.75 399 PHE A CA 1
ATOM 3126 C C . PHE A 1 399 ? 16.463 2.354 -8.313 1.00 94.75 399 PHE A C 1
ATOM 3128 O O . PHE A 1 399 ? 15.831 2.826 -7.368 1.00 94.75 399 PHE A O 1
ATOM 3135 N N . PHE A 1 400 ? 16.353 2.878 -9.536 1.00 94.56 400 PHE A N 1
ATOM 3136 C CA . PHE A 1 400 ? 15.486 4.016 -9.846 1.00 94.56 400 PHE A CA 1
ATOM 3137 C C . PHE A 1 400 ? 13.981 3.770 -9.614 1.00 94.56 400 PHE A C 1
ATOM 3139 O O . PHE A 1 400 ? 13.221 4.735 -9.531 1.00 94.56 400 PHE A O 1
ATOM 3146 N N . VAL A 1 401 ? 13.536 2.512 -9.464 1.00 95.44 401 VAL A N 1
ATOM 3147 C CA . VAL A 1 401 ? 12.155 2.162 -9.067 1.00 95.44 401 VAL A CA 1
ATOM 3148 C C . VAL A 1 401 ? 12.031 1.711 -7.609 1.00 95.44 401 VAL A C 1
ATOM 3150 O O . VAL A 1 401 ? 10.952 1.279 -7.205 1.00 95.44 401 VAL A O 1
ATOM 3153 N N . TYR A 1 402 ? 13.092 1.825 -6.799 1.00 94.56 402 TYR A N 1
ATOM 3154 C CA . TYR A 1 402 ? 13.123 1.379 -5.398 1.00 94.56 402 TYR A CA 1
ATOM 3155 C C . TYR A 1 402 ? 11.891 1.841 -4.610 1.00 94.56 402 TYR A C 1
ATOM 3157 O O . TYR A 1 402 ? 11.186 1.035 -4.003 1.00 94.56 402 TYR A O 1
ATOM 3165 N N . ARG A 1 403 ? 11.565 3.136 -4.706 1.00 93.94 403 ARG A N 1
ATOM 3166 C CA . ARG A 1 403 ? 10.418 3.735 -4.013 1.00 93.94 403 ARG A CA 1
ATOM 3167 C C . ARG A 1 403 ? 9.085 3.096 -4.417 1.00 93.94 403 ARG A C 1
ATOM 3169 O O . ARG A 1 403 ? 8.265 2.819 -3.548 1.00 93.94 403 ARG A O 1
ATOM 3176 N N . MET A 1 404 ? 8.892 2.797 -5.704 1.00 95.38 404 MET A N 1
ATOM 3177 C CA . MET A 1 404 ? 7.667 2.156 -6.205 1.00 95.38 404 MET A CA 1
ATOM 3178 C C . MET A 1 404 ? 7.492 0.746 -5.652 1.00 95.38 404 MET A C 1
ATOM 3180 O O . MET A 1 404 ? 6.363 0.338 -5.385 1.00 95.38 404 MET A O 1
ATOM 3184 N N . VAL A 1 405 ? 8.592 0.005 -5.481 1.00 95.69 405 VAL A N 1
ATOM 3185 C CA . VAL A 1 405 ? 8.565 -1.343 -4.900 1.00 95.69 405 VAL A CA 1
ATOM 3186 C C . VAL A 1 405 ? 8.247 -1.258 -3.412 1.00 95.69 405 VAL A C 1
ATOM 3188 O O . VAL A 1 405 ? 7.289 -1.887 -2.965 1.00 95.69 405 VAL A O 1
ATOM 3191 N N . VAL A 1 406 ? 9.009 -0.457 -2.657 1.00 94.81 406 VAL A N 1
ATOM 3192 C CA . VAL A 1 406 ? 8.924 -0.409 -1.187 1.00 94.81 406 VAL A CA 1
ATOM 3193 C C . VAL A 1 406 ? 7.537 0.001 -0.710 1.00 94.81 406 VAL A C 1
ATOM 3195 O O . VAL A 1 406 ? 6.972 -0.691 0.132 1.00 94.81 406 VAL A O 1
ATOM 3198 N N . VAL A 1 407 ? 6.968 1.073 -1.275 1.00 94.81 407 VAL A N 1
ATOM 3199 C CA . VAL A 1 407 ? 5.639 1.581 -0.885 1.00 94.81 407 VAL A CA 1
ATOM 3200 C C . VAL A 1 407 ? 4.541 1.261 -1.904 1.00 94.81 407 VAL A C 1
ATOM 3202 O O . VAL A 1 407 ? 3.506 1.922 -1.933 1.00 94.81 407 VAL A O 1
ATOM 3205 N N . LEU A 1 408 ? 4.747 0.242 -2.745 1.00 96.25 408 LEU A N 1
ATOM 3206 C CA . LEU A 1 408 ? 3.728 -0.331 -3.631 1.00 96.25 408 LEU A CA 1
ATOM 3207 C C . LEU A 1 408 ? 2.981 0.728 -4.470 1.00 96.25 408 LEU A C 1
ATOM 3209 O O . LEU A 1 408 ? 1.748 0.780 -4.471 1.00 96.25 408 LEU A O 1
ATOM 3213 N N . PHE A 1 409 ? 3.739 1.579 -5.169 1.00 95.31 409 PHE A N 1
ATOM 3214 C CA . PHE A 1 409 ? 3.275 2.717 -5.982 1.00 95.31 409 PHE A CA 1
ATOM 3215 C C . PHE A 1 409 ? 2.549 3.859 -5.250 1.00 95.31 409 PHE A C 1
ATOM 3217 O O . PHE A 1 409 ? 2.088 4.805 -5.897 1.00 95.31 409 PHE A O 1
ATOM 3224 N N . ARG A 1 410 ? 2.446 3.832 -3.916 1.00 93.12 410 ARG A N 1
ATOM 3225 C CA . ARG A 1 410 ? 1.670 4.825 -3.156 1.00 93.12 410 ARG A CA 1
ATOM 3226 C C . ARG A 1 410 ? 2.101 6.275 -3.406 1.00 93.12 410 ARG A C 1
ATOM 3228 O O . ARG A 1 410 ? 1.282 7.180 -3.263 1.00 93.12 410 ARG A O 1
ATOM 3235 N N . ARG A 1 411 ? 3.366 6.506 -3.771 1.00 92.44 411 ARG A N 1
ATOM 3236 C CA . ARG A 1 411 ? 3.930 7.845 -4.023 1.00 92.44 411 ARG A CA 1
ATOM 3237 C C . ARG A 1 411 ? 3.856 8.280 -5.489 1.00 92.44 411 ARG A C 1
ATOM 3239 O O . ARG A 1 411 ? 4.134 9.435 -5.792 1.00 92.44 411 ARG A O 1
ATOM 3246 N N . GLU A 1 412 ? 3.471 7.384 -6.393 1.00 92.12 412 GLU A N 1
ATOM 3247 C CA . GLU A 1 412 ? 3.385 7.621 -7.839 1.00 92.12 412 GLU A CA 1
ATOM 3248 C C . GLU A 1 412 ? 1.939 7.601 -8.352 1.00 92.12 412 GLU A C 1
ATOM 3250 O O . GLU A 1 412 ? 1.660 8.050 -9.465 1.00 92.12 412 GLU A O 1
ATOM 3255 N N . LEU A 1 413 ? 1.009 7.087 -7.550 1.00 91.50 413 LEU A N 1
ATOM 3256 C CA . LEU A 1 413 ? -0.414 7.040 -7.851 1.00 91.50 413 LEU A CA 1
ATOM 3257 C C . LEU A 1 413 ? -1.194 7.965 -6.917 1.00 91.50 413 LEU A C 1
ATOM 3259 O O . LEU A 1 413 ? -0.837 8.163 -5.758 1.00 91.50 413 LEU A O 1
ATOM 3263 N N . SER A 1 414 ? -2.302 8.509 -7.421 1.00 90.56 414 SER A N 1
ATOM 3264 C CA . SER A 1 414 ? -3.287 9.166 -6.555 1.00 90.56 414 SER A CA 1
ATOM 3265 C C . SER A 1 414 ? -3.914 8.164 -5.577 1.00 90.56 414 SER A C 1
ATOM 3267 O O . SER A 1 414 ? -3.826 6.947 -5.770 1.00 90.56 414 SER A O 1
ATOM 3269 N N . PHE A 1 415 ? -4.586 8.668 -4.542 1.00 90.25 415 PHE A N 1
ATOM 3270 C CA . PHE A 1 415 ? -5.267 7.839 -3.547 1.00 90.25 415 PHE A CA 1
ATOM 3271 C C . PHE A 1 415 ? -6.220 6.805 -4.178 1.00 90.25 415 PHE A C 1
ATOM 3273 O O . PHE A 1 415 ? -6.107 5.605 -3.921 1.00 90.25 415 PHE A O 1
ATOM 3280 N N . GLU A 1 416 ? -7.105 7.243 -5.082 1.00 89.44 416 GLU A N 1
ATOM 3281 C CA . GLU A 1 416 ? -8.062 6.358 -5.762 1.00 89.44 416 GLU A CA 1
ATOM 3282 C C . GLU A 1 416 ? -7.364 5.306 -6.632 1.00 89.44 416 GLU A C 1
ATOM 3284 O O . GLU A 1 416 ? -7.744 4.133 -6.637 1.00 89.44 416 GLU A O 1
ATOM 3289 N N . GLN A 1 417 ? -6.324 5.716 -7.360 1.00 91.94 417 GLN A N 1
ATOM 3290 C CA . GLN A 1 417 ? -5.556 4.819 -8.219 1.00 91.94 417 GLN A CA 1
ATOM 3291 C C . GLN A 1 417 ? -4.787 3.777 -7.410 1.00 91.94 417 GLN A C 1
ATOM 3293 O O . GLN A 1 417 ? -4.755 2.615 -7.806 1.00 91.94 417 GLN A O 1
ATOM 3298 N N . THR A 1 418 ? -4.214 4.176 -6.273 1.00 94.31 418 THR A N 1
ATOM 3299 C CA . THR A 1 418 ? -3.521 3.270 -5.351 1.00 94.31 418 THR A CA 1
ATOM 3300 C C . THR A 1 418 ? -4.474 2.185 -4.871 1.00 94.31 418 THR A C 1
ATOM 3302 O O . THR A 1 418 ? -4.185 1.001 -5.026 1.00 94.31 418 THR A O 1
ATOM 3305 N N . ILE A 1 419 ? -5.655 2.579 -4.384 1.00 93.75 419 ILE A N 1
ATOM 3306 C CA . ILE A 1 419 ? -6.682 1.634 -3.941 1.00 93.75 419 ILE A CA 1
ATOM 3307 C C . ILE A 1 419 ? -7.108 0.701 -5.079 1.00 93.75 419 ILE A C 1
ATOM 3309 O O . ILE A 1 419 ? -7.170 -0.508 -4.880 1.00 93.75 419 ILE A O 1
ATOM 3313 N N . CYS A 1 420 ? -7.351 1.227 -6.284 1.00 93.88 420 CYS A N 1
ATOM 3314 C CA . CYS A 1 420 ? -7.730 0.393 -7.428 1.00 93.88 420 CYS A CA 1
ATOM 3315 C C . CYS A 1 420 ? -6.651 -0.645 -7.769 1.00 93.88 420 CYS A C 1
ATOM 3317 O O . CYS A 1 420 ? -6.974 -1.804 -8.026 1.00 93.88 420 CYS A O 1
ATOM 3319 N N . LEU A 1 421 ? -5.376 -0.243 -7.784 1.00 95.75 421 LEU A N 1
ATOM 3320 C CA . LEU A 1 421 ? -4.261 -1.155 -8.032 1.00 95.75 421 LEU A CA 1
ATOM 3321 C C . LEU A 1 421 ? -4.197 -2.240 -6.949 1.00 95.75 421 LEU A C 1
ATOM 3323 O O . LEU A 1 421 ? -4.118 -3.428 -7.269 1.00 95.75 421 LEU A O 1
ATOM 3327 N N . TRP A 1 422 ? -4.273 -1.841 -5.679 1.00 97.50 422 TRP A N 1
ATOM 3328 C CA . TRP A 1 422 ? -4.185 -2.754 -4.544 1.00 97.50 422 TRP A CA 1
ATOM 3329 C C . TRP A 1 422 ? -5.360 -3.730 -4.486 1.00 97.50 422 TRP A C 1
ATOM 3331 O O . TRP A 1 422 ? -5.134 -4.917 -4.290 1.00 97.50 422 TRP A O 1
ATOM 3341 N N . GLU A 1 423 ? -6.591 -3.297 -4.763 1.00 97.12 423 GLU A N 1
ATOM 3342 C CA . GLU A 1 423 ? -7.764 -4.181 -4.834 1.00 97.12 423 GLU A CA 1
ATOM 3343 C C . GLU A 1 423 ? -7.585 -5.296 -5.875 1.00 97.12 423 GLU A C 1
ATOM 3345 O O . GLU A 1 423 ? -7.944 -6.450 -5.630 1.00 97.12 423 GLU A O 1
ATOM 3350 N N . VAL A 1 424 ? -7.002 -4.975 -7.035 1.00 95.38 424 VAL A N 1
ATOM 3351 C CA . VAL A 1 424 ? -6.715 -5.958 -8.089 1.00 95.38 424 VAL A CA 1
ATOM 3352 C C . VAL A 1 424 ? -5.597 -6.911 -7.657 1.00 95.38 424 VAL A C 1
ATOM 3354 O O . VAL A 1 424 ? -5.725 -8.120 -7.851 1.00 95.38 424 VAL A O 1
ATOM 3357 N N . MET A 1 425 ? -4.540 -6.394 -7.026 1.00 95.88 425 MET A N 1
ATOM 3358 C CA . MET A 1 425 ? -3.447 -7.207 -6.481 1.00 95.88 425 MET A CA 1
ATOM 3359 C C . MET A 1 425 ? -3.924 -8.152 -5.373 1.00 95.88 425 MET A C 1
ATOM 3361 O O . MET A 1 425 ? -3.616 -9.343 -5.400 1.00 95.88 425 MET A O 1
ATOM 3365 N N . TRP A 1 426 ? -4.705 -7.655 -4.416 1.00 97.06 426 TRP A N 1
ATOM 3366 C CA . TRP A 1 426 ? -5.244 -8.462 -3.326 1.00 97.06 426 TRP A CA 1
ATOM 3367 C C . TRP A 1 426 ? -6.261 -9.486 -3.828 1.00 97.06 426 TRP A C 1
ATOM 3369 O O . TRP A 1 426 ? -6.325 -10.584 -3.283 1.00 97.06 426 TRP A O 1
ATOM 3379 N N . ALA A 1 427 ? -7.013 -9.189 -4.893 1.00 94.94 427 ALA A N 1
ATOM 3380 C CA . ALA A 1 427 ? -7.881 -10.176 -5.531 1.00 94.94 427 ALA A CA 1
ATOM 3381 C C . ALA A 1 427 ? -7.090 -11.333 -6.160 1.00 94.94 427 ALA A C 1
ATOM 3383 O O . ALA A 1 427 ? -7.505 -12.487 -6.036 1.00 94.94 427 ALA A O 1
ATOM 3384 N N . ASP A 1 428 ? -5.947 -11.049 -6.792 1.00 92.62 428 ASP A N 1
ATOM 3385 C CA . ASP A 1 428 ? -5.054 -12.093 -7.303 1.00 92.62 428 ASP A CA 1
ATOM 3386 C C . ASP A 1 428 ? -4.461 -12.927 -6.156 1.00 92.62 428 ASP A C 1
ATOM 3388 O O . ASP A 1 428 ? -4.495 -14.156 -6.210 1.00 92.62 428 ASP A O 1
ATOM 3392 N N . GLN A 1 429 ? -4.020 -12.286 -5.072 1.00 93.31 429 GLN A N 1
ATOM 3393 C CA . GLN A 1 429 ? -3.527 -12.988 -3.881 1.00 93.31 429 GLN A CA 1
ATOM 3394 C C . GLN A 1 429 ? -4.617 -13.843 -3.218 1.00 93.31 429 GLN A C 1
ATOM 3396 O O . GLN A 1 429 ? -4.364 -14.982 -2.837 1.00 93.31 429 GLN A O 1
ATOM 3401 N N . ALA A 1 430 ? -5.843 -13.332 -3.103 1.00 93.31 430 ALA A N 1
ATOM 3402 C CA . ALA A 1 430 ? -6.975 -14.077 -2.562 1.00 93.31 430 ALA A CA 1
ATOM 3403 C C . ALA A 1 430 ? -7.340 -15.284 -3.435 1.00 93.31 430 ALA A C 1
ATOM 3405 O O . ALA A 1 430 ? -7.669 -16.341 -2.900 1.00 93.31 430 ALA A O 1
ATOM 3406 N N . ALA A 1 431 ? -7.233 -15.160 -4.763 1.00 91.19 431 ALA A N 1
ATOM 3407 C CA . ALA A 1 431 ? -7.448 -16.281 -5.674 1.00 91.19 431 ALA A CA 1
ATOM 3408 C C . ALA A 1 431 ? -6.407 -17.389 -5.462 1.00 91.19 431 ALA A C 1
ATOM 3410 O O . ALA A 1 431 ? -6.767 -18.565 -5.411 1.00 91.19 431 ALA A O 1
ATOM 3411 N N . ILE A 1 432 ? -5.137 -17.006 -5.288 1.00 90.31 432 ILE A N 1
ATOM 3412 C CA . ILE A 1 432 ? -4.033 -17.934 -5.014 1.00 90.31 432 ILE A CA 1
ATOM 3413 C C . ILE A 1 432 ? -4.242 -18.635 -3.666 1.00 90.31 432 ILE A C 1
ATOM 3415 O O . ILE A 1 432 ? -4.203 -19.862 -3.618 1.00 90.31 432 ILE A O 1
ATOM 3419 N N . ARG A 1 433 ? -4.562 -17.888 -2.596 1.00 90.69 433 ARG A N 1
ATOM 3420 C CA . ARG A 1 433 ? -4.856 -18.464 -1.267 1.00 90.69 433 ARG A CA 1
ATOM 3421 C C . ARG A 1 433 ? -6.028 -19.444 -1.289 1.00 90.69 433 ARG A C 1
ATOM 3423 O O . ARG A 1 433 ? -6.007 -20.434 -0.572 1.00 90.69 433 ARG A O 1
ATOM 3430 N N . ALA A 1 434 ? -7.034 -19.189 -2.121 1.00 87.88 434 ALA A N 1
ATOM 3431 C CA . ALA A 1 434 ? -8.190 -20.067 -2.279 1.00 87.88 434 ALA A CA 1
ATOM 3432 C C . ALA A 1 434 ? -7.921 -21.293 -3.176 1.00 87.88 434 ALA A C 1
ATOM 3434 O O . ALA A 1 434 ? -8.860 -22.008 -3.526 1.00 87.88 434 ALA A O 1
ATOM 3435 N N . GLY A 1 435 ? -6.676 -21.520 -3.613 1.00 84.31 435 GLY A N 1
ATOM 3436 C CA . GLY A 1 435 ? -6.325 -22.642 -4.485 1.00 84.31 435 GLY A CA 1
ATOM 3437 C C . GLY A 1 435 ? -6.957 -22.560 -5.879 1.00 84.31 435 GLY A C 1
ATOM 3438 O O . GLY A 1 435 ? -7.028 -23.565 -6.589 1.00 84.31 435 GLY A O 1
ATOM 3439 N N . ILE A 1 436 ? -7.418 -21.376 -6.305 1.00 74.06 436 ILE A N 1
ATOM 3440 C CA . ILE A 1 436 ? -7.976 -21.142 -7.643 1.00 74.06 436 ILE A CA 1
ATOM 3441 C C . ILE A 1 436 ? -6.792 -21.058 -8.623 1.00 74.06 436 ILE A C 1
ATOM 3443 O O . ILE A 1 436 ? -6.367 -19.984 -9.046 1.00 74.06 436 ILE A O 1
ATOM 3447 N N . GLY A 1 437 ? -6.199 -22.217 -8.920 1.00 59.19 437 GLY A N 1
ATOM 3448 C CA . GLY A 1 437 ? -4.954 -22.341 -9.678 1.00 59.19 437 GLY A CA 1
ATOM 3449 C C . GLY A 1 437 ? -5.066 -22.029 -11.178 1.00 59.19 437 GLY A C 1
ATOM 3450 O O . GLY A 1 437 ? -6.157 -21.869 -11.742 1.00 59.19 437 GLY A O 1
ATOM 3451 N N . LYS A 1 438 ? -3.901 -22.015 -11.853 1.00 57.62 438 LYS A N 1
ATOM 3452 C CA . LYS A 1 438 ? -3.733 -21.731 -13.297 1.00 57.62 438 LYS A CA 1
ATOM 3453 C C . LYS A 1 438 ? -4.698 -22.560 -14.180 1.00 57.62 438 LYS A C 1
ATOM 3455 O O . LYS A 1 438 ? -5.247 -22.036 -15.144 1.00 57.62 438 LYS A O 1
ATOM 3460 N N . SER A 1 439 ? -4.993 -23.820 -13.836 1.00 53.00 439 SER A N 1
ATOM 3461 C CA . SER A 1 439 ? -5.852 -24.729 -14.627 1.00 53.00 439 SER A CA 1
ATOM 3462 C C . SER A 1 439 ? -7.348 -24.365 -14.630 1.00 53.00 439 SER A C 1
ATOM 3464 O O . SER A 1 439 ? -8.003 -24.465 -15.673 1.00 53.00 439 SER A O 1
ATOM 3466 N N . GLY A 1 440 ? -7.889 -23.898 -13.499 1.00 55.78 440 GLY A N 1
ATOM 3467 C CA . GLY A 1 440 ? -9.265 -23.395 -13.405 1.00 55.78 440 GLY A CA 1
ATOM 3468 C C . GLY A 1 440 ? -9.432 -22.075 -14.157 1.00 55.78 440 GLY A C 1
ATOM 3469 O O . GLY A 1 440 ? -10.454 -21.843 -14.802 1.00 55.78 440 GLY A O 1
ATOM 3470 N N . TRP A 1 441 ? -8.382 -21.251 -14.155 1.00 58.53 441 TRP A N 1
ATOM 3471 C CA . TRP A 1 441 ? -8.352 -19.967 -14.850 1.00 58.53 441 TRP A CA 1
ATOM 3472 C C . TRP A 1 441 ? -8.120 -20.096 -16.364 1.00 58.53 441 TRP A C 1
ATOM 3474 O O . TRP A 1 441 ? -8.730 -19.359 -17.133 1.00 58.53 441 TRP A O 1
ATOM 3484 N N . ASN A 1 442 ? -7.335 -21.080 -16.820 1.00 50.44 442 ASN A N 1
ATOM 3485 C CA . ASN A 1 442 ? -7.082 -21.342 -18.245 1.00 50.44 442 ASN A CA 1
ATOM 3486 C C . ASN A 1 442 ? -8.351 -21.741 -19.014 1.00 50.44 442 ASN A C 1
ATOM 3488 O O . ASN A 1 442 ? -8.506 -21.394 -20.187 1.00 50.44 442 ASN A O 1
ATOM 3492 N N . LYS A 1 443 ? -9.304 -22.418 -18.353 1.00 52.38 443 LYS A N 1
ATOM 3493 C CA . LYS A 1 443 ? -10.632 -22.708 -18.932 1.00 52.38 443 LYS A CA 1
ATOM 3494 C C . LYS A 1 443 ? -11.460 -21.433 -19.122 1.00 52.38 443 LYS A C 1
ATOM 3496 O O . LYS A 1 443 ? -12.305 -21.351 -20.013 1.00 52.38 443 LYS A O 1
ATOM 3501 N N . ILE A 1 444 ? -11.182 -20.404 -18.326 1.00 54.25 444 ILE A N 1
ATOM 3502 C CA . ILE A 1 444 ? -11.838 -19.102 -18.360 1.00 54.25 444 ILE A CA 1
ATOM 3503 C C . ILE A 1 444 ? -11.062 -18.226 -19.348 1.00 54.25 444 ILE A C 1
ATOM 3505 O O . ILE A 1 444 ? -10.337 -17.303 -18.977 1.00 54.25 444 ILE A O 1
ATOM 3509 N N . ARG A 1 445 ? -11.227 -18.524 -20.644 1.00 48.38 445 ARG A N 1
ATOM 3510 C CA . ARG A 1 445 ? -10.730 -17.689 -21.747 1.00 48.38 445 ARG A CA 1
ATOM 3511 C C . ARG A 1 445 ? -10.985 -16.217 -21.407 1.00 48.38 445 ARG A C 1
ATOM 3513 O O . ARG A 1 445 ? -12.139 -15.848 -21.195 1.00 48.38 445 ARG A O 1
ATOM 3520 N N . GLN A 1 446 ? -9.908 -15.422 -21.342 1.00 52.72 446 GLN A N 1
ATOM 3521 C CA . GLN A 1 446 ? -9.826 -13.951 -21.451 1.00 52.72 446 GLN A CA 1
ATOM 3522 C C . GLN A 1 446 ? -8.999 -13.205 -20.379 1.00 52.72 446 GLN A C 1
ATOM 3524 O O . GLN A 1 446 ? -8.973 -11.975 -20.465 1.00 52.72 446 GLN A O 1
ATOM 3529 N N . ARG A 1 447 ? -8.316 -13.815 -19.397 1.00 64.38 447 ARG A N 1
ATOM 3530 C CA . ARG A 1 447 ? -7.515 -13.041 -18.410 1.00 64.38 447 ARG A CA 1
ATOM 3531 C C . ARG A 1 447 ? -6.169 -13.679 -18.094 1.00 64.38 447 ARG A C 1
ATOM 3533 O O . ARG A 1 447 ? -6.099 -14.899 -18.029 1.00 64.38 447 ARG A O 1
ATOM 3540 N N . ALA A 1 448 ? -5.143 -12.845 -17.891 1.00 76.38 448 ALA A N 1
ATOM 3541 C CA . ALA A 1 448 ? -3.877 -13.283 -17.310 1.00 76.38 448 ALA A CA 1
ATOM 3542 C C . ALA A 1 448 ? -4.165 -14.094 -16.029 1.00 76.38 448 ALA A C 1
ATOM 3544 O O . ALA A 1 448 ? -5.143 -13.783 -15.334 1.00 76.38 448 ALA A O 1
ATOM 3545 N N . PRO A 1 449 ? -3.396 -15.149 -15.725 1.00 82.38 449 PRO A N 1
ATOM 3546 C CA . PRO A 1 449 ? -3.565 -15.877 -14.473 1.00 82.38 449 PRO A CA 1
ATOM 3547 C C . PRO A 1 449 ? -3.329 -14.942 -13.275 1.00 82.38 449 PRO A C 1
ATOM 3549 O O . PRO A 1 449 ? -2.692 -13.892 -13.428 1.00 82.38 449 PRO A O 1
ATOM 3552 N N . PRO A 1 450 ? -3.904 -15.236 -12.097 1.00 86.69 450 PRO A N 1
ATOM 3553 C CA . PRO A 1 450 ? -3.484 -14.589 -10.861 1.00 86.69 450 PRO A CA 1
ATOM 3554 C C . PRO A 1 450 ? -1.984 -14.784 -10.638 1.00 86.69 450 PRO A C 1
ATOM 3556 O O . PRO A 1 450 ? -1.461 -15.871 -10.886 1.00 86.69 450 PRO A O 1
ATOM 3559 N N . THR A 1 451 ? -1.294 -13.737 -10.197 1.00 88.88 451 THR A N 1
ATOM 3560 C CA . THR A 1 451 ? 0.139 -13.792 -9.890 1.00 88.88 451 THR A CA 1
ATOM 3561 C C . THR A 1 451 ? 0.434 -13.046 -8.596 1.00 88.88 451 THR A C 1
ATOM 3563 O O . THR A 1 451 ? -0.190 -12.028 -8.299 1.00 88.88 451 THR A O 1
ATOM 3566 N N . GLU A 1 452 ? 1.409 -13.532 -7.831 1.00 88.25 452 GLU A N 1
ATOM 3567 C CA . GLU A 1 452 ? 1.861 -12.842 -6.622 1.00 88.25 452 GLU A CA 1
ATOM 3568 C C . GLU A 1 452 ? 2.659 -11.567 -6.922 1.00 88.25 452 GLU A C 1
ATOM 3570 O O . GLU A 1 452 ? 2.793 -10.707 -6.054 1.00 88.25 452 GLU A O 1
ATOM 3575 N N . ASP A 1 453 ? 3.167 -11.433 -8.150 1.00 92.06 453 ASP A N 1
ATOM 3576 C CA . ASP A 1 453 ? 4.126 -10.399 -8.539 1.00 92.06 453 ASP A CA 1
ATOM 3577 C C . ASP A 1 453 ? 3.510 -9.319 -9.437 1.00 92.06 453 ASP A C 1
ATOM 3579 O O . ASP A 1 453 ? 4.236 -8.597 -10.122 1.00 92.06 453 ASP A O 1
ATOM 3583 N N . LEU A 1 454 ? 2.175 -9.185 -9.458 1.00 94.56 454 LEU A N 1
ATOM 3584 C CA . LEU A 1 454 ? 1.464 -8.246 -10.342 1.00 94.56 454 LEU A CA 1
ATOM 3585 C C . LEU A 1 454 ? 2.006 -6.813 -10.218 1.00 94.56 454 LEU A C 1
ATOM 3587 O O . LEU A 1 454 ? 2.129 -6.111 -11.222 1.00 94.56 454 LEU A O 1
ATOM 3591 N N . LEU A 1 455 ? 2.389 -6.409 -9.003 1.00 95.88 455 LEU A N 1
ATOM 3592 C CA . LEU A 1 455 ? 3.043 -5.131 -8.735 1.00 95.88 455 LEU A CA 1
ATOM 3593 C C . LEU A 1 455 ? 4.317 -4.946 -9.565 1.00 95.88 455 LEU A C 1
ATOM 3595 O O . LEU A 1 455 ? 4.498 -3.899 -10.173 1.00 95.88 455 LEU A O 1
ATOM 3599 N N . LEU A 1 456 ? 5.187 -5.956 -9.621 1.00 96.69 456 LEU A N 1
ATOM 3600 C CA . LEU A 1 456 ? 6.466 -5.874 -10.330 1.00 96.69 456 LEU A CA 1
ATOM 3601 C C . LEU A 1 456 ? 6.255 -5.767 -11.840 1.00 96.69 456 LEU A C 1
ATOM 3603 O O . LEU A 1 456 ? 6.956 -5.009 -12.509 1.00 96.69 456 LEU A O 1
ATOM 3607 N N . TYR A 1 457 ? 5.247 -6.464 -12.373 1.00 96.88 457 TYR A N 1
ATOM 3608 C CA . TYR A 1 457 ? 4.832 -6.297 -13.766 1.00 96.88 457 TYR A CA 1
ATOM 3609 C C . TYR A 1 457 ? 4.272 -4.898 -14.027 1.00 96.88 457 TYR A C 1
ATOM 3611 O O . TYR A 1 457 ? 4.586 -4.312 -15.059 1.00 96.88 457 TYR A O 1
ATOM 3619 N N . ALA A 1 458 ? 3.494 -4.329 -13.102 1.00 96.56 458 ALA A N 1
ATOM 3620 C CA . ALA A 1 458 ? 3.029 -2.949 -13.207 1.00 96.56 458 ALA A CA 1
ATOM 3621 C C . ALA A 1 458 ? 4.198 -1.947 -13.148 1.00 96.56 458 ALA A C 1
ATOM 3623 O O . ALA A 1 458 ? 4.253 -1.030 -13.964 1.00 96.56 458 ALA A O 1
ATOM 3624 N N . ILE A 1 459 ? 5.187 -2.154 -12.275 1.00 96.44 459 ILE A N 1
ATOM 3625 C CA . ILE A 1 459 ? 6.413 -1.340 -12.224 1.00 96.44 459 ILE A CA 1
ATOM 3626 C C . ILE A 1 459 ? 7.152 -1.408 -13.558 1.00 96.44 459 ILE A C 1
ATOM 3628 O O . ILE A 1 459 ? 7.373 -0.369 -14.182 1.00 96.44 459 ILE A O 1
ATOM 3632 N N . ALA A 1 460 ? 7.440 -2.607 -14.064 1.00 96.50 460 ALA A N 1
ATOM 3633 C CA . ALA A 1 460 ? 8.087 -2.776 -15.361 1.00 96.50 460 ALA A CA 1
ATOM 3634 C C . ALA A 1 460 ? 7.274 -2.144 -16.509 1.00 96.50 460 ALA A C 1
ATOM 3636 O O . ALA A 1 460 ? 7.842 -1.468 -17.367 1.00 96.50 460 ALA A O 1
ATOM 3637 N N . ALA A 1 461 ? 5.945 -2.295 -16.508 1.00 95.31 461 ALA A N 1
ATOM 3638 C CA . ALA A 1 461 ? 5.060 -1.663 -17.484 1.00 95.31 461 ALA A CA 1
ATOM 3639 C C . ALA A 1 461 ? 5.159 -0.131 -17.445 1.00 95.31 461 ALA A C 1
ATOM 3641 O O . ALA A 1 461 ? 5.239 0.496 -18.500 1.00 95.31 461 ALA A O 1
ATOM 3642 N N . SER A 1 462 ? 5.218 0.478 -16.256 1.00 94.62 462 SER A N 1
ATOM 3643 C CA . SER A 1 462 ? 5.365 1.934 -16.101 1.00 94.62 462 SER A CA 1
ATOM 3644 C C . SER A 1 462 ? 6.669 2.454 -16.723 1.00 94.62 462 SER A C 1
ATOM 3646 O O . SER A 1 462 ? 6.659 3.458 -17.438 1.00 94.62 462 SER A O 1
ATOM 3648 N N . VAL A 1 463 ? 7.768 1.710 -16.555 1.00 93.69 463 VAL A N 1
ATOM 3649 C CA . VAL A 1 463 ? 9.077 2.033 -17.142 1.00 93.69 463 VAL A CA 1
ATOM 3650 C C . VAL A 1 463 ? 9.033 1.877 -18.664 1.00 93.69 463 VAL A C 1
ATOM 3652 O O . VAL A 1 463 ? 9.435 2.776 -19.405 1.00 93.69 463 VAL A O 1
ATOM 3655 N N . LEU A 1 464 ? 8.463 0.772 -19.154 1.00 93.00 464 LEU A N 1
ATOM 3656 C CA . LEU A 1 464 ? 8.294 0.503 -20.584 1.00 93.00 464 LEU A CA 1
ATOM 3657 C C . LEU A 1 464 ? 7.412 1.549 -21.284 1.00 93.00 464 LEU A C 1
ATOM 3659 O O . LEU A 1 464 ? 7.683 1.917 -22.427 1.00 93.00 464 LEU A O 1
ATOM 3663 N N . GLN A 1 465 ? 6.390 2.087 -20.612 1.00 90.69 465 GLN A N 1
ATOM 3664 C CA . GLN A 1 465 ? 5.569 3.173 -21.159 1.00 90.69 465 GLN A CA 1
ATOM 3665 C C . GLN A 1 465 ? 6.385 4.449 -21.428 1.00 90.69 465 GLN A C 1
ATOM 3667 O O . GLN A 1 465 ? 6.067 5.181 -22.370 1.00 90.69 465 GLN A O 1
ATOM 3672 N N . ARG A 1 466 ? 7.452 4.694 -20.654 1.00 88.69 466 ARG A N 1
ATOM 3673 C CA . ARG A 1 466 ? 8.368 5.838 -20.816 1.00 88.69 466 ARG A CA 1
ATOM 3674 C C . ARG A 1 466 ? 9.621 5.518 -21.627 1.00 88.69 466 ARG A C 1
ATOM 3676 O O . ARG A 1 466 ? 10.479 6.385 -21.776 1.00 88.69 466 ARG A O 1
ATOM 3683 N N . ARG A 1 467 ? 9.701 4.332 -22.246 1.00 91.69 467 ARG A N 1
ATOM 3684 C CA . ARG A 1 467 ? 10.824 3.872 -23.086 1.00 91.69 467 ARG A CA 1
ATOM 3685 C C . ARG A 1 467 ? 11.434 4.972 -23.958 1.00 91.69 467 ARG A C 1
ATOM 3687 O O . ARG A 1 467 ? 12.647 5.144 -23.971 1.00 91.69 467 ARG A O 1
ATOM 3694 N N . LYS A 1 468 ? 10.596 5.689 -24.720 1.00 90.38 468 LYS A N 1
ATOM 3695 C CA . LYS A 1 468 ? 11.054 6.724 -25.661 1.00 90.38 468 LYS A CA 1
ATOM 3696 C C . LYS A 1 468 ? 11.771 7.867 -24.936 1.00 90.38 468 LYS A C 1
ATOM 3698 O O . LYS A 1 468 ? 12.845 8.265 -25.359 1.00 90.38 468 LYS A O 1
ATOM 3703 N N . GLN A 1 469 ? 11.196 8.354 -23.838 1.00 88.00 469 GLN A N 1
ATOM 3704 C CA . GLN A 1 469 ? 11.793 9.422 -23.034 1.00 88.00 469 GLN A CA 1
ATOM 3705 C C . GLN A 1 469 ? 13.105 8.960 -22.398 1.00 88.00 469 GLN A C 1
ATOM 3707 O O . GLN A 1 469 ? 14.088 9.684 -22.476 1.00 88.00 469 GLN A O 1
ATOM 3712 N N . ILE A 1 470 ? 13.136 7.740 -21.853 1.00 89.88 470 ILE A N 1
ATOM 3713 C CA . ILE A 1 470 ? 14.331 7.194 -21.200 1.00 89.88 470 ILE A CA 1
ATOM 3714 C C . ILE A 1 470 ? 15.503 7.079 -22.175 1.00 89.88 470 ILE A C 1
ATOM 3716 O O . ILE A 1 470 ? 16.601 7.507 -21.845 1.00 89.88 470 ILE A O 1
ATOM 3720 N N . ILE A 1 471 ? 15.268 6.560 -23.383 1.00 91.12 471 ILE A N 1
ATOM 3721 C CA . ILE A 1 471 ? 16.334 6.382 -24.379 1.00 91.12 471 ILE A CA 1
ATOM 3722 C C . ILE A 1 471 ? 16.770 7.715 -25.001 1.00 91.12 471 ILE A C 1
ATOM 3724 O O . ILE A 1 471 ? 17.953 7.910 -25.250 1.00 91.12 471 ILE A O 1
ATOM 3728 N N . GLU A 1 472 ? 15.829 8.612 -25.309 1.00 91.62 472 GLU A N 1
ATOM 3729 C CA . GLU A 1 472 ? 16.139 9.829 -26.074 1.00 91.62 472 GLU A CA 1
ATOM 3730 C C . GLU A 1 472 ? 16.592 11.006 -25.202 1.00 91.62 472 GLU A C 1
ATOM 3732 O O . GLU A 1 472 ? 17.281 11.888 -25.708 1.00 91.62 472 GLU A O 1
ATOM 3737 N N . LYS A 1 473 ? 16.177 11.066 -23.928 1.00 87.75 473 LYS A N 1
ATOM 3738 C CA . LYS A 1 473 ? 16.403 12.240 -23.068 1.00 87.75 473 LYS A CA 1
ATOM 3739 C C . LYS A 1 473 ? 17.335 12.000 -21.894 1.00 87.75 473 LYS A C 1
ATOM 3741 O O . LYS A 1 473 ? 17.966 12.962 -21.470 1.00 87.75 473 LYS A O 1
ATOM 3746 N N . TYR A 1 474 ? 17.385 10.788 -21.344 1.00 88.75 474 TYR A N 1
ATOM 3747 C CA . TYR A 1 474 ? 18.101 10.548 -20.092 1.00 88.75 474 TYR A CA 1
ATOM 3748 C C . TYR A 1 474 ? 19.431 9.850 -20.336 1.00 88.75 474 TYR A C 1
ATOM 3750 O O . TYR A 1 474 ? 19.490 8.777 -20.942 1.00 88.75 474 TYR A O 1
ATOM 3758 N N . SER A 1 475 ? 20.495 10.482 -19.846 1.00 88.31 475 SER A N 1
ATOM 3759 C CA . SER A 1 475 ? 21.879 10.015 -19.989 1.00 88.31 475 SER A CA 1
ATOM 3760 C C . SER A 1 475 ? 22.495 9.569 -18.662 1.00 88.31 475 SER A C 1
ATOM 3762 O O . SER A 1 475 ? 23.612 9.064 -18.656 1.00 88.31 475 SER A O 1
ATOM 3764 N N . SER A 1 476 ? 21.785 9.744 -17.542 1.00 90.88 476 SER A N 1
ATOM 3765 C CA . SER A 1 476 ? 22.241 9.350 -16.205 1.00 90.88 476 SER A CA 1
ATOM 3766 C C . SER A 1 476 ? 21.138 8.676 -15.386 1.00 90.88 476 SER A C 1
ATOM 3768 O O . SER A 1 476 ? 19.945 8.908 -15.606 1.00 90.88 476 SER A O 1
ATOM 3770 N N . MET A 1 477 ? 21.538 7.867 -14.402 1.00 89.50 477 MET A N 1
ATOM 3771 C CA . MET A 1 477 ? 20.626 7.243 -13.439 1.00 89.50 477 MET A CA 1
ATOM 3772 C C . MET A 1 477 ? 19.791 8.288 -12.679 1.00 89.50 477 MET A C 1
ATOM 3774 O O . MET A 1 477 ? 18.579 8.125 -12.548 1.00 89.50 477 MET A O 1
ATOM 3778 N N . ASP A 1 478 ? 20.400 9.396 -12.249 1.00 89.00 478 ASP A N 1
ATOM 3779 C CA . ASP A 1 478 ? 19.718 10.449 -11.484 1.00 89.00 478 ASP A CA 1
ATOM 3780 C C . ASP A 1 478 ? 18.566 11.101 -12.258 1.00 89.00 478 ASP A C 1
ATOM 3782 O O . ASP A 1 478 ? 17.535 11.454 -11.683 1.00 89.00 478 ASP A O 1
ATOM 3786 N N . GLU A 1 479 ? 18.711 11.264 -13.573 1.00 90.75 479 GLU A N 1
ATOM 3787 C CA . GLU A 1 479 ? 17.638 11.762 -14.438 1.00 90.75 479 GLU A CA 1
ATOM 3788 C C . GLU A 1 479 ? 16.452 10.800 -14.483 1.00 90.75 479 GLU A C 1
ATOM 3790 O O . GLU A 1 479 ? 15.302 11.232 -14.372 1.00 90.75 479 GLU A O 1
ATOM 3795 N N . ILE A 1 480 ? 16.730 9.497 -14.575 1.00 89.31 480 ILE A N 1
ATOM 3796 C CA . ILE A 1 480 ? 15.705 8.449 -14.568 1.00 89.31 480 ILE A CA 1
ATOM 3797 C C . ILE A 1 480 ? 14.996 8.415 -13.211 1.00 89.31 480 ILE A C 1
ATOM 3799 O O . ILE A 1 480 ? 13.766 8.351 -13.171 1.00 89.31 480 ILE A O 1
ATOM 3803 N N . VAL A 1 481 ? 15.741 8.518 -12.105 1.00 88.44 481 VAL A N 1
ATOM 3804 C CA . VAL A 1 481 ? 15.189 8.603 -10.743 1.00 88.44 481 VAL A CA 1
ATOM 3805 C C . VAL A 1 481 ? 14.260 9.810 -10.615 1.00 88.44 481 VAL A C 1
ATOM 3807 O O . VAL A 1 481 ? 13.137 9.672 -10.130 1.00 88.44 481 VAL A O 1
ATOM 3810 N N . ARG A 1 482 ? 14.686 10.996 -11.072 1.00 87.69 482 ARG A N 1
ATOM 3811 C CA . ARG A 1 482 ? 13.852 12.209 -11.029 1.00 87.69 482 ARG A CA 1
ATOM 3812 C C . ARG A 1 482 ? 12.570 12.051 -11.839 1.00 87.69 482 ARG A C 1
ATOM 3814 O O . ARG A 1 482 ? 11.503 12.404 -11.344 1.00 87.69 482 ARG A O 1
ATOM 3821 N N . GLU A 1 483 ? 12.652 11.497 -13.046 1.00 85.94 483 GLU A N 1
ATOM 3822 C CA . GLU A 1 483 ? 11.468 11.240 -13.871 1.00 85.94 483 GLU A CA 1
ATOM 3823 C C . GLU A 1 483 ? 10.503 10.269 -13.183 1.00 85.94 483 GLU A C 1
ATOM 3825 O O . GLU A 1 483 ? 9.306 10.540 -13.082 1.00 85.94 483 GLU A O 1
ATOM 3830 N N . CYS A 1 484 ? 11.032 9.158 -12.670 1.00 84.44 484 CYS A N 1
ATOM 3831 C CA . CYS A 1 484 ? 10.272 8.144 -11.949 1.00 84.44 484 CYS A CA 1
ATOM 3832 C C . CYS A 1 484 ? 9.582 8.727 -10.711 1.00 84.44 484 CYS A C 1
ATOM 3834 O O . CYS A 1 484 ? 8.414 8.438 -10.443 1.00 84.44 484 CYS A O 1
ATOM 3836 N N . ASN A 1 485 ? 10.272 9.614 -9.995 1.00 82.94 485 ASN A N 1
ATOM 3837 C CA . ASN A 1 485 ? 9.727 10.268 -8.816 1.00 82.94 485 ASN A CA 1
ATOM 3838 C C . ASN A 1 485 ? 8.618 11.280 -9.138 1.00 82.94 485 ASN A C 1
ATOM 3840 O O . ASN A 1 485 ? 7.745 11.493 -8.294 1.00 82.94 485 ASN A O 1
ATOM 3844 N N . ASN A 1 486 ? 8.629 11.849 -10.346 1.00 82.81 486 ASN A N 1
ATOM 3845 C CA . ASN A 1 486 ? 7.671 12.842 -10.837 1.00 82.81 486 ASN A CA 1
ATOM 3846 C C . ASN A 1 486 ? 6.491 12.224 -11.612 1.00 82.81 486 ASN A C 1
ATOM 3848 O O . ASN A 1 486 ? 5.738 12.938 -12.275 1.00 82.81 486 ASN A O 1
ATOM 3852 N N . MET A 1 487 ? 6.293 10.903 -11.528 1.00 75.31 487 MET A N 1
ATOM 3853 C CA . MET A 1 487 ? 5.175 10.223 -12.196 1.00 75.31 487 MET A CA 1
ATOM 3854 C C . MET A 1 487 ? 3.817 10.407 -11.506 1.00 75.31 487 MET A C 1
ATOM 3856 O O . MET A 1 487 ? 2.797 10.024 -12.087 1.00 75.31 487 MET A O 1
ATOM 3860 N N . ALA A 1 488 ? 3.793 10.991 -10.303 1.00 70.00 488 ALA A N 1
ATOM 3861 C CA . ALA A 1 488 ? 2.579 11.229 -9.528 1.00 70.00 488 ALA A CA 1
ATOM 3862 C C . ALA A 1 488 ? 1.491 11.921 -10.367 1.00 70.00 488 ALA A C 1
ATOM 3864 O O . ALA A 1 488 ? 1.700 12.995 -10.928 1.00 70.00 488 ALA A O 1
ATOM 3865 N N . GLY A 1 489 ? 0.326 11.276 -10.482 1.00 69.25 489 GLY A N 1
ATOM 3866 C CA . GLY A 1 489 ? -0.828 11.803 -11.225 1.00 69.25 489 GLY A CA 1
ATOM 3867 C C . GLY A 1 489 ? -0.724 11.730 -12.756 1.00 69.25 489 GLY A C 1
ATOM 3868 O O . GLY A 1 489 ? -1.646 12.161 -13.443 1.00 69.25 489 GLY A O 1
ATOM 3869 N N . GLN A 1 490 ? 0.355 11.167 -13.310 1.00 79.44 490 GLN A N 1
ATOM 3870 C CA . GLN A 1 490 ? 0.551 11.029 -14.762 1.00 79.44 490 GLN A CA 1
ATOM 3871 C C . GLN A 1 490 ? 0.232 9.625 -15.294 1.00 79.44 490 GLN A C 1
ATOM 3873 O O . GLN A 1 490 ? 0.227 9.401 -16.507 1.00 79.44 490 GLN A O 1
ATOM 3878 N N . LEU A 1 491 ? 0.013 8.661 -14.401 1.00 83.06 491 LEU A N 1
ATOM 3879 C CA . LEU A 1 491 ? -0.268 7.275 -14.755 1.00 83.06 491 LEU A CA 1
ATOM 3880 C C . LEU A 1 491 ? -1.777 7.041 -14.845 1.00 83.06 491 LEU A C 1
ATOM 3882 O O . LEU A 1 491 ? -2.539 7.521 -14.014 1.00 83.06 491 LEU A O 1
ATOM 3886 N N . ASP A 1 492 ? -2.204 6.257 -15.832 1.00 88.81 492 ASP A N 1
ATOM 3887 C CA . ASP A 1 492 ? -3.544 5.665 -15.873 1.00 88.81 492 ASP A CA 1
ATOM 3888 C C . ASP A 1 492 ? -3.446 4.248 -15.303 1.00 88.81 492 ASP A C 1
ATOM 3890 O O . ASP A 1 492 ? -2.836 3.370 -15.917 1.00 88.81 492 ASP A O 1
ATOM 3894 N N . VAL A 1 493 ? -4.037 4.029 -14.124 1.00 90.88 493 VAL A N 1
ATOM 3895 C CA . VAL A 1 493 ? -3.961 2.749 -13.405 1.00 90.88 493 VAL A CA 1
ATOM 3896 C C . VAL A 1 493 ? -4.540 1.576 -14.200 1.00 90.88 493 VAL A C 1
ATOM 3898 O O . VAL A 1 493 ? -4.010 0.472 -14.132 1.00 90.88 493 VAL A O 1
ATOM 3901 N N . TRP A 1 494 ? -5.595 1.785 -14.992 1.00 90.12 494 TRP A N 1
ATOM 3902 C CA . TRP A 1 494 ? -6.227 0.697 -15.741 1.00 90.12 494 TRP A CA 1
ATOM 3903 C C . TRP A 1 494 ? -5.409 0.327 -16.963 1.00 90.12 494 TRP A C 1
ATOM 3905 O O . TRP A 1 494 ? -5.194 -0.855 -17.222 1.00 90.12 494 TRP A O 1
ATOM 3915 N N . LYS A 1 495 ? -4.872 1.330 -17.658 1.00 89.94 495 LYS A N 1
ATOM 3916 C CA . LYS A 1 495 ? -3.899 1.089 -18.722 1.00 89.94 495 LYS A CA 1
ATOM 3917 C C . LYS A 1 495 ? -2.640 0.403 -18.177 1.00 89.94 495 LYS A C 1
ATOM 3919 O O . LYS A 1 495 ? -2.124 -0.510 -18.811 1.00 89.94 495 LYS A O 1
ATOM 3924 N N . LEU A 1 496 ? -2.166 0.818 -17.001 1.00 92.25 496 LEU A N 1
ATOM 3925 C CA . LEU A 1 496 ? -1.024 0.203 -16.326 1.00 92.25 496 LEU A CA 1
ATOM 3926 C C . LEU A 1 496 ? -1.284 -1.275 -16.007 1.00 92.25 496 LEU A C 1
ATOM 3928 O O . LEU A 1 496 ? -0.439 -2.115 -16.295 1.00 92.25 496 LEU A O 1
ATOM 3932 N N . LEU A 1 497 ? -2.462 -1.596 -15.468 1.00 92.38 497 LEU A N 1
ATOM 3933 C CA . LEU A 1 497 ? -2.892 -2.969 -15.195 1.00 92.38 497 LEU A CA 1
ATOM 3934 C C . LEU A 1 497 ? -3.036 -3.804 -16.473 1.00 92.38 497 LEU A C 1
ATOM 3936 O O . LEU A 1 497 ? -2.675 -4.978 -16.480 1.00 92.38 497 LEU A O 1
ATOM 3940 N N . ASP A 1 498 ? -3.557 -3.227 -17.553 1.00 89.94 498 ASP A N 1
ATOM 3941 C CA . ASP A 1 498 ? -3.665 -3.895 -18.853 1.00 89.94 498 ASP A CA 1
ATOM 3942 C C . ASP A 1 498 ? -2.285 -4.233 -19.438 1.00 89.94 498 ASP A C 1
ATOM 3944 O O . ASP A 1 498 ? -2.076 -5.344 -19.930 1.00 89.94 498 ASP A O 1
ATOM 3948 N N . ASP A 1 499 ? -1.332 -3.303 -19.350 1.00 91.81 499 ASP A N 1
ATOM 3949 C CA . ASP A 1 499 ? 0.052 -3.528 -19.774 1.00 91.81 499 ASP A CA 1
ATOM 3950 C C . ASP A 1 499 ? 0.756 -4.543 -18.852 1.00 91.81 499 ASP A C 1
ATOM 3952 O O . ASP A 1 499 ? 1.448 -5.436 -19.337 1.00 91.81 499 ASP A O 1
ATOM 3956 N N . ALA A 1 500 ? 0.524 -4.487 -17.536 1.00 93.94 500 ALA A N 1
ATOM 3957 C CA . ALA A 1 500 ? 1.049 -5.464 -16.581 1.00 93.94 500 ALA A CA 1
ATOM 3958 C C . ALA A 1 500 ? 0.540 -6.883 -16.879 1.00 93.94 500 ALA A C 1
ATOM 3960 O O . ALA A 1 500 ? 1.325 -7.827 -16.933 1.00 93.94 500 ALA A O 1
ATOM 3961 N N . HIS A 1 501 ? -0.761 -7.044 -17.136 1.00 91.00 501 HIS A N 1
ATOM 3962 C CA . HIS A 1 501 ? -1.341 -8.328 -17.526 1.00 91.00 501 HIS A CA 1
ATOM 3963 C C . HIS A 1 501 ? -0.797 -8.838 -18.871 1.00 91.00 501 HIS A C 1
ATOM 3965 O O . HIS A 1 501 ? -0.612 -10.047 -19.022 1.00 91.00 501 HIS A O 1
ATOM 3971 N N . ASP A 1 502 ? -0.508 -7.953 -19.833 1.00 90.06 502 ASP A N 1
ATOM 3972 C CA . ASP A 1 502 ? 0.184 -8.330 -21.074 1.00 90.06 502 ASP A CA 1
ATOM 3973 C C . ASP A 1 502 ? 1.589 -8.874 -20.795 1.00 90.06 502 ASP A C 1
ATOM 3975 O O . ASP A 1 502 ? 1.992 -9.882 -21.381 1.00 90.06 502 ASP A O 1
ATOM 3979 N N . LEU A 1 503 ? 2.334 -8.253 -19.875 1.00 92.38 503 LEU A N 1
ATOM 3980 C CA . LEU A 1 503 ? 3.656 -8.736 -19.473 1.00 92.38 503 LEU A CA 1
ATOM 3981 C C . LEU A 1 503 ? 3.580 -10.088 -18.761 1.00 92.38 503 LEU A C 1
ATOM 3983 O O . LEU A 1 503 ? 4.361 -10.976 -19.093 1.00 92.38 503 LEU A O 1
ATOM 3987 N N . VAL A 1 504 ? 2.611 -10.285 -17.861 1.00 90.44 504 VAL A N 1
ATOM 3988 C CA . VAL A 1 504 ? 2.379 -11.592 -17.220 1.00 90.44 504 VAL A CA 1
ATOM 3989 C C . VAL A 1 504 ? 2.155 -12.669 -18.283 1.00 90.44 504 VAL A C 1
ATOM 3991 O O . VAL A 1 504 ? 2.764 -13.725 -18.230 1.00 90.44 504 VAL A O 1
ATOM 3994 N N . VAL A 1 505 ? 1.338 -12.413 -19.303 1.00 87.19 505 VAL A N 1
ATOM 3995 C CA . VAL A 1 505 ? 1.074 -13.425 -20.341 1.00 87.19 505 VAL A CA 1
ATOM 3996 C C . VAL A 1 505 ? 2.262 -13.627 -21.289 1.00 87.19 505 VAL A C 1
ATOM 3998 O O . VAL A 1 505 ? 2.472 -14.733 -21.773 1.00 87.19 505 VAL A O 1
ATOM 4001 N N . SER A 1 506 ? 3.026 -12.575 -21.598 1.00 86.12 506 SER A N 1
ATOM 4002 C CA . SER A 1 506 ? 4.064 -12.633 -22.643 1.00 86.12 506 SER A CA 1
ATOM 4003 C C . SER A 1 506 ? 5.472 -12.970 -22.146 1.00 86.12 506 SER A C 1
ATOM 4005 O O . SER A 1 506 ? 6.332 -13.333 -22.961 1.00 86.12 506 SER A O 1
ATOM 4007 N N . VAL A 1 507 ? 5.723 -12.815 -20.844 1.00 85.62 507 VAL A N 1
ATOM 4008 C CA . VAL A 1 507 ? 7.074 -12.823 -20.268 1.00 85.62 507 VAL A CA 1
ATOM 4009 C C . VAL A 1 507 ? 7.211 -13.758 -19.059 1.00 85.62 507 VAL A C 1
ATOM 4011 O O . VAL A 1 507 ? 8.315 -14.226 -18.816 1.00 85.62 507 VAL A O 1
ATOM 4014 N N . HIS A 1 508 ? 6.134 -14.066 -18.325 1.00 81.31 508 HIS A N 1
ATOM 4015 C CA . HIS A 1 508 ? 6.205 -14.817 -17.060 1.00 81.31 508 HIS A CA 1
ATOM 4016 C C . HIS A 1 508 ? 6.949 -16.157 -17.181 1.00 81.31 508 HIS A C 1
ATOM 4018 O O . HIS A 1 508 ? 7.932 -16.357 -16.474 1.00 81.31 508 HIS A O 1
ATOM 4024 N N . ASP A 1 509 ? 6.585 -16.989 -18.162 1.00 78.31 509 ASP A N 1
ATOM 4025 C CA . ASP A 1 509 ? 7.209 -18.305 -18.398 1.00 78.31 509 ASP A CA 1
ATOM 4026 C C . ASP A 1 509 ? 8.662 -18.224 -18.921 1.00 78.31 509 ASP A C 1
ATOM 4028 O O . ASP A 1 509 ? 9.316 -19.242 -19.102 1.00 78.31 509 ASP A O 1
ATOM 4032 N N . LYS A 1 510 ? 9.168 -17.022 -19.234 1.00 77.62 510 LYS A N 1
ATOM 4033 C CA . LYS A 1 510 ? 10.557 -16.797 -19.683 1.00 77.62 510 LYS A CA 1
ATOM 4034 C C . LYS A 1 510 ? 11.479 -16.329 -18.553 1.00 77.62 510 LYS A C 1
ATOM 4036 O O . LYS A 1 510 ? 12.650 -16.059 -18.816 1.00 77.62 510 LYS A O 1
ATOM 4041 N N . ILE A 1 511 ? 10.927 -16.074 -17.366 1.00 77.69 511 ILE A N 1
ATOM 4042 C CA . ILE A 1 511 ? 11.626 -15.457 -16.226 1.00 77.69 511 ILE A CA 1
ATOM 4043 C C . ILE A 1 511 ? 11.571 -16.338 -14.975 1.00 77.69 511 ILE A C 1
ATOM 4045 O O . ILE A 1 511 ? 12.463 -16.195 -14.133 1.00 77.69 511 ILE A O 1
ATOM 4049 N N . GLU A 1 512 ? 10.546 -17.191 -14.845 1.00 57.94 512 GLU A N 1
ATOM 4050 C CA . GLU A 1 512 ? 10.633 -18.415 -14.027 1.00 57.94 512 GLU A CA 1
ATOM 4051 C C . GLU A 1 512 ? 11.752 -19.310 -14.570 1.00 57.94 512 GLU A C 1
ATOM 4053 O O . GLU A 1 512 ? 12.551 -19.775 -13.728 1.00 57.94 512 GLU A O 1
#

InterPro domains:
  IPR000195 Rab-GAP-TBC domain [PF00566] (307-428)
  IPR000195 Rab-GAP-TBC domain [PS50086] (89-429)
  IPR000195 Rab-GAP-TBC domain [SM00164] (86-474)
  IPR035969 Rab-GAP-TBC domain superfamily [SSF47923] (63-389)
  IPR035969 Rab-GAP-TBC domain superfamily [SSF47923] (365-504)